Protein 3ASA (pdb70)

Structure (mmCIF, N/CA/C/O backbone):
data_3ASA
#
_entry.id   3ASA
#
_cell.length_a   110.246
_cell.length_b   110.246
_cell.length_c   205.626
_cell.angle_alpha   90.00
_cell.angle_beta   90.00
_cell.angle_gamma   90.00
#
_symmetry.space_group_name_H-M   'I 41 2 2'
#
loop_
_entity.id
_entity.type
_entity.pdbx_description
1 polymer 'LL-diaminopimelate aminotransferase'
2 water water
#
loop_
_atom_site.group_PDB
_atom_site.id
_atom_site.type_symbol
_atom_site.label_atom_id
_atom_site.label_alt_id
_atom_site.label_comp_id
_atom_site.label_asym_id
_atom_site.label_entity_id
_atom_site.label_seq_id
_atom_site.pdbx_PDB_ins_code
_atom_site.Cartn_x
_atom_site.Cartn_y
_atom_site.Cartn_z
_atom_site.occupancy
_atom_site.B_iso_or_equiv
_atom_site.auth_seq_id
_atom_site.auth_comp_id
_atom_site.auth_asym_id
_atom_site.auth_atom_id
_atom_site.pdbx_PDB_model_num
ATOM 1 N N . MET A 1 1 ? 11.514 -18.376 -31.608 1.00 50.07 1 MET A N 1
ATOM 2 C CA . MET A 1 1 ? 12.679 -18.185 -30.701 1.00 50.13 1 MET A CA 1
ATOM 3 C C . MET A 1 1 ? 12.439 -18.817 -29.324 1.00 50.73 1 MET A C 1
ATOM 4 O O . MET A 1 1 ? 11.406 -18.594 -28.695 1.00 50.66 1 MET A O 1
ATOM 9 N N . LYS A 1 2 ? 13.392 -19.625 -28.875 1.00 51.92 2 LYS A N 1
ATOM 10 C CA . LYS A 1 2 ? 13.377 -20.145 -27.518 1.00 52.83 2 LYS A CA 1
ATOM 11 C C . LYS A 1 2 ? 13.974 -19.094 -26.600 1.00 53.01 2 LYS A C 1
ATOM 12 O O . LYS A 1 2 ? 14.797 -18.292 -27.023 1.00 52.98 2 LYS A O 1
ATOM 18 N N . ARG A 1 3 ? 13.573 -19.123 -25.337 1.00 53.43 3 ARG A N 1
ATOM 19 C CA . ARG A 1 3 ? 14.108 -18.224 -24.330 1.00 54.62 3 ARG A CA 1
ATOM 20 C C . ARG A 1 3 ? 15.604 -18.491 -24.115 1.00 55.18 3 ARG A C 1
ATOM 21 O O . ARG A 1 3 ? 16.058 -19.611 -24.271 1.00 55.02 3 ARG A O 1
ATOM 29 N N . ASN A 1 4 ? 16.370 -17.451 -23.795 1.00 56.72 4 ASN A N 1
ATOM 30 C CA . ASN A 1 4 ? 17.804 -17.617 -23.499 1.00 57.99 4 ASN A CA 1
ATOM 31 C C . ASN A 1 4 ? 17.960 -18.279 -22.129 1.00 59.27 4 ASN A C 1
ATOM 32 O O . ASN A 1 4 ? 17.382 -17.806 -21.153 1.00 59.12 4 ASN A O 1
ATOM 37 N N . PRO A 1 5 ? 18.702 -19.400 -22.060 1.00 61.10 5 PRO A N 1
ATOM 38 C CA . PRO A 1 5 ? 18.889 -20.076 -20.774 1.00 62.95 5 PRO A CA 1
ATOM 39 C C . PRO A 1 5 ? 19.861 -19.332 -19.853 1.00 65.10 5 PRO A C 1
ATOM 40 O O . PRO A 1 5 ? 19.583 -19.220 -18.655 1.00 65.16 5 PRO A O 1
ATOM 44 N N . HIS A 1 6 ? 20.973 -18.820 -20.405 1.00 67.59 6 HIS A N 1
ATOM 45 C CA . HIS A 1 6 ? 21.883 -17.920 -19.665 1.00 70.01 6 HIS A CA 1
ATOM 46 C C . HIS A 1 6 ? 21.050 -16.903 -18.917 1.00 71.45 6 HIS A C 1
ATOM 47 O O . HIS A 1 6 ? 21.450 -16.378 -17.885 1.00 71.50 6 HIS A O 1
ATOM 54 N N . PHE A 1 7 ? 19.871 -16.644 -19.468 1.00 73.82 7 PHE A N 1
ATOM 55 C CA . PHE A 1 7 ? 18.954 -15.679 -18.914 1.00 75.98 7 PHE A CA 1
ATOM 56 C C . PHE A 1 7 ? 18.164 -16.204 -17.721 1.00 77.35 7 PHE A C 1
ATOM 57 O O . PHE A 1 7 ? 18.090 -15.539 -16.696 1.00 77.74 7 PHE A O 1
ATOM 65 N N . VAL A 1 8 ? 17.583 -17.392 -17.852 1.00 79.45 8 VAL A N 1
ATOM 66 C CA . VAL A 1 8 ? 16.713 -17.955 -16.800 1.00 81.37 8 VAL A CA 1
ATOM 67 C C . VAL A 1 8 ? 17.388 -18.131 -15.420 1.00 82.57 8 VAL A C 1
ATOM 68 O O . VAL A 1 8 ? 16.699 -18.276 -14.401 1.00 83.06 8 VAL A O 1
ATOM 72 N N . SER A 1 9 ? 18.722 -18.105 -15.393 1.00 83.96 9 SER A N 1
ATOM 73 C CA . SER A 1 9 ? 19.483 -18.209 -14.139 1.00 85.26 9 SER A CA 1
ATOM 74 C C . SER A 1 9 ? 19.352 -16.951 -13.278 1.00 86.21 9 SER A C 1
ATOM 75 O O . SER A 1 9 ? 19.504 -17.008 -12.052 1.00 86.58 9 SER A O 1
ATOM 78 N N . LEU A 1 10 ? 19.076 -15.823 -13.933 1.00 87.14 10 LEU A N 1
ATOM 79 C CA . LEU A 1 10 ? 18.964 -14.529 -13.267 1.00 87.90 10 LEU A CA 1
ATOM 80 C C . LEU A 1 10 ? 17.775 -14.458 -12.320 1.00 88.60 10 LEU A C 1
ATOM 81 O O . LEU A 1 10 ? 16.721 -15.058 -12.571 1.00 88.69 10 LEU A O 1
ATOM 86 N N . THR A 1 11 ? 17.985 -13.743 -11.216 1.00 89.31 11 THR A N 1
ATOM 87 C CA . THR A 1 11 ? 16.916 -13.213 -10.370 1.00 89.84 11 THR A CA 1
ATOM 88 C C . THR A 1 11 ? 17.381 -11.889 -9.774 1.00 90.08 11 THR A C 1
ATOM 89 O O . THR A 1 11 ? 16.555 -11.057 -9.385 1.00 90.27 11 THR A O 1
ATOM 93 N N . LYS A 1 12 ? 18.705 -11.694 -9.747 1.00 90.21 12 LYS A N 1
ATOM 94 C CA . LYS A 1 12 ? 19.357 -10.567 -9.051 1.00 90.39 12 LYS A CA 1
ATOM 95 C C . LYS A 1 12 ? 18.594 -10.152 -7.782 1.00 90.42 12 LYS A C 1
ATOM 96 O O . LYS A 1 12 ? 18.597 -10.899 -6.797 1.00 90.47 12 LYS A O 1
ATOM 102 N N . ASN A 1 13 ? 17.949 -8.982 -7.799 1.00 90.41 13 ASN A N 1
ATOM 103 C CA . ASN A 1 13 ? 16.973 -8.643 -6.752 1.00 90.29 13 ASN A CA 1
ATOM 104 C C . ASN A 1 13 ? 15.855 -7.643 -7.139 1.00 89.99 13 ASN A C 1
ATOM 105 O O . ASN A 1 13 ? 14.727 -8.088 -7.352 1.00 90.17 13 ASN A O 1
ATOM 110 N N . TYR A 1 14 ? 16.108 -6.334 -7.269 1.00 89.45 14 TYR A N 1
ATOM 111 C CA . TYR A 1 14 ? 17.411 -5.661 -7.208 1.00 88.88 14 TYR A CA 1
ATOM 112 C C . TYR A 1 14 ? 17.640 -5.167 -5.784 1.00 87.95 14 TYR A C 1
ATOM 113 O O . TYR A 1 14 ? 16.729 -4.610 -5.166 1.00 87.78 14 TYR A O 1
ATOM 122 N N . LEU A 1 15 ? 18.850 -5.383 -5.267 1.00 86.81 15 LEU A N 1
ATOM 123 C CA . LEU A 1 15 ? 19.183 -5.058 -3.875 1.00 85.77 15 LEU A CA 1
ATOM 124 C C . LEU A 1 15 ? 18.816 -3.621 -3.501 1.00 85.16 15 LEU A C 1
ATOM 125 O O . LEU A 1 15 ? 18.175 -3.385 -2.476 1.00 85.09 15 LEU A O 1
ATOM 130 N N . PHE A 1 16 ? 19.212 -2.676 -4.348 1.00 84.27 16 PHE A N 1
ATOM 131 C CA . PHE A 1 16 ? 19.047 -1.252 -4.060 1.00 83.46 16 PHE A CA 1
ATOM 132 C C . PHE A 1 16 ? 17.652 -0.727 -4.390 1.00 82.63 16 PHE A C 1
ATOM 133 O O . PHE A 1 16 ? 17.156 0.172 -3.712 1.00 82.56 16 PHE A O 1
ATOM 141 N N . ALA A 1 17 ? 17.025 -1.304 -5.415 1.00 81.48 17 ALA A N 1
ATOM 142 C CA . ALA A 1 17 ? 15.648 -0.971 -5.776 1.00 80.36 17 ALA A CA 1
ATOM 143 C C . ALA A 1 17 ? 14.698 -1.343 -4.645 1.00 79.49 17 ALA A C 1
ATOM 144 O O . ALA A 1 17 ? 13.875 -0.529 -4.227 1.00 79.30 17 ALA A O 1
ATOM 146 N N . ASP A 1 18 ? 14.835 -2.571 -4.151 1.00 78.47 18 ASP A N 1
ATOM 147 C CA . ASP A 1 18 ? 14.023 -3.067 -3.047 1.00 77.51 18 ASP A CA 1
ATOM 148 C C . ASP A 1 18 ? 14.252 -2.269 -1.773 1.00 76.55 18 ASP A C 1
ATOM 149 O O . ASP A 1 18 ? 13.294 -1.908 -1.088 1.00 76.58 18 ASP A O 1
ATOM 154 N N . LEU A 1 19 ? 15.514 -1.988 -1.461 1.00 75.18 19 LEU A N 1
ATOM 155 C CA . LEU A 1 19 ? 15.832 -1.142 -0.317 1.00 74.03 19 LEU A CA 1
ATOM 156 C C . LEU A 1 19 ? 15.215 0.254 -0.441 1.00 73.27 19 LEU A C 1
ATOM 157 O O . LEU A 1 19 ? 14.741 0.814 0.545 1.00 72.95 19 LEU A O 1
ATOM 162 N N . GLN A 1 20 ? 15.206 0.794 -1.658 1.00 72.36 20 GLN A N 1
ATOM 163 C CA . GLN A 1 20 ? 14.630 2.105 -1.928 1.00 71.57 20 GLN A CA 1
ATOM 164 C C . GLN A 1 20 ? 13.122 2.147 -1.706 1.00 71.13 20 GLN A C 1
ATOM 165 O O . GLN A 1 20 ? 12.622 3.041 -1.023 1.00 70.75 20 GLN A O 1
ATOM 171 N N . LYS A 1 21 ? 12.401 1.181 -2.271 1.00 70.84 21 LYS A N 1
ATOM 172 C CA . LYS A 1 21 ? 10.956 1.134 -2.091 1.00 70.74 21 LYS A CA 1
ATOM 173 C C . LYS A 1 21 ? 10.615 0.970 -0.607 1.00 70.32 21 LYS A C 1
ATOM 174 O O . LYS A 1 21 ? 9.629 1.534 -0.133 1.00 70.29 21 LYS A O 1
ATOM 180 N N . ARG A 1 22 ? 11.454 0.233 0.122 1.00 69.69 22 ARG A N 1
ATOM 181 C CA . ARG A 1 22 ? 11.280 0.059 1.564 1.00 69.23 22 ARG A CA 1
ATOM 182 C C . ARG A 1 22 ? 11.516 1.352 2.347 1.00 68.77 22 ARG A C 1
ATOM 183 O O . ARG A 1 22 ? 10.843 1.602 3.345 1.00 68.74 22 ARG A O 1
ATOM 191 N N . VAL A 1 23 ? 12.479 2.159 1.905 1.00 68.34 23 VAL A N 1
ATOM 192 C CA . VAL A 1 23 ? 12.721 3.477 2.500 1.00 68.00 23 VAL A CA 1
ATOM 193 C C . VAL A 1 23 ? 11.526 4.391 2.235 1.00 68.12 23 VAL A C 1
ATOM 194 O O . VAL A 1 23 ? 11.104 5.141 3.115 1.00 67.72 23 VAL A O 1
ATOM 198 N N . ALA A 1 24 ? 10.984 4.314 1.022 1.00 68.55 24 ALA A N 1
ATOM 199 C CA . ALA A 1 24 ? 9.780 5.060 0.668 1.00 69.32 24 ALA A CA 1
ATOM 200 C C . ALA A 1 24 ? 8.597 4.607 1.537 1.00 69.84 24 ALA A C 1
ATOM 201 O O . ALA A 1 24 ? 7.890 5.437 2.118 1.00 69.86 24 ALA A O 1
ATOM 203 N N . GLN A 1 25 ? 8.420 3.289 1.642 1.00 70.41 25 GLN A N 1
ATOM 204 C CA . GLN A 1 25 ? 7.424 2.685 2.521 1.00 70.98 25 GLN A CA 1
ATOM 205 C C . GLN A 1 25 ? 7.516 3.221 3.954 1.00 70.85 25 GLN A C 1
ATOM 206 O O . GLN A 1 25 ? 6.518 3.673 4.514 1.00 70.93 25 GLN A O 1
ATOM 212 N N . PHE A 1 26 ? 8.715 3.171 4.530 1.00 70.47 26 PHE A N 1
ATOM 213 C CA . PHE A 1 26 ? 8.946 3.686 5.869 1.00 70.44 26 PHE A CA 1
ATOM 214 C C . PHE A 1 26 ? 8.593 5.169 5.956 1.00 70.80 26 PHE A C 1
ATOM 215 O O . PHE A 1 26 ? 8.046 5.617 6.960 1.00 70.76 26 PHE A O 1
ATOM 223 N N . ARG A 1 27 ? 8.904 5.922 4.904 1.00 71.39 27 ARG A N 1
ATOM 224 C CA . ARG A 1 27 ? 8.559 7.344 4.857 1.00 72.07 27 ARG A CA 1
ATOM 225 C C . ARG A 1 27 ? 7.047 7.567 4.845 1.00 72.58 27 ARG A C 1
ATOM 226 O O . ARG A 1 27 ? 6.562 8.486 5.501 1.00 72.91 27 ARG A O 1
ATOM 234 N N . LEU A 1 28 ? 6.310 6.723 4.121 1.00 73.09 28 LEU A N 1
ATOM 235 C CA . LEU A 1 28 ? 4.846 6.757 4.176 1.00 73.61 28 LEU A CA 1
ATOM 236 C C . LEU A 1 28 ? 4.335 6.628 5.615 1.00 73.99 28 LEU A C 1
ATOM 237 O O . LEU A 1 28 ? 3.690 7.540 6.137 1.00 74.04 28 LEU A O 1
ATOM 242 N N . GLU A 1 29 ? 4.674 5.513 6.256 1.00 74.41 29 GLU A N 1
ATOM 243 C CA . GLU A 1 29 ? 4.151 5.161 7.575 1.00 74.79 29 GLU A CA 1
ATOM 244 C C . GLU A 1 29 ? 4.824 5.876 8.748 1.00 74.94 29 GLU A C 1
ATOM 245 O O . GLU A 1 29 ? 4.452 5.655 9.902 1.00 75.16 29 GLU A O 1
ATOM 251 N N . ASN A 1 30 ? 5.823 6.710 8.472 1.00 75.03 30 ASN A N 1
ATOM 252 C CA . ASN A 1 30 ? 6.475 7.487 9.531 1.00 74.98 30 ASN A CA 1
ATOM 253 C C . ASN A 1 30 ? 6.750 8.926 9.108 1.00 74.89 30 ASN A C 1
ATOM 254 O O . ASN A 1 30 ? 7.905 9.341 9.049 1.00 74.92 30 ASN A O 1
ATOM 259 N N . PRO A 1 31 ? 5.683 9.703 8.834 1.00 74.97 31 PRO A N 1
ATOM 260 C CA . PRO A 1 31 ? 5.814 11.056 8.273 1.00 74.86 31 PRO A CA 1
ATOM 261 C C . PRO A 1 31 ? 6.659 12.024 9.110 1.00 74.90 31 PRO A C 1
ATOM 262 O O . PRO A 1 31 ? 7.277 12.934 8.557 1.00 74.84 31 PRO A O 1
ATOM 266 N N . GLN A 1 32 ? 6.696 11.840 10.424 1.00 75.00 32 GLN A N 1
ATOM 267 C CA . GLN A 1 32 ? 7.461 12.764 11.252 1.00 75.32 32 GLN A CA 1
ATOM 268 C C . GLN A 1 32 ? 8.857 12.257 11.598 1.00 74.86 32 GLN A C 1
ATOM 269 O O . GLN A 1 32 ? 9.678 12.996 12.147 1.00 75.04 32 GLN A O 1
ATOM 275 N N . HIS A 1 33 ? 9.112 10.997 11.261 1.00 74.27 33 HIS A N 1
ATOM 276 C CA . HIS A 1 33 ? 10.426 10.386 11.407 1.00 73.61 33 HIS A CA 1
ATOM 277 C C . HIS A 1 33 ? 11.238 10.698 10.148 1.00 72.43 33 HIS A C 1
ATOM 278 O O . HIS A 1 33 ? 11.135 9.976 9.152 1.00 72.55 33 HIS A O 1
ATOM 285 N N . THR A 1 34 ? 12.024 11.774 10.180 1.00 70.87 34 THR A N 1
ATOM 286 C CA . THR A 1 34 ? 12.810 12.180 9.007 1.00 69.24 34 THR A CA 1
ATOM 287 C C . THR A 1 34 ? 14.015 11.234 8.746 1.00 67.91 34 THR A C 1
ATOM 288 O O . THR A 1 34 ? 14.832 10.996 9.638 1.00 67.68 34 THR A O 1
ATOM 292 N N . VAL A 1 35 ? 14.097 10.684 7.533 1.00 66.00 35 VAL A N 1
ATOM 293 C CA . VAL A 1 35 ? 15.118 9.672 7.206 1.00 64.50 35 VAL A CA 1
ATOM 294 C C . VAL A 1 35 ? 16.291 10.220 6.392 1.00 63.30 35 VAL A C 1
ATOM 295 O O . VAL A 1 35 ? 16.104 10.800 5.322 1.00 63.34 35 VAL A O 1
ATOM 299 N N . ILE A 1 36 ? 17.497 10.030 6.915 1.00 61.98 36 ILE A N 1
ATOM 300 C CA . ILE A 1 36 ? 18.730 10.381 6.211 1.00 60.71 36 ILE A CA 1
ATOM 301 C C . ILE A 1 36 ? 19.186 9.173 5.400 1.00 59.50 36 ILE A C 1
ATOM 302 O O . ILE A 1 36 ? 19.654 8.187 5.961 1.00 59.05 36 ILE A O 1
ATOM 307 N N . ASN A 1 37 ? 19.036 9.240 4.085 1.00 58.31 37 ASN A N 1
ATOM 308 C CA . ASN A 1 37 ? 19.373 8.093 3.242 1.00 57.82 37 ASN A CA 1
ATOM 309 C C . ASN A 1 37 ? 20.871 8.018 2.914 1.00 57.55 37 ASN A C 1
ATOM 310 O O . ASN A 1 37 ? 21.377 8.808 2.115 1.00 57.68 37 ASN A O 1
ATOM 315 N N . LEU A 1 38 ? 21.572 7.073 3.536 1.00 57.23 38 LEU A N 1
ATOM 316 C CA . LEU A 1 38 ? 23.001 6.858 3.256 1.00 56.93 38 LEU A CA 1
ATOM 317 C C . LEU A 1 38 ? 23.222 5.468 2.673 1.00 57.45 38 LEU A C 1
ATOM 318 O O . LEU A 1 38 ? 24.295 4.864 2.835 1.00 57.00 38 LEU A O 1
ATOM 323 N N . SER A 1 39 ? 22.191 4.966 1.999 1.00 58.01 39 SER A N 1
ATOM 324 C CA . SER A 1 39 ? 22.206 3.622 1.447 1.00 59.15 39 SER A CA 1
ATOM 325 C C . SER A 1 39 ? 22.676 3.686 0.007 1.00 60.21 39 SER A C 1
ATOM 326 O O . SER A 1 39 ? 22.839 2.659 -0.667 1.00 59.82 39 SER A O 1
ATOM 329 N N . ILE A 1 40 ? 22.889 4.907 -0.459 1.00 61.85 40 ILE A N 1
ATOM 330 C CA . ILE A 1 40 ? 23.121 5.132 -1.864 1.00 63.95 40 ILE A CA 1
ATOM 331 C C . ILE A 1 40 ? 23.497 6.580 -2.118 1.00 65.16 40 ILE A C 1
ATOM 332 O O . ILE A 1 40 ? 23.303 7.446 -1.258 1.00 65.66 40 ILE A O 1
ATOM 337 N N . GLY A 1 41 ? 24.119 6.804 -3.270 1.00 66.54 41 GLY A N 1
ATOM 338 C CA . GLY A 1 41 ? 23.797 7.960 -4.090 1.00 67.82 41 GLY A CA 1
ATOM 339 C C . GLY A 1 41 ? 24.484 9.303 -4.037 1.00 68.84 41 GLY A C 1
ATOM 340 O O . GLY A 1 41 ? 25.635 9.447 -4.472 1.00 69.21 41 GLY A O 1
ATOM 341 N N . ASP A 1 42 ? 23.759 10.274 -3.476 1.00 69.27 42 ASP A N 1
ATOM 342 C CA . ASP A 1 42 ? 23.687 11.635 -4.022 1.00 69.49 42 ASP A CA 1
ATOM 343 C C . ASP A 1 42 ? 24.123 11.782 -5.476 1.00 69.31 42 ASP A C 1
ATOM 344 O O . ASP A 1 42 ? 25.313 11.750 -5.791 1.00 69.50 42 ASP A O 1
ATOM 349 N N . THR A 1 43 ? 23.135 11.955 -6.347 1.00 68.89 43 THR A N 1
ATOM 350 C CA . THR A 1 43 ? 23.370 12.542 -7.658 1.00 68.38 43 THR A CA 1
ATOM 351 C C . THR A 1 43 ? 23.321 14.077 -7.505 1.00 67.60 43 THR A C 1
ATOM 352 O O . THR A 1 43 ? 24.092 14.638 -6.718 1.00 68.18 43 THR A O 1
ATOM 356 N N . THR A 1 44 ? 22.422 14.750 -8.221 1.00 66.27 44 THR A N 1
ATOM 357 C CA . THR A 1 44 ? 22.299 16.220 -8.193 1.00 64.75 44 THR A CA 1
ATOM 358 C C . THR A 1 44 ? 23.615 17.014 -8.403 1.00 63.15 44 THR A C 1
ATOM 359 O O . THR A 1 44 ? 23.576 18.124 -8.932 1.00 63.53 44 THR A O 1
ATOM 363 N N . GLN A 1 45 ? 24.757 16.449 -7.993 1.00 60.86 45 GLN A N 1
ATOM 364 C CA . GLN A 1 45 ? 26.078 17.067 -8.195 1.00 58.46 45 GLN A CA 1
ATOM 365 C C . GLN A 1 45 ? 26.323 17.378 -9.678 1.00 55.84 45 GLN A C 1
ATOM 366 O O . GLN A 1 45 ? 26.238 16.489 -10.526 1.00 55.63 45 GLN A O 1
ATOM 372 N N . PRO A 1 46 ? 26.592 18.655 -9.991 1.00 53.40 46 PRO A N 1
ATOM 373 C CA . PRO A 1 46 ? 26.581 19.073 -11.384 1.00 51.66 46 PRO A CA 1
ATOM 374 C C . PRO A 1 46 ? 27.868 18.747 -12.135 1.00 50.04 46 PRO A C 1
ATOM 375 O O . PRO A 1 46 ? 28.939 18.579 -11.530 1.00 48.69 46 PRO A O 1
ATOM 379 N N . LEU A 1 47 ? 27.723 18.655 -13.453 1.00 48.46 47 LEU A N 1
ATOM 380 C CA . LEU A 1 47 ? 28.835 18.563 -14.387 1.00 46.97 47 LEU A CA 1
ATOM 381 C C . LEU A 1 47 ? 29.838 19.681 -14.132 1.00 46.54 47 LEU A C 1
ATOM 382 O O . LEU A 1 47 ? 29.482 20.858 -14.101 1.00 46.52 47 LEU A O 1
ATOM 387 N N . ASN A 1 48 ? 31.093 19.301 -13.945 1.00 46.41 48 ASN A N 1
ATOM 388 C CA . ASN A 1 48 ? 32.167 20.257 -13.720 1.00 46.32 48 ASN A CA 1
ATOM 389 C C . ASN A 1 48 ? 32.188 21.326 -14.814 1.00 46.40 48 ASN A C 1
ATOM 390 O O . ASN A 1 48 ? 31.995 21.019 -16.004 1.00 45.81 48 ASN A O 1
ATOM 395 N N . ALA A 1 49 ? 32.419 22.573 -14.407 1.00 46.00 49 ALA A N 1
ATOM 396 C CA . ALA A 1 49 ? 32.340 23.719 -15.309 1.00 46.15 49 ALA A CA 1
ATOM 397 C C . ALA A 1 49 ? 33.335 23.694 -16.477 1.00 46.21 49 ALA A C 1
ATOM 398 O O . ALA A 1 49 ? 32.959 23.994 -17.623 1.00 45.76 49 ALA A O 1
ATOM 400 N N . SER A 1 50 ? 34.592 23.324 -16.212 1.00 45.91 50 SER A N 1
ATOM 401 C CA . SER A 1 50 ? 35.570 23.293 -17.298 1.00 45.36 50 SER A CA 1
ATOM 402 C C . SER A 1 50 ? 35.340 22.086 -18.207 1.00 44.56 50 SER A C 1
ATOM 403 O O . SER A 1 50 ? 35.577 22.152 -19.413 1.00 44.36 50 SER A O 1
ATOM 406 N N . VAL A 1 51 ? 34.848 20.992 -17.634 1.00 43.76 51 VAL A N 1
ATOM 407 C CA . VAL A 1 51 ? 34.485 19.819 -18.433 1.00 43.34 51 VAL A CA 1
ATOM 408 C C . VAL A 1 51 ? 33.338 20.187 -19.396 1.00 42.74 51 VAL A C 1
ATOM 409 O O . VAL A 1 51 ? 33.391 19.866 -20.592 1.00 41.83 51 VAL A O 1
ATOM 413 N N . ALA A 1 52 ? 32.339 20.899 -18.869 1.00 41.79 52 ALA A N 1
ATOM 414 C CA . ALA A 1 52 ? 31.184 21.340 -19.668 1.00 41.85 52 ALA A CA 1
ATOM 415 C C . ALA A 1 52 ? 31.619 22.274 -20.799 1.00 41.55 52 ALA A C 1
ATOM 416 O O . ALA A 1 52 ? 31.173 22.133 -21.934 1.00 41.11 52 ALA A O 1
ATOM 418 N N . GLU A 1 53 ? 32.500 23.219 -20.473 1.00 41.86 53 GLU A N 1
ATOM 419 C CA . GLU A 1 53 ? 33.050 24.139 -21.471 1.00 42.67 53 GLU A CA 1
ATOM 420 C C . GLU A 1 53 ? 33.697 23.385 -22.639 1.00 41.23 53 GLU A C 1
ATOM 421 O O . GLU A 1 53 ? 33.442 23.692 -23.804 1.00 40.59 53 GLU A O 1
ATOM 427 N N . ALA A 1 54 ? 34.533 22.404 -22.311 1.00 40.42 54 ALA A N 1
ATOM 428 C CA . ALA A 1 54 ? 35.198 21.577 -23.317 1.00 40.04 54 ALA A CA 1
ATOM 429 C C . ALA A 1 54 ? 34.172 20.803 -24.152 1.00 39.67 54 ALA A C 1
ATOM 430 O O . ALA A 1 54 ? 34.302 20.690 -25.369 1.00 38.97 54 ALA A O 1
ATOM 432 N N . PHE A 1 55 ? 33.147 20.277 -23.483 1.00 39.73 55 PHE A N 1
ATOM 433 C CA . PHE A 1 55 ? 32.096 19.537 -24.167 1.00 39.87 55 PHE A CA 1
ATOM 434 C C . PHE A 1 55 ? 31.400 20.414 -25.226 1.00 39.79 55 PHE A C 1
ATOM 435 O O . PHE A 1 55 ? 31.263 20.005 -26.382 1.00 38.23 55 PHE A O 1
ATOM 443 N N . ALA A 1 56 ? 30.987 21.617 -24.814 1.00 39.47 56 ALA A N 1
ATOM 444 C CA . ALA A 1 56 ? 30.318 22.584 -25.686 1.00 40.17 56 ALA A CA 1
ATOM 445 C C . ALA A 1 56 ? 31.219 23.057 -26.817 1.00 40.58 56 ALA A C 1
ATOM 446 O O . ALA A 1 56 ? 30.781 23.197 -27.971 1.00 40.75 56 ALA A O 1
ATOM 448 N N . SER A 1 57 ? 32.486 23.295 -26.496 1.00 40.45 57 SER A N 1
ATOM 449 C CA . SER A 1 57 ? 33.453 23.673 -27.524 1.00 41.20 57 SER A CA 1
ATOM 450 C C . SER A 1 57 ? 33.619 22.583 -28.585 1.00 40.19 57 SER A C 1
ATOM 451 O O . SER A 1 57 ? 33.799 22.878 -29.760 1.00 40.32 57 SER A O 1
ATOM 454 N N . SER A 1 58 ? 33.546 21.319 -28.171 1.00 39.14 58 SER A N 1
ATOM 455 C CA . SER A 1 58 ? 33.561 20.210 -29.110 1.00 39.04 58 SER A CA 1
ATOM 456 C C . SER A 1 58 ? 32.296 20.235 -29.989 1.00 39.07 58 SER A C 1
ATOM 457 O O . SER A 1 58 ? 32.355 20.056 -31.205 1.00 38.48 58 SER A O 1
ATOM 460 N N . ILE A 1 59 ? 31.149 20.486 -29.371 1.00 40.13 59 ILE A N 1
ATOM 461 C CA . ILE A 1 59 ? 29.896 20.600 -30.124 1.00 41.30 59 ILE A CA 1
ATOM 462 C C . ILE A 1 59 ? 29.965 21.725 -31.171 1.00 41.76 59 ILE A C 1
ATOM 463 O O . ILE A 1 59 ? 29.605 21.520 -32.332 1.00 40.95 59 ILE A O 1
ATOM 468 N N . ALA A 1 60 ? 30.464 22.889 -30.761 1.00 42.70 60 ALA A N 1
ATOM 469 C CA . ALA A 1 60 ? 30.621 24.026 -31.671 1.00 44.56 60 ALA A CA 1
ATOM 470 C C . ALA A 1 60 ? 31.490 23.642 -32.875 1.00 45.55 60 ALA A C 1
ATOM 471 O O . ALA A 1 60 ? 31.162 23.968 -34.019 1.00 45.57 60 ALA A O 1
ATOM 473 N N . ARG A 1 61 ? 32.560 22.898 -32.603 1.00 46.45 61 ARG A N 1
ATOM 474 C CA . ARG A 1 61 ? 33.448 22.366 -33.629 1.00 48.13 61 ARG A CA 1
ATOM 475 C C . ARG A 1 61 ? 32.726 21.413 -34.604 1.00 48.27 61 ARG A C 1
ATOM 476 O O . ARG A 1 61 ? 32.909 21.508 -35.821 1.00 48.30 61 ARG A O 1
ATOM 484 N N . LEU A 1 62 ? 31.908 20.505 -34.065 1.00 48.20 62 LEU A N 1
ATOM 485 C CA . LEU A 1 62 ? 31.166 19.529 -34.876 1.00 48.40 62 LEU A CA 1
ATOM 486 C C . LEU A 1 62 ? 30.161 20.181 -35.819 1.00 48.74 62 LEU A C 1
ATOM 487 O O . LEU A 1 62 ? 29.923 19.686 -36.916 1.00 47.66 62 LEU A O 1
ATOM 492 N N . SER A 1 63 ? 29.589 21.298 -35.392 1.00 49.79 63 SER A N 1
ATOM 493 C CA . SER A 1 63 ? 28.591 21.992 -36.190 1.00 51.97 63 SER A CA 1
ATOM 494 C C . SER A 1 63 ? 29.168 22.957 -37.244 1.00 53.83 63 SER A C 1
ATOM 495 O O . SER A 1 63 ? 28.420 23.558 -37.997 1.00 53.69 63 SER A O 1
ATOM 498 N N . SER A 1 64 ? 30.486 23.115 -37.296 1.00 56.26 64 SER A N 1
ATOM 499 C CA . SER A 1 64 ? 31.080 23.989 -38.308 1.00 58.97 64 SER A CA 1
ATOM 500 C C . SER A 1 64 ? 31.593 23.151 -39.480 1.00 61.26 64 SER A C 1
ATOM 501 O O . SER A 1 64 ? 32.146 22.073 -39.272 1.00 61.23 64 SER A O 1
ATOM 504 N N . PRO A 1 65 ? 31.410 23.640 -40.721 1.00 63.97 65 PRO A N 1
ATOM 505 C CA . PRO A 1 65 ? 31.726 22.772 -41.861 1.00 65.89 65 PRO A CA 1
ATOM 506 C C . PRO A 1 65 ? 33.234 22.626 -42.108 1.00 68.01 65 PRO A C 1
ATOM 507 O O . PRO A 1 65 ? 33.854 23.491 -42.734 1.00 68.30 65 PRO A O 1
ATOM 511 N N . THR A 1 66 ? 33.810 21.541 -41.595 1.00 70.43 66 THR A N 1
ATOM 512 C CA . THR A 1 66 ? 35.203 21.178 -41.879 1.00 72.96 66 THR A CA 1
ATOM 513 C C . THR A 1 66 ? 35.388 19.717 -42.369 1.00 74.80 66 THR A C 1
ATOM 514 O O . THR A 1 66 ? 36.078 19.545 -43.375 1.00 75.01 66 THR A O 1
ATOM 518 N N . THR A 1 67 ? 34.864 18.650 -41.729 1.00 77.21 67 THR A N 1
ATOM 519 C CA . THR A 1 67 ? 34.401 18.439 -40.316 1.00 79.33 67 THR A CA 1
ATOM 520 C C . THR A 1 67 ? 33.800 17.021 -40.198 1.00 80.59 67 THR A C 1
ATOM 521 O O . THR A 1 67 ? 32.574 16.878 -40.183 1.00 81.11 67 THR A O 1
ATOM 525 N N . CYS A 1 68 ? 34.606 15.959 -40.115 1.00 82.03 68 CYS A N 1
ATOM 526 C CA . CYS A 1 68 ? 36.068 15.932 -40.043 1.00 83.22 68 CYS A CA 1
ATOM 527 C C . CYS A 1 68 ? 36.401 14.468 -39.729 1.00 83.70 68 CYS A C 1
ATOM 528 O O . CYS A 1 68 ? 37.568 14.062 -39.722 1.00 83.99 68 CYS A O 1
ATOM 531 N N . ARG A 1 69 ? 35.338 13.689 -39.503 1.00 84.32 69 ARG A N 1
ATOM 532 C CA . ARG A 1 69 ? 35.387 12.352 -38.884 1.00 84.79 69 ARG A CA 1
ATOM 533 C C . ARG A 1 69 ? 36.635 11.502 -39.146 1.00 84.59 69 ARG A C 1
ATOM 534 O O . ARG A 1 69 ? 37.038 11.289 -40.294 1.00 84.81 69 ARG A O 1
ATOM 542 N N . GLY A 1 70 ? 37.230 11.012 -38.059 1.00 84.22 70 GLY A N 1
ATOM 543 C CA . GLY A 1 70 ? 36.684 11.226 -36.717 1.00 83.40 70 GLY A CA 1
ATOM 544 C C . GLY A 1 70 ? 35.805 10.091 -36.224 1.00 82.86 70 GLY A C 1
ATOM 545 O O . GLY A 1 70 ? 35.303 10.134 -35.096 1.00 83.07 70 GLY A O 1
ATOM 546 N N . TYR A 1 71 ? 35.606 9.082 -37.075 1.00 82.12 71 TYR A N 1
ATOM 547 C CA . TYR A 1 71 ? 35.029 7.798 -36.653 1.00 81.38 71 TYR A CA 1
ATOM 548 C C . TYR A 1 71 ? 35.875 7.197 -35.524 1.00 80.17 71 TYR A C 1
ATOM 549 O O . TYR A 1 71 ? 35.593 6.097 -35.025 1.00 79.98 71 TYR A O 1
ATOM 558 N N . GLY A 1 72 ? 36.912 7.952 -35.144 1.00 78.52 72 GLY A N 1
ATOM 559 C CA . GLY A 1 72 ? 37.801 7.620 -34.048 1.00 76.57 72 GLY A CA 1
ATOM 560 C C . GLY A 1 72 ? 39.259 7.413 -34.438 1.00 74.81 72 GLY A C 1
ATOM 561 O O . GLY A 1 72 ? 39.975 8.392 -34.647 1.00 75.22 72 GLY A O 1
ATOM 562 N N . PRO A 1 73 ? 39.729 6.143 -34.475 1.00 73.10 73 PRO A N 1
ATOM 563 C CA . PRO A 1 73 ? 39.083 4.891 -34.071 1.00 71.25 73 PRO A CA 1
ATOM 564 C C . PRO A 1 73 ? 37.974 5.161 -33.034 1.00 69.29 73 PRO A C 1
ATOM 565 O O . PRO A 1 73 ? 38.089 6.148 -32.299 1.00 69.46 73 PRO A O 1
ATOM 569 N N . ASP A 1 74 ? 36.972 4.292 -32.853 1.00 66.40 74 ASP A N 1
ATOM 570 C CA . ASP A 1 74 ? 37.058 2.829 -32.885 1.00 63.38 74 ASP A CA 1
ATOM 571 C C . ASP A 1 74 ? 37.709 2.433 -31.558 1.00 60.33 74 ASP A C 1
ATOM 572 O O . ASP A 1 74 ? 37.071 1.757 -30.729 1.00 59.99 74 ASP A O 1
ATOM 577 N N . PHE A 1 75 ? 38.957 2.888 -31.353 1.00 55.72 75 PHE A N 1
ATOM 578 C CA . PHE A 1 75 ? 39.680 2.695 -30.088 1.00 51.03 75 PHE A CA 1
ATOM 579 C C . PHE A 1 75 ? 39.774 3.974 -29.268 1.00 48.08 75 PHE A C 1
ATOM 580 O O . PHE A 1 75 ? 40.117 3.919 -28.100 1.00 47.19 75 PHE A O 1
ATOM 588 N N . GLY A 1 76 ? 39.471 5.121 -29.877 1.00 45.62 76 GLY A N 1
ATOM 589 C CA . GLY A 1 76 ? 39.423 6.391 -29.150 1.00 43.39 76 GLY A CA 1
ATOM 590 C C . GLY A 1 76 ? 40.247 7.532 -29.728 1.00 42.70 76 GLY A C 1
ATOM 591 O O . GLY A 1 76 ? 41.167 7.318 -30.522 1.00 42.34 76 GLY A O 1
ATOM 592 N N . LEU A 1 77 ? 39.911 8.746 -29.312 1.00 41.04 77 LEU A N 1
ATOM 593 C CA . LEU A 1 77 ? 40.625 9.950 -29.704 1.00 40.60 77 LEU A CA 1
ATOM 594 C C . LEU A 1 77 ? 42.107 9.844 -29.263 1.00 39.55 77 LEU A C 1
ATOM 595 O O . LEU A 1 77 ? 42.369 9.642 -28.076 1.00 37.80 77 LEU A O 1
ATOM 600 N N . PRO A 1 78 ? 43.075 9.979 -30.219 1.00 39.12 78 PRO A N 1
ATOM 601 C CA . PRO A 1 78 ? 44.498 9.899 -29.824 1.00 38.40 78 PRO A CA 1
ATOM 602 C C . PRO A 1 78 ? 44.814 10.794 -28.633 1.00 37.48 78 PRO A C 1
ATOM 603 O O . PRO A 1 78 ? 45.454 10.339 -27.688 1.00 37.40 78 PRO A O 1
ATOM 607 N N . ALA A 1 79 ? 44.311 12.028 -28.626 1.00 36.80 79 ALA A N 1
ATOM 608 C CA . ALA A 1 79 ? 44.540 12.927 -27.490 1.00 35.92 79 ALA A CA 1
ATOM 609 C C . ALA A 1 79 ? 44.076 12.367 -26.144 1.00 35.38 79 ALA A C 1
ATOM 610 O O . ALA A 1 79 ? 44.698 12.624 -25.096 1.00 34.93 79 ALA A O 1
ATOM 612 N N . LEU A 1 80 ? 42.978 11.609 -26.143 1.00 34.34 80 LEU A N 1
ATOM 613 C CA . LEU A 1 80 ? 42.518 11.054 -24.876 1.00 33.00 80 LEU A CA 1
ATOM 614 C C . LEU A 1 80 ? 43.338 9.835 -24.490 1.00 31.89 80 LEU A C 1
ATOM 615 O O . LEU A 1 80 ? 43.699 9.696 -23.336 1.00 31.95 80 LEU A O 1
ATOM 620 N N . ARG A 1 81 ? 43.588 8.941 -25.443 1.00 31.97 81 ARG A N 1
ATOM 621 C CA . ARG A 1 81 ? 44.411 7.756 -25.182 1.00 32.94 81 ARG A CA 1
ATOM 622 C C . ARG A 1 81 ? 45.793 8.200 -24.633 1.00 33.33 81 ARG A C 1
ATOM 623 O O . ARG A 1 81 ? 46.329 7.609 -23.708 1.00 32.67 81 ARG A O 1
ATOM 631 N N . GLN A 1 82 ? 46.315 9.297 -25.170 1.00 34.38 82 GLN A N 1
ATOM 632 C CA . GLN A 1 82 ? 47.645 9.787 -24.804 1.00 35.59 82 GLN A CA 1
ATOM 633 C C . GLN A 1 82 ? 47.600 10.458 -23.437 1.00 34.73 82 GLN A C 1
ATOM 634 O O . GLN A 1 82 ? 48.449 10.241 -22.580 1.00 33.95 82 GLN A O 1
ATOM 640 N N . LYS A 1 83 ? 46.587 11.273 -23.218 1.00 34.41 83 LYS A N 1
ATOM 641 C CA . LYS A 1 83 ? 46.439 11.890 -21.907 1.00 34.36 83 LYS A CA 1
ATOM 642 C C . LYS A 1 83 ? 46.143 10.890 -20.780 1.00 32.77 83 LYS A C 1
ATOM 643 O O . LYS A 1 83 ? 46.635 11.054 -19.671 1.00 32.51 83 LYS A O 1
ATOM 649 N N . LEU A 1 84 ? 45.373 9.849 -21.061 1.00 32.27 84 LEU A N 1
ATOM 650 C CA . LEU A 1 84 ? 45.199 8.773 -20.072 1.00 32.34 84 LEU A CA 1
ATOM 651 C C . LEU A 1 84 ? 46.575 8.109 -19.742 1.00 32.45 84 LEU A C 1
ATOM 652 O O . LEU A 1 84 ? 46.939 7.929 -18.579 1.00 31.85 84 LEU A O 1
ATOM 657 N N . SER A 1 85 ? 47.314 7.767 -20.792 1.00 32.44 85 SER A N 1
ATOM 658 C CA . SER A 1 85 ? 48.637 7.132 -20.669 1.00 33.97 85 SER A CA 1
ATOM 659 C C . SER A 1 85 ? 49.544 7.922 -19.726 1.00 33.62 85 SER A C 1
ATOM 660 O O . SER A 1 85 ? 50.098 7.398 -18.756 1.00 33.21 85 SER A O 1
ATOM 663 N N . GLU A 1 86 ? 49.635 9.211 -19.999 1.00 34.20 86 GLU A N 1
ATOM 664 C CA . GLU A 1 86 ? 50.587 10.084 -19.349 1.00 36.20 86 GLU A CA 1
ATOM 665 C C . GLU A 1 86 ? 50.126 10.604 -17.980 1.00 36.65 86 GLU A C 1
ATOM 666 O O . GLU A 1 86 ? 50.851 10.477 -16.979 1.00 37.12 86 GLU A O 1
ATOM 672 N N . ASP A 1 87 ? 48.928 11.173 -17.913 1.00 36.81 87 ASP A N 1
ATOM 673 C CA . ASP A 1 87 ? 48.494 11.804 -16.669 1.00 37.38 87 ASP A CA 1
ATOM 674 C C . ASP A 1 87 ? 47.769 10.835 -15.766 1.00 36.67 87 ASP A C 1
ATOM 675 O O . ASP A 1 87 ? 48.069 10.766 -14.577 1.00 37.92 87 ASP A O 1
ATOM 680 N N . PHE A 1 88 ? 46.824 10.082 -16.318 1.00 34.91 88 PHE A N 1
ATOM 681 C CA . PHE A 1 88 ? 46.040 9.177 -15.478 1.00 33.74 88 PHE A CA 1
ATOM 682 C C . PHE A 1 88 ? 46.879 7.985 -14.999 1.00 31.94 88 PHE A C 1
ATOM 683 O O . PHE A 1 88 ? 46.855 7.638 -13.823 1.00 30.69 88 PHE A O 1
ATOM 691 N N . TYR A 1 89 ? 47.614 7.361 -15.923 1.00 31.43 89 TYR A N 1
ATOM 692 C CA . TYR A 1 89 ? 48.381 6.152 -15.609 1.00 30.64 89 TYR A CA 1
ATOM 693 C C . TYR A 1 89 ? 49.845 6.438 -15.247 1.00 31.70 89 TYR A C 1
ATOM 694 O O . TYR A 1 89 ? 50.624 5.506 -15.009 1.00 31.15 89 TYR A O 1
ATOM 703 N N . ARG A 1 90 ? 50.216 7.715 -15.224 1.00 31.77 90 ARG A N 1
ATOM 704 C CA . ARG A 1 90 ? 51.560 8.128 -14.826 1.00 32.29 90 ARG A CA 1
ATOM 705 C C . ARG A 1 90 ? 52.693 7.393 -15.634 1.00 31.73 90 ARG A C 1
ATOM 706 O O . ARG A 1 90 ? 53.779 7.099 -15.104 1.00 30.49 90 ARG A O 1
ATOM 714 N N . GLY A 1 91 ? 52.392 7.082 -16.897 1.00 31.22 91 GLY A N 1
ATOM 715 C CA . GLY A 1 91 ? 53.323 6.406 -17.807 1.00 30.65 91 GLY A CA 1
ATOM 716 C C . GLY A 1 91 ? 53.299 4.897 -17.725 1.00 30.60 91 GLY A C 1
ATOM 717 O O . GLY A 1 91 ? 53.966 4.242 -18.514 1.00 31.27 91 GLY A O 1
ATOM 718 N N . PHE A 1 92 ? 52.520 4.329 -16.803 1.00 29.56 92 PHE A N 1
ATOM 719 C CA . PHE A 1 92 ? 52.517 2.864 -16.594 1.00 29.79 92 PHE A CA 1
ATOM 720 C C . PHE A 1 92 ? 51.883 2.103 -17.737 1.00 30.05 92 PHE A C 1
ATOM 721 O O . PHE A 1 92 ? 52.019 0.894 -17.850 1.00 30.57 92 PHE A O 1
ATOM 729 N N . VAL A 1 93 ? 51.163 2.825 -18.585 1.00 30.13 93 VAL A N 1
ATOM 730 C CA . VAL A 1 93 ? 50.373 2.211 -19.619 1.00 29.43 93 VAL A CA 1
ATOM 731 C C . VAL A 1 93 ? 50.616 3.039 -20.866 1.00 29.49 93 VAL A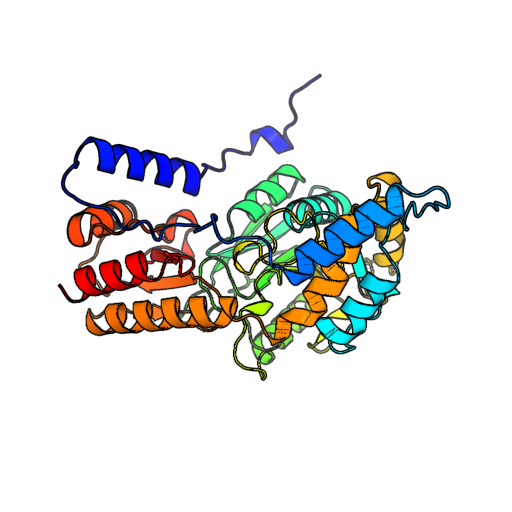 C 1
ATOM 732 O O . VAL A 1 93 ? 50.634 4.282 -20.810 1.00 29.13 93 VAL A O 1
ATOM 736 N N . ASP A 1 94 ? 50.789 2.346 -21.980 1.00 30.40 94 ASP A N 1
ATOM 737 C CA . ASP A 1 94 ? 50.962 3.000 -23.265 1.00 31.54 94 ASP A CA 1
ATOM 738 C C . ASP A 1 94 ? 49.605 3.366 -23.878 1.00 31.54 94 ASP A C 1
ATOM 739 O O . ASP A 1 94 ? 48.624 2.677 -23.663 1.00 32.74 94 ASP A O 1
ATOM 744 N N . ALA A 1 95 ? 49.568 4.447 -24.646 1.00 32.00 95 ALA A N 1
ATOM 745 C CA . ALA A 1 95 ? 48.352 4.876 -25.333 1.00 32.38 95 ALA A CA 1
ATOM 746 C C . ALA A 1 95 ? 47.686 3.781 -26.191 1.00 32.80 95 ALA A C 1
ATOM 747 O O . ALA A 1 95 ? 46.457 3.674 -26.227 1.00 33.22 95 ALA A O 1
ATOM 749 N N . LYS A 1 96 ? 48.483 2.953 -26.855 1.00 32.78 96 LYS A N 1
ATOM 750 C CA . LYS A 1 96 ? 47.964 1.905 -27.716 1.00 33.30 96 LYS A CA 1
ATOM 751 C C . LYS A 1 96 ? 47.313 0.751 -26.944 1.00 32.66 96 LYS A C 1
ATOM 752 O O . LYS A 1 96 ? 46.646 -0.103 -27.523 1.00 32.56 96 LYS A O 1
ATOM 758 N N . GLU A 1 97 ? 47.501 0.726 -25.637 1.00 31.60 97 GLU A N 1
ATOM 759 C CA . GLU A 1 97 ? 46.913 -0.316 -24.815 1.00 31.13 97 GLU A CA 1
ATOM 760 C C . GLU A 1 97 ? 45.557 0.142 -24.229 1.00 31.05 97 GLU A C 1
ATOM 761 O O . GLU A 1 97 ? 44.912 -0.602 -23.518 1.00 30.56 97 GLU A O 1
ATOM 767 N N . ILE A 1 98 ? 45.166 1.380 -24.515 1.00 31.37 98 ILE A N 1
ATOM 768 C CA . ILE A 1 98 ? 43.968 1.989 -23.916 1.00 31.89 98 ILE A CA 1
ATOM 769 C C . ILE A 1 98 ? 42.867 2.071 -25.000 1.00 32.94 98 ILE A C 1
ATOM 770 O O . ILE A 1 98 ? 43.112 2.573 -26.116 1.00 32.19 98 ILE A O 1
ATOM 775 N N . PHE A 1 99 ? 41.685 1.557 -24.660 1.00 32.82 99 PHE A N 1
ATOM 776 C CA . PHE A 1 99 ? 40.542 1.474 -25.571 1.00 32.64 99 PHE A CA 1
ATOM 777 C C . PHE A 1 99 ? 39.359 2.246 -24.959 1.00 33.38 99 PHE A C 1
ATOM 778 O O . PHE A 1 99 ? 38.883 1.928 -23.858 1.00 33.29 99 PHE A O 1
ATOM 786 N N . ILE A 1 100 ? 38.960 3.323 -25.620 1.00 33.96 100 ILE A N 1
ATOM 787 C CA . ILE A 1 100 ? 37.967 4.213 -25.042 1.00 35.13 100 ILE A CA 1
ATOM 788 C C . ILE A 1 100 ? 36.589 3.586 -25.268 1.00 36.38 100 ILE A C 1
ATOM 789 O O . ILE A 1 100 ? 36.312 3.069 -26.335 1.00 35.41 100 ILE A O 1
ATOM 794 N N . SER A 1 101 ? 35.759 3.572 -24.241 1.00 38.74 101 SER A N 1
ATOM 795 C CA . SER A 1 101 ? 34.382 3.067 -24.405 1.00 41.72 101 SER A CA 1
ATOM 796 C C . SER A 1 101 ? 33.389 4.066 -23.836 1.00 43.21 101 SER A C 1
ATOM 797 O O . SER A 1 101 ? 33.760 5.135 -23.404 1.00 42.95 101 SER A O 1
ATOM 800 N N . ASP A 1 102 ? 32.111 3.699 -23.800 1.00 47.19 102 ASP A N 1
ATOM 801 C CA . ASP A 1 102 ? 31.114 4.581 -23.169 1.00 49.70 102 ASP A CA 1
ATOM 802 C C . ASP A 1 102 ? 30.796 4.260 -21.706 1.00 50.83 102 ASP A C 1
ATOM 803 O O . ASP A 1 102 ? 29.832 4.788 -21.150 1.00 51.56 102 ASP A O 1
ATOM 808 N N . GLY A 1 103 ? 31.595 3.415 -21.066 1.00 51.91 103 GLY A N 1
ATOM 809 C CA . GLY A 1 103 ? 31.436 3.245 -19.633 1.00 53.37 103 GLY A CA 1
ATOM 810 C C . GLY A 1 103 ? 31.741 1.861 -19.143 1.00 54.96 103 GLY A C 1
ATOM 811 O O . GLY A 1 103 ? 31.796 0.914 -19.924 1.00 55.60 103 GLY A O 1
ATOM 812 N N . ALA A 1 104 ? 31.922 1.755 -17.832 1.00 56.18 104 ALA A N 1
ATOM 813 C CA . ALA A 1 104 ? 32.523 0.576 -17.212 1.00 57.21 104 ALA A CA 1
ATOM 814 C C . ALA A 1 104 ? 31.574 -0.609 -17.015 1.00 57.22 104 ALA A C 1
ATOM 815 O O . ALA A 1 104 ? 32.017 -1.697 -16.641 1.00 57.97 104 ALA A O 1
ATOM 817 N N . LYS A 1 105 ? 30.283 -0.405 -17.275 1.00 57.09 105 LYS A N 1
ATOM 818 C CA . LYS A 1 105 ? 29.287 -1.463 -17.117 1.00 56.25 105 LYS A CA 1
ATOM 819 C C . LYS A 1 105 ? 29.178 -2.213 -18.425 1.00 55.06 105 LYS A C 1
ATOM 820 O O . LYS A 1 105 ? 29.131 -3.448 -18.471 1.00 55.24 105 LYS A O 1
ATOM 826 N N . VAL A 1 106 ? 29.122 -1.431 -19.490 1.00 52.86 106 VAL A N 1
ATOM 827 C CA . VAL A 1 106 ? 29.212 -1.927 -20.833 1.00 50.38 106 VAL A CA 1
ATOM 828 C C . VAL A 1 106 ? 30.549 -2.674 -21.040 1.00 48.44 106 VAL A C 1
ATOM 829 O O . VAL A 1 106 ? 30.565 -3.753 -21.639 1.00 47.64 106 VAL A O 1
ATOM 833 N N . ASP A 1 107 ? 31.652 -2.112 -20.534 1.00 46.16 107 ASP A N 1
ATOM 834 C CA . ASP A 1 107 ? 32.991 -2.705 -20.750 1.00 44.46 107 ASP A CA 1
ATOM 835 C C . ASP A 1 107 ? 33.110 -4.053 -20.089 1.00 42.61 107 ASP A C 1
ATOM 836 O O . ASP A 1 107 ? 33.601 -4.993 -20.704 1.00 41.80 107 ASP A O 1
ATOM 841 N N . LEU A 1 108 ? 32.651 -4.151 -18.840 1.00 40.89 108 LEU A N 1
ATOM 842 C CA . LEU A 1 108 ? 32.642 -5.440 -18.161 1.00 40.73 108 LEU A CA 1
ATOM 843 C C . LEU A 1 108 ? 31.847 -6.450 -18.964 1.00 39.88 108 LEU A C 1
ATOM 844 O O . LEU A 1 108 ? 32.293 -7.576 -19.195 1.00 39.94 108 LEU A O 1
ATOM 849 N N . PHE A 1 109 ? 30.675 -6.030 -19.434 1.00 39.38 109 PHE A N 1
ATOM 850 C CA . PHE A 1 109 ? 29.862 -6.903 -20.263 1.00 38.53 109 PHE A CA 1
ATOM 851 C C . PHE A 1 109 ? 30.552 -7.288 -21.589 1.00 37.37 109 PHE A C 1
ATOM 852 O O . PHE A 1 109 ? 30.574 -8.454 -21.947 1.00 36.77 109 PHE A O 1
ATOM 860 N N . ARG A 1 110 ? 31.099 -6.310 -22.308 1.00 36.67 110 ARG A N 1
ATOM 861 C CA . ARG A 1 110 ? 31.953 -6.590 -23.475 1.00 36.97 110 ARG A CA 1
ATOM 862 C C . ARG A 1 110 ? 33.091 -7.577 -23.158 1.00 35.40 110 ARG A C 1
ATOM 863 O O . ARG A 1 110 ? 33.263 -8.557 -23.872 1.00 34.73 110 ARG A O 1
ATOM 871 N N . LEU A 1 111 ? 33.829 -7.340 -22.079 1.00 35.08 111 LEU A N 1
ATOM 872 C CA . LEU A 1 111 ? 34.947 -8.229 -21.722 1.00 35.55 111 LEU A CA 1
ATOM 873 C C . LEU A 1 111 ? 34.490 -9.657 -21.431 1.00 35.49 111 LEU A C 1
ATOM 874 O O . LEU A 1 111 ? 35.066 -10.616 -21.940 1.00 35.42 111 LEU A O 1
ATOM 879 N N . LEU A 1 112 ? 33.446 -9.805 -20.615 1.00 36.05 112 LEU A N 1
ATOM 880 C CA . LEU A 1 112 ? 32.996 -11.147 -20.262 1.00 35.70 112 LEU A CA 1
ATOM 881 C C . LEU A 1 112 ? 32.385 -11.849 -21.468 1.00 36.05 112 LEU A C 1
ATOM 882 O O . LEU A 1 112 ? 32.534 -13.064 -21.631 1.00 35.60 112 LEU A O 1
ATOM 887 N N . SER A 1 113 ? 31.751 -11.086 -22.350 1.00 36.29 113 SER A N 1
ATOM 888 C CA . SER A 1 113 ? 31.206 -11.688 -23.547 1.00 37.65 113 SER A CA 1
ATOM 889 C C . SER A 1 113 ? 32.352 -12.066 -24.522 1.00 37.27 113 SER A C 1
ATOM 890 O O . SER A 1 113 ? 32.380 -13.171 -25.083 1.00 37.01 113 SER A O 1
ATOM 893 N N . PHE A 1 114 ? 33.327 -11.168 -24.668 1.00 37.95 114 PHE A N 1
ATOM 894 C CA . PHE A 1 114 ? 34.603 -11.455 -25.397 1.00 37.34 114 PHE A CA 1
ATOM 895 C C . PHE A 1 114 ? 35.286 -12.761 -24.924 1.00 37.59 114 PHE A C 1
ATOM 896 O O . PHE A 1 114 ? 35.723 -13.583 -25.746 1.00 37.51 114 PHE A O 1
ATOM 904 N N . PHE A 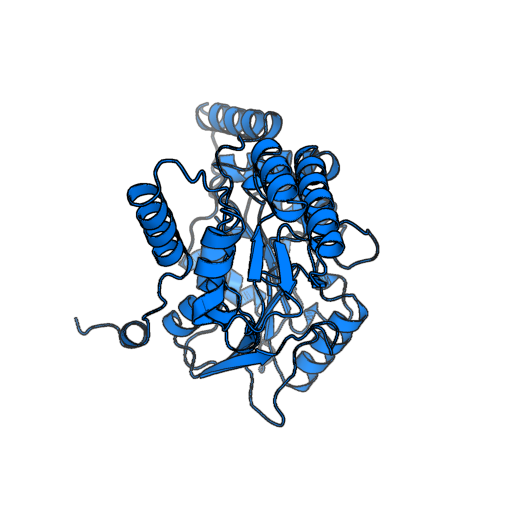1 115 ? 35.356 -13.006 -23.618 1.00 37.76 115 PHE A N 1
ATOM 905 C CA . PHE A 1 115 ? 36.014 -14.260 -23.190 1.00 38.66 115 PHE A CA 1
ATOM 906 C C . PHE A 1 115 ? 35.182 -15.522 -23.367 1.00 40.18 115 PHE A C 1
ATOM 907 O O . PHE A 1 115 ? 35.732 -16.624 -23.389 1.00 39.53 115 PHE A O 1
ATOM 915 N N . GLY A 1 116 ? 33.860 -15.346 -23.501 1.00 41.26 116 GLY A N 1
ATOM 916 C CA . GLY A 1 116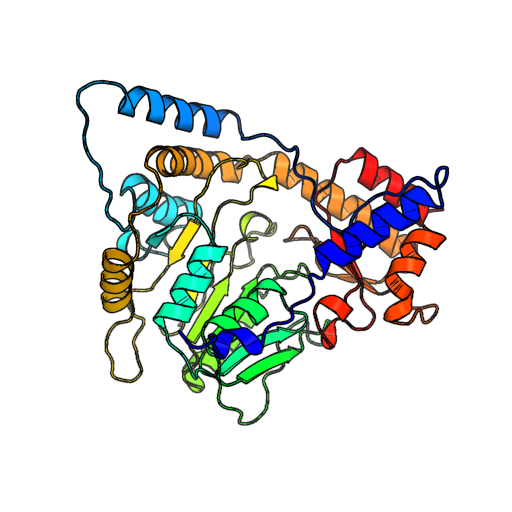 ? 32.952 -16.442 -23.867 1.00 42.10 116 GLY A CA 1
ATOM 917 C C . GLY A 1 116 ? 32.285 -17.160 -22.704 1.00 42.64 116 GLY A C 1
ATOM 918 O O . GLY A 1 116 ? 32.595 -16.883 -21.540 1.00 42.81 116 GLY A O 1
ATOM 919 N N . PRO A 1 117 ? 31.361 -18.095 -23.013 1.00 43.44 117 PRO A N 1
ATOM 920 C CA . PRO A 1 117 ? 30.624 -18.853 -21.998 1.00 44.21 117 PRO A CA 1
ATOM 921 C C . PRO A 1 117 ? 31.452 -19.968 -21.382 1.00 44.80 117 PRO A C 1
ATOM 922 O O . PRO A 1 117 ? 32.526 -20.291 -21.893 1.00 44.91 117 PRO A O 1
ATOM 926 N N . ASN A 1 118 ? 30.951 -20.531 -20.283 1.00 45.63 118 ASN A N 1
ATOM 927 C CA . ASN A 1 118 ? 31.498 -21.744 -19.659 1.00 46.11 118 ASN A CA 1
ATOM 928 C C . ASN A 1 118 ? 32.773 -21.513 -18.862 1.00 46.21 118 ASN A C 1
ATOM 929 O O . ASN A 1 118 ? 33.441 -22.456 -18.451 1.00 46.60 118 ASN A O 1
ATOM 934 N N . GLN A 1 119 ? 33.092 -20.247 -18.613 1.00 45.52 119 GLN A N 1
ATOM 935 C CA . GLN A 1 119 ? 34.243 -19.916 -17.802 1.00 44.65 119 GLN A CA 1
ATOM 936 C C . GLN A 1 119 ? 33.843 -20.023 -16.339 1.00 44.06 119 GLN A C 1
ATOM 937 O O . GLN A 1 119 ? 32.674 -19.841 -15.996 1.00 44.06 119 GLN A O 1
ATOM 943 N N . THR A 1 120 ? 34.793 -20.321 -15.461 1.00 42.63 120 THR A N 1
ATOM 944 C CA . THR A 1 120 ? 34.470 -20.205 -14.062 1.00 42.31 120 THR A CA 1
ATOM 945 C C . THR A 1 120 ? 35.054 -18.915 -13.523 1.00 41.57 120 THR A C 1
ATOM 946 O O . THR A 1 120 ? 36.253 -18.621 -13.695 1.00 41.21 120 THR A O 1
ATOM 950 N N . VAL A 1 121 ? 34.187 -18.109 -12.919 1.00 40.15 121 VAL A N 1
ATOM 951 C CA . VAL A 1 121 ? 34.586 -16.796 -12.486 1.00 38.89 121 VAL A CA 1
ATOM 952 C C . VAL A 1 121 ? 34.494 -16.568 -10.991 1.00 39.18 121 VAL A C 1
ATOM 953 O O . VAL A 1 121 ? 33.470 -16.862 -10.343 1.00 38.96 121 VAL A O 1
ATOM 957 N N . ALA A 1 122 ? 35.616 -16.111 -10.445 1.00 38.23 122 ALA A N 1
ATOM 958 C CA . ALA A 1 122 ? 35.718 -15.764 -9.045 1.00 38.71 122 ALA A CA 1
ATOM 959 C C . ALA A 1 122 ? 35.538 -14.262 -8.837 1.00 39.06 122 ALA A C 1
ATOM 960 O O . ALA A 1 122 ? 36.020 -13.441 -9.627 1.00 38.72 122 ALA A O 1
ATOM 962 N N . ILE A 1 123 ? 34.845 -13.909 -7.757 1.00 39.45 123 ILE A N 1
ATOM 963 C CA . ILE A 1 123 ? 34.480 -12.527 -7.448 1.00 39.86 123 ILE A CA 1
ATOM 964 C C . ILE A 1 123 ? 34.710 -12.385 -5.949 1.00 39.89 123 ILE A C 1
ATOM 965 O O . ILE A 1 123 ? 34.599 -13.375 -5.213 1.00 40.18 123 ILE A O 1
ATOM 970 N N . GLN A 1 124 ? 35.047 -11.182 -5.489 1.00 39.81 124 GLN A N 1
ATOM 971 C CA . GLN A 1 124 ? 35.181 -10.931 -4.058 1.00 39.67 124 GLN A CA 1
ATOM 972 C C . GLN A 1 124 ? 33.824 -11.117 -3.376 1.00 40.38 124 GLN A C 1
ATOM 973 O O . GLN A 1 124 ? 32.785 -10.886 -3.987 1.00 39.29 124 GLN A O 1
ATOM 979 N N . ASP A 1 125 ? 33.862 -11.567 -2.123 1.00 41.31 125 ASP A N 1
ATOM 980 C CA . ASP A 1 125 ? 32.672 -11.706 -1.278 1.00 42.71 125 ASP A CA 1
ATOM 981 C C . ASP A 1 125 ? 32.993 -10.973 0.013 1.00 42.56 125 ASP A C 1
ATOM 982 O O . ASP A 1 125 ? 33.865 -11.407 0.766 1.00 43.05 125 ASP A O 1
ATOM 987 N N . PRO A 1 126 ? 32.305 -9.847 0.285 1.00 42.73 126 PRO A N 1
ATOM 988 C CA . PRO A 1 126 ? 31.100 -9.304 -0.354 1.00 42.94 126 PRO A CA 1
ATOM 989 C C . PRO A 1 126 ? 31.352 -8.783 -1.764 1.00 44.19 126 PRO A C 1
ATOM 990 O O . PRO A 1 126 ? 32.442 -8.259 -2.059 1.00 43.88 126 PRO A O 1
ATOM 994 N N . SER A 1 127 ? 30.333 -8.939 -2.607 1.00 45.16 127 SER A N 1
ATOM 995 C CA . SER A 1 127 ? 30.429 -8.713 -4.036 1.00 46.47 127 SER A CA 1
ATOM 996 C C . SER A 1 127 ? 29.654 -7.487 -4.504 1.00 47.07 127 SER A C 1
ATOM 997 O O . SER A 1 127 ? 28.560 -7.199 -4.015 1.00 46.65 127 SER A O 1
ATOM 1000 N N . TYR A 1 128 ? 30.231 -6.797 -5.480 1.00 48.66 128 TYR A N 1
ATOM 1001 C CA . TYR A 1 128 ? 29.546 -5.794 -6.289 1.00 50.23 128 TYR A CA 1
ATOM 1002 C C . TYR A 1 128 ? 28.453 -6.538 -7.058 1.00 50.67 128 TYR A C 1
ATOM 1003 O O . TYR A 1 128 ? 28.762 -7.311 -7.965 1.00 50.43 128 TYR A O 1
ATOM 1012 N N . PRO A 1 129 ? 27.166 -6.309 -6.704 1.00 51.57 129 PRO A N 1
ATOM 1013 C CA . PRO A 1 129 ? 26.079 -7.149 -7.239 1.00 51.83 129 PRO A CA 1
ATOM 1014 C C . PRO A 1 129 ? 26.007 -7.184 -8.769 1.00 52.02 129 PRO A C 1
ATOM 1015 O O . PRO A 1 129 ? 25.674 -8.220 -9.359 1.00 51.98 129 PRO A O 1
ATOM 1019 N N . ALA A 1 130 ? 26.344 -6.070 -9.408 1.00 52.20 130 ALA A N 1
ATOM 1020 C CA . ALA A 1 130 ? 26.380 -6.019 -10.866 1.00 52.23 130 ALA A CA 1
ATOM 1021 C C . ALA A 1 130 ? 27.249 -7.127 -11.488 1.00 52.01 130 ALA A C 1
ATOM 1022 O O . ALA A 1 130 ? 26.922 -7.643 -12.551 1.00 51.69 130 ALA A O 1
ATOM 1024 N N . TYR A 1 131 ? 28.344 -7.500 -10.822 1.00 51.59 131 TYR A N 1
ATOM 1025 C CA . TYR A 1 131 ? 29.278 -8.470 -11.396 1.00 51.24 131 TYR A CA 1
ATOM 1026 C C . TYR A 1 131 ? 28.659 -9.856 -11.555 1.00 50.63 131 TYR A C 1
ATOM 1027 O O . TYR A 1 131 ? 28.851 -10.516 -12.583 1.00 50.32 131 TYR A O 1
ATOM 1036 N N . LEU A 1 132 ? 27.956 -10.317 -10.521 1.00 49.91 132 LEU A N 1
ATOM 1037 C CA . LEU A 1 132 ? 27.394 -11.675 -10.539 1.00 49.53 132 LEU A CA 1
ATOM 1038 C C . LEU A 1 132 ? 26.439 -11.794 -11.713 1.00 48.35 132 LEU A C 1
ATOM 1039 O O . LEU A 1 132 ? 26.458 -12.782 -12.436 1.00 47.95 132 LEU A O 1
ATOM 1044 N N . ASP A 1 133 ? 25.628 -10.763 -11.904 1.00 47.18 133 ASP A N 1
ATOM 1045 C CA . ASP A 1 133 ? 24.630 -10.769 -12.969 1.00 47.10 133 ASP A CA 1
ATOM 1046 C C . ASP A 1 133 ? 25.256 -10.803 -14.350 1.00 45.95 133 ASP A C 1
ATOM 1047 O O . ASP A 1 133 ? 24.839 -11.578 -15.204 1.00 45.45 133 ASP A O 1
ATOM 1052 N N . ILE A 1 134 ? 26.276 -9.982 -14.575 1.00 45.60 134 ILE A N 1
ATOM 1053 C CA . ILE A 1 134 ? 26.926 -10.004 -15.886 1.00 45.06 134 ILE A CA 1
ATOM 1054 C C . ILE A 1 134 ? 27.603 -11.357 -16.102 1.00 44.30 134 ILE A C 1
ATOM 1055 O O . ILE A 1 134 ? 27.499 -11.935 -17.193 1.00 44.43 134 ILE A O 1
ATOM 1060 N N . ALA A 1 135 ? 28.239 -11.882 -15.051 1.00 43.53 135 ALA A N 1
ATOM 1061 C CA . ALA A 1 135 ? 28.861 -13.206 -15.112 1.00 43.79 135 ALA A CA 1
ATOM 1062 C C . ALA A 1 135 ? 27.869 -14.284 -15.539 1.00 43.76 135 ALA A C 1
ATOM 1063 O O . ALA A 1 135 ? 28.141 -15.034 -16.472 1.00 43.56 135 ALA A O 1
ATOM 1065 N N . ARG A 1 136 ? 26.723 -14.354 -14.857 1.00 44.28 136 ARG A N 1
ATOM 1066 C CA . ARG A 1 136 ? 25.672 -15.298 -15.251 1.00 44.87 136 ARG A CA 1
ATOM 1067 C C . ARG A 1 136 ? 25.182 -15.063 -16.668 1.00 44.24 136 ARG A C 1
ATOM 1068 O O . ARG A 1 136 ? 25.075 -16.012 -17.461 1.00 44.34 136 ARG A O 1
ATOM 1076 N N . LEU A 1 137 ? 24.895 -13.806 -17.009 1.00 43.61 137 LEU A N 1
ATOM 1077 C CA . LEU A 1 137 ? 24.375 -13.500 -18.349 1.00 43.52 137 LEU A CA 1
ATOM 1078 C C . LEU A 1 137 ? 25.311 -13.851 -19.499 1.00 43.82 137 LEU A C 1
ATOM 1079 O O . LEU A 1 137 ? 24.846 -14.080 -20.627 1.00 43.54 137 LEU A O 1
ATOM 1084 N N . THR A 1 138 ? 26.619 -13.865 -19.227 1.00 42.51 138 THR A N 1
ATOM 1085 C CA . THR A 1 138 ? 27.602 -14.151 -20.269 1.00 42.58 138 THR A CA 1
ATOM 1086 C C . THR A 1 138 ? 27.971 -15.632 -20.266 1.00 43.07 138 THR A C 1
ATOM 1087 O O . THR A 1 138 ? 28.822 -16.077 -21.025 1.00 43.43 138 THR A O 1
ATOM 1091 N N . GLY A 1 139 ? 27.320 -16.390 -19.392 1.00 43.72 139 GLY A N 1
ATOM 1092 C CA . GLY A 1 139 ? 27.357 -17.840 -19.462 1.00 44.76 139 GLY A CA 1
ATOM 1093 C C . GLY A 1 139 ? 28.375 -18.555 -18.613 1.00 45.36 139 GLY A C 1
ATOM 1094 O O . GLY A 1 139 ? 28.777 -19.660 -18.956 1.00 45.73 139 GLY A O 1
ATOM 1095 N N . ALA A 1 140 ? 28.782 -17.944 -17.508 1.00 46.47 140 ALA A N 1
ATOM 1096 C CA . ALA A 1 140 ? 29.733 -18.562 -16.589 1.00 48.04 140 ALA A CA 1
ATOM 1097 C C . ALA A 1 140 ? 29.266 -19.960 -16.180 1.00 49.60 140 ALA A C 1
ATOM 1098 O O . ALA A 1 140 ? 28.073 -20.167 -15.920 1.00 49.38 140 ALA A O 1
ATOM 1100 N N . LYS A 1 141 ? 30.200 -20.914 -16.139 1.00 50.71 141 LYS A N 1
ATOM 1101 C CA . LYS A 1 141 ? 29.910 -22.257 -15.618 1.00 51.56 141 LYS A CA 1
ATOM 1102 C C . LYS A 1 141 ? 29.609 -22.208 -14.139 1.00 51.61 141 LYS A C 1
ATOM 1103 O O . LYS A 1 141 ? 28.668 -22.843 -13.654 1.00 52.00 141 LYS A O 1
ATOM 1109 N N . GLU A 1 142 ? 30.421 -21.451 -13.416 1.00 51.32 142 GLU A N 1
ATOM 1110 C CA . GLU A 1 142 ? 30.261 -21.332 -11.991 1.00 51.31 142 GLU A CA 1
ATOM 1111 C C . GLU A 1 142 ? 30.737 -19.964 -11.566 1.00 50.81 142 GLU A C 1
ATOM 1112 O O . GLU A 1 142 ? 31.598 -19.369 -12.226 1.00 50.99 142 GLU A O 1
ATOM 1118 N N . ILE A 1 143 ? 30.168 -19.460 -10.477 1.00 50.14 143 ILE A N 1
ATOM 1119 C CA . ILE A 1 143 ? 30.702 -18.278 -9.826 1.00 49.85 143 ILE A CA 1
ATOM 1120 C C . ILE A 1 143 ? 31.221 -18.709 -8.484 1.00 49.85 143 ILE A C 1
ATOM 1121 O O . ILE A 1 143 ? 30.526 -19.385 -7.738 1.00 50.73 143 ILE A O 1
ATOM 1126 N N . ILE A 1 144 ? 32.458 -18.335 -8.203 1.00 49.42 144 ILE A N 1
ATOM 1127 C CA . ILE A 1 144 ? 33.129 -18.685 -6.972 1.00 49.13 144 ILE A CA 1
ATOM 1128 C C . ILE A 1 144 ? 33.305 -17.422 -6.138 1.00 49.09 144 ILE A C 1
ATOM 1129 O O . ILE A 1 144 ? 33.921 -16.453 -6.588 1.00 49.17 144 ILE A O 1
ATOM 1134 N N . ALA A 1 145 ? 32.742 -17.428 -4.934 1.00 48.36 145 ALA A N 1
ATOM 1135 C CA . ALA A 1 145 ? 32.781 -16.277 -4.051 1.00 48.13 145 ALA A CA 1
ATOM 1136 C C . ALA A 1 145 ? 34.031 -16.357 -3.208 1.00 48.29 145 ALA A C 1
ATOM 1137 O O . ALA A 1 145 ? 34.341 -17.407 -2.651 1.00 49.10 145 ALA A O 1
ATOM 1139 N N . LEU A 1 146 ? 34.761 -15.252 -3.127 1.00 47.21 146 LEU A N 1
ATOM 1140 C CA . LEU A 1 146 ? 36.020 -15.220 -2.408 1.00 46.66 146 LEU A CA 1
ATOM 1141 C C . LEU A 1 146 ? 35.868 -14.366 -1.158 1.00 46.38 146 LEU A C 1
ATOM 1142 O O . LEU A 1 146 ? 35.827 -13.144 -1.245 1.00 46.13 146 LEU A O 1
ATOM 1147 N N . PRO A 1 147 ? 35.783 -15.008 0.020 1.00 46.10 147 PRO A N 1
ATOM 1148 C CA . PRO A 1 147 ? 35.628 -14.240 1.245 1.00 45.83 147 PRO A CA 1
ATOM 1149 C C . PRO A 1 147 ? 36.746 -13.212 1.456 1.00 45.81 147 PRO A C 1
ATOM 1150 O O . PRO A 1 147 ? 37.931 -13.564 1.491 1.00 45.41 147 PRO A O 1
ATOM 1154 N N . CYS A 1 148 ? 36.351 -11.949 1.586 1.00 45.42 148 CYS A N 1
ATOM 1155 C CA . CYS A 1 148 ? 37.254 -10.883 1.985 1.00 45.72 148 CYS A CA 1
ATOM 1156 C C . CYS A 1 148 ? 36.788 -10.390 3.337 1.00 47.07 148 CYS A C 1
ATOM 1157 O O . CYS A 1 148 ? 35.705 -9.809 3.460 1.00 46.77 148 CYS A O 1
ATOM 1160 N N . LEU A 1 149 ? 37.615 -10.642 4.343 1.00 48.19 149 LEU A N 1
ATOM 1161 C CA . LEU A 1 149 ? 37.254 -10.421 5.730 1.00 49.54 149 LEU A CA 1
ATOM 1162 C C . LEU A 1 149 ? 38.298 -9.567 6.372 1.00 50.13 149 LEU A C 1
ATOM 1163 O O . LEU A 1 149 ? 39.479 -9.672 6.031 1.00 50.18 149 LEU A O 1
ATOM 1168 N N . GLN A 1 150 ? 37.872 -8.729 7.313 1.00 51.38 150 GLN A N 1
ATOM 1169 C CA . GLN A 1 150 ? 38.781 -7.807 7.983 1.00 52.93 150 GLN A CA 1
ATOM 1170 C C . GLN A 1 150 ? 39.924 -8.506 8.733 1.00 53.28 150 GLN A C 1
ATOM 1171 O O . GLN A 1 150 ? 41.013 -7.943 8.872 1.00 53.19 150 GLN A O 1
ATOM 1177 N N . GLU A 1 151 ? 39.658 -9.724 9.204 1.00 53.96 151 GLU A N 1
ATOM 1178 C CA . GLU A 1 151 ? 40.636 -10.555 9.930 1.00 55.05 151 GLU A CA 1
ATOM 1179 C C . GLU A 1 151 ? 41.820 -10.880 9.040 1.00 54.59 151 GLU A C 1
ATOM 1180 O O . GLU A 1 151 ? 42.907 -11.185 9.531 1.00 55.07 151 GLU A O 1
ATOM 1186 N N . ASN A 1 152 ? 41.589 -10.844 7.729 1.00 53.53 152 ASN A N 1
ATOM 1187 C CA . ASN A 1 152 ? 42.621 -11.145 6.753 1.00 52.46 152 ASN A CA 1
ATOM 1188 C C . ASN A 1 152 ? 43.060 -9.897 5.997 1.00 51.87 152 ASN A C 1
ATOM 1189 O O . ASN A 1 152 ? 43.646 -9.991 4.917 1.00 51.71 152 ASN A O 1
ATOM 1194 N N . ALA A 1 153 ? 42.777 -8.732 6.580 1.00 50.43 153 ALA A N 1
ATOM 1195 C CA . ALA A 1 153 ? 43.000 -7.448 5.930 1.00 49.63 153 ALA A CA 1
ATOM 1196 C C . ALA A 1 153 ? 42.312 -7.406 4.551 1.00 48.79 153 ALA A C 1
ATOM 1197 O O . ALA A 1 153 ? 42.783 -6.731 3.628 1.00 48.53 153 ALA A O 1
ATOM 1199 N N . PHE A 1 154 ? 41.210 -8.157 4.439 1.00 47.66 154 PHE A N 1
ATOM 1200 C CA . PHE A 1 154 ? 40.3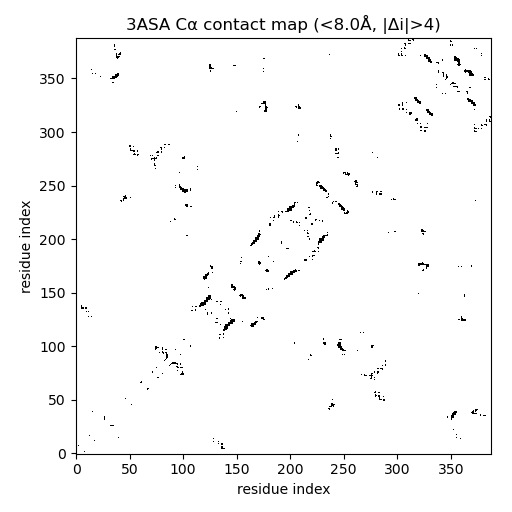68 -8.237 3.240 1.00 46.54 154 PHE A CA 1
ATOM 1201 C C . PHE A 1 154 ? 41.042 -8.922 2.045 1.00 46.06 154 PHE A C 1
ATOM 1202 O O . PHE A 1 154 ? 40.571 -8.801 0.904 1.00 44.36 154 PHE A O 1
ATOM 1210 N N . PHE A 1 155 ? 42.136 -9.641 2.309 1.00 45.45 155 PHE A N 1
ATOM 1211 C CA . PHE A 1 155 ? 42.764 -10.455 1.267 1.00 45.11 155 PHE A CA 1
ATOM 1212 C C . PHE A 1 155 ? 41.846 -11.604 0.901 1.00 45.32 155 PHE A C 1
ATOM 1213 O O . PHE A 1 155 ? 41.381 -12.323 1.783 1.00 45.79 155 PHE A O 1
ATOM 1221 N N . PRO A 1 156 ? 41.557 -11.775 -0.396 1.00 45.66 156 PRO A N 1
ATOM 1222 C CA . PRO A 1 156 ? 40.584 -12.802 -0.758 1.00 46.23 156 PRO A CA 1
ATOM 1223 C C . PRO A 1 156 ? 41.079 -14.202 -0.391 1.00 47.16 156 PRO A C 1
ATOM 1224 O O . PRO A 1 156 ? 42.255 -14.528 -0.620 1.00 47.23 156 PRO A O 1
ATOM 1228 N N . GLU A 1 157 ? 40.194 -14.998 0.202 1.00 48.15 157 GLU A N 1
ATOM 1229 C CA . GLU A 1 157 ? 40.487 -16.390 0.541 1.00 49.21 157 GLU A CA 1
ATOM 1230 C C . GLU A 1 157 ? 40.254 -17.252 -0.688 1.00 49.48 157 GLU A C 1
ATOM 1231 O O . GLU A 1 157 ? 39.110 -17.494 -1.077 1.00 49.12 157 GLU A O 1
ATOM 1237 N N . PHE A 1 158 ? 41.340 -17.701 -1.302 1.00 50.38 158 PHE A N 1
ATOM 1238 C CA . PHE A 1 158 ? 41.256 -18.582 -2.464 1.00 51.95 158 PHE A CA 1
ATOM 1239 C C . PHE A 1 158 ? 40.971 -20.020 -2.048 1.00 53.56 158 PHE A C 1
ATOM 1240 O O . PHE A 1 158 ? 41.536 -20.497 -1.074 1.00 53.51 158 PHE A O 1
ATOM 1248 N N . PRO A 1 159 ? 40.079 -20.708 -2.782 1.00 55.47 159 PRO A N 1
ATOM 1249 C CA . PRO A 1 159 ? 39.733 -22.099 -2.478 1.00 56.82 159 PRO A CA 1
ATOM 1250 C C . PRO A 1 159 ? 40.844 -23.063 -2.898 1.00 58.34 159 PRO A C 1
ATOM 1251 O O . PRO A 1 159 ? 41.460 -22.887 -3.957 1.00 58.43 159 PRO A O 1
ATOM 1255 N N . GLU A 1 160 ? 41.098 -24.073 -2.067 1.00 59.81 160 GLU A N 1
ATOM 1256 C CA . GLU A 1 160 ? 42.099 -25.083 -2.371 1.00 61.09 160 GLU A CA 1
ATOM 1257 C C . GLU A 1 160 ? 41.724 -25.878 -3.629 1.00 61.33 160 GLU A C 1
ATOM 1258 O O . GLU A 1 160 ? 40.551 -26.172 -3.861 1.00 61.55 160 GLU A O 1
ATOM 1264 N N . ASP A 1 161 ? 42.743 -26.211 -4.423 1.00 61.93 161 ASP A N 1
ATOM 1265 C CA . ASP A 1 161 ? 42.603 -26.778 -5.773 1.00 62.36 161 ASP A CA 1
ATOM 1266 C C . ASP A 1 161 ? 41.203 -26.670 -6.391 1.00 61.81 161 ASP A C 1
ATOM 1267 O O . ASP A 1 161 ? 40.459 -27.652 -6.487 1.00 62.04 161 ASP A O 1
ATOM 1272 N N . THR A 1 162 ? 40.858 -25.457 -6.808 1.00 60.73 162 THR A N 1
ATOM 1273 C CA . THR A 1 162 ? 39.616 -25.206 -7.540 1.00 59.39 162 THR A CA 1
ATOM 1274 C C . THR A 1 162 ? 40.003 -24.425 -8.789 1.00 57.67 162 THR A C 1
ATOM 1275 O O . THR A 1 162 ? 40.745 -23.451 -8.710 1.00 57.95 162 THR A O 1
ATOM 1279 N N . HIS A 1 163 ? 39.517 -24.868 -9.937 1.00 55.60 163 HIS A N 1
ATOM 1280 C CA . HIS A 1 163 ? 39.828 -24.221 -11.197 1.00 53.71 163 HIS A CA 1
ATOM 1281 C C . HIS A 1 163 ? 39.107 -22.862 -11.348 1.00 51.67 163 HIS A C 1
ATOM 1282 O O . HIS A 1 163 ? 37.869 -22.787 -11.294 1.00 51.76 163 HIS A O 1
ATOM 1289 N N . ILE A 1 164 ? 39.888 -21.801 -11.526 1.00 48.47 164 ILE A N 1
ATOM 1290 C CA . ILE A 1 164 ? 39.368 -20.451 -11.823 1.00 45.65 164 ILE A CA 1
ATOM 1291 C C . ILE A 1 164 ? 39.896 -19.995 -13.182 1.00 44.04 164 ILE A C 1
ATOM 1292 O O . ILE A 1 164 ? 41.088 -20.126 -13.454 1.00 43.56 164 ILE A O 1
ATOM 1297 N N . ASP A 1 165 ? 39.013 -19.475 -14.039 1.00 41.81 165 ASP A N 1
ATOM 1298 C CA . ASP A 1 165 ? 39.437 -18.906 -15.321 1.00 40.38 165 ASP A CA 1
ATOM 1299 C C . ASP A 1 165 ? 39.611 -17.383 -15.264 1.00 39.36 165 ASP A C 1
ATOM 1300 O O . ASP A 1 165 ? 40.585 -16.847 -15.811 1.00 38.54 165 ASP A O 1
ATOM 1305 N N . ILE A 1 166 ? 38.653 -16.700 -14.624 1.00 37.15 166 ILE A N 1
ATOM 1306 C CA . ILE A 1 166 ? 38.655 -15.236 -14.496 1.00 35.90 166 ILE A CA 1
ATOM 1307 C C . ILE A 1 166 ? 38.537 -14.860 -13.041 1.00 35.99 166 ILE A C 1
ATOM 1308 O O . ILE A 1 166 ? 37.729 -15.458 -12.297 1.00 37.30 166 ILE A O 1
ATOM 1313 N N . LEU A 1 167 ? 39.363 -13.915 -12.611 1.00 34.88 167 LEU A N 1
ATOM 1314 C CA . LEU A 1 167 ? 39.212 -13.310 -11.304 1.00 35.23 167 LEU A CA 1
ATOM 1315 C C . LEU A 1 167 ? 38.795 -11.835 -11.474 1.00 35.51 167 LEU A C 1
ATOM 1316 O O . LEU A 1 167 ? 39.568 -11.037 -12.015 1.00 34.49 167 LEU A O 1
ATOM 1321 N N . CYS A 1 168 ? 37.576 -11.497 -11.024 1.00 35.11 168 CYS A N 1
ATOM 1322 C CA . CYS A 1 168 ? 37.116 -10.094 -10.996 1.00 35.80 168 CYS A CA 1
ATOM 1323 C C . CYS A 1 168 ? 37.517 -9.469 -9.690 1.00 35.99 168 CYS A C 1
ATOM 1324 O O . CYS A 1 168 ? 37.218 -10.013 -8.622 1.00 36.87 168 CYS A O 1
ATOM 1327 N N . LEU A 1 169 ? 38.183 -8.320 -9.763 1.00 36.09 169 LEU A N 1
ATOM 1328 C CA . LEU A 1 169 ? 38.623 -7.589 -8.575 1.00 36.38 169 LEU A CA 1
ATOM 1329 C C . LEU A 1 169 ? 38.110 -6.174 -8.690 1.00 36.35 169 LEU A C 1
ATOM 1330 O O . LEU A 1 169 ? 38.182 -5.586 -9.770 1.00 36.26 169 LEU A O 1
ATOM 1335 N N . CYS A 1 170 ? 37.588 -5.638 -7.586 1.00 35.64 170 CYS A N 1
ATOM 1336 C CA . CYS A 1 170 ? 37.139 -4.257 -7.528 1.00 36.08 170 CYS A CA 1
ATOM 1337 C C . CYS A 1 170 ? 37.939 -3.553 -6.424 1.00 35.44 170 CYS A C 1
ATOM 1338 O O . CYS A 1 170 ? 37.784 -3.854 -5.235 1.00 35.92 170 CYS A O 1
ATOM 1341 N N . SER A 1 171 ? 38.830 -2.640 -6.807 1.00 34.92 171 SER A N 1
ATOM 1342 C CA . SER A 1 171 ? 39.690 -1.994 -5.821 1.00 33.90 171 SER A CA 1
ATOM 1343 C C . SER A 1 171 ? 40.010 -0.584 -6.256 1.00 33.79 171 SER A C 1
ATOM 1344 O O . SER A 1 171 ? 40.532 -0.403 -7.364 1.00 35.36 171 SER A O 1
ATOM 1347 N N . PRO A 1 172 ? 39.684 0.431 -5.417 1.00 33.65 172 PRO A N 1
ATOM 1348 C CA . PRO A 1 172 ? 38.946 0.364 -4.130 1.00 33.86 172 PRO A CA 1
ATOM 1349 C C . PRO A 1 172 ? 37.624 -0.399 -4.256 1.00 34.51 172 PRO A C 1
ATOM 1350 O O . PRO A 1 172 ? 36.975 -0.342 -5.301 1.00 34.51 172 PRO A O 1
ATOM 1354 N N . ASN A 1 173 ? 37.255 -1.113 -3.195 1.00 34.70 173 ASN A N 1
ATOM 1355 C CA . ASN A 1 173 ? 36.167 -2.080 -3.245 1.00 35.58 173 ASN A CA 1
ATOM 1356 C C . ASN A 1 173 ? 34.799 -1.477 -2.906 1.00 35.25 173 ASN A C 1
ATOM 1357 O O . ASN A 1 173 ? 34.676 -0.602 -2.041 1.00 35.13 173 ASN A O 1
ATOM 1362 N N . ASN A 1 174 ? 33.796 -1.954 -3.619 1.00 36.21 174 ASN A N 1
ATOM 1363 C CA . ASN A 1 174 ? 32.378 -1.810 -3.238 1.00 37.15 174 ASN A CA 1
ATOM 1364 C C . ASN A 1 174 ? 31.919 -3.219 -2.870 1.00 37.52 174 ASN A C 1
ATOM 1365 O O . ASN A 1 174 ? 31.905 -4.100 -3.743 1.00 36.86 174 ASN A O 1
ATOM 1370 N N . PRO A 1 175 ? 31.484 -3.442 -1.600 1.00 38.46 175 PRO A N 1
ATOM 1371 C CA . PRO A 1 175 ? 31.117 -2.505 -0.516 1.00 38.79 175 PRO A CA 1
ATOM 1372 C C . PRO A 1 175 ? 32.105 -2.166 0.614 1.00 39.61 175 PRO A C 1
ATOM 1373 O O . PRO A 1 175 ? 31.789 -1.274 1.439 1.00 39.74 175 PRO A O 1
ATOM 1377 N N . THR A 1 176 ? 33.265 -2.831 0.697 1.00 39.14 176 THR A N 1
ATOM 1378 C CA . THR A 1 176 ? 34.120 -2.637 1.888 1.00 38.53 176 THR A CA 1
ATOM 1379 C C . THR A 1 176 ? 34.837 -1.286 1.968 1.00 39.18 176 THR A C 1
ATOM 1380 O O . THR A 1 176 ? 35.266 -0.862 3.058 1.00 39.27 176 THR A O 1
ATOM 1384 N N . GLY A 1 177 ? 34.963 -0.605 0.826 1.00 38.63 177 GLY A N 1
ATOM 1385 C CA . GLY A 1 177 ? 35.665 0.671 0.761 1.00 38.03 177 GLY A CA 1
ATOM 1386 C C . GLY A 1 177 ? 37.159 0.535 0.984 1.00 38.27 177 GLY A C 1
ATOM 1387 O O . GLY A 1 177 ? 37.842 1.525 1.283 1.00 39.04 177 GLY A O 1
ATOM 1388 N N . THR A 1 178 ? 37.663 -0.690 0.875 1.00 37.63 178 THR A N 1
ATOM 1389 C CA . THR A 1 178 ? 39.071 -0.950 1.138 1.00 37.63 178 THR A CA 1
ATOM 1390 C C . THR A 1 178 ? 39.855 -1.078 -0.168 1.00 37.61 178 THR A C 1
ATOM 1391 O O . THR A 1 178 ? 39.264 -1.231 -1.226 1.00 37.76 178 THR A O 1
ATOM 1395 N N . VAL A 1 179 ? 41.183 -0.991 -0.070 1.00 37.77 179 VAL A N 1
ATOM 1396 C CA . VAL A 1 179 ? 42.076 -1.074 -1.227 1.00 37.79 179 VAL A CA 1
ATOM 1397 C C . VAL A 1 179 ? 43.110 -2.174 -1.011 1.00 37.94 179 VAL A C 1
ATOM 1398 O O . VAL A 1 179 ? 43.734 -2.246 0.049 1.00 38.74 179 VAL A O 1
ATOM 1402 N N . LEU A 1 180 ? 43.292 -3.015 -2.014 1.00 37.31 180 LEU A N 1
ATOM 1403 C CA . LEU A 1 180 ? 44.364 -3.991 -2.016 1.00 37.16 180 LEU A CA 1
ATOM 1404 C C . LEU A 1 180 ? 45.693 -3.242 -2.249 1.00 37.26 180 LEU A C 1
ATOM 1405 O O . LEU A 1 180 ? 45.849 -2.540 -3.248 1.00 35.02 180 LEU A O 1
ATOM 1410 N N . ASN A 1 181 ? 46.631 -3.365 -1.305 1.00 37.55 181 ASN A N 1
ATOM 1411 C CA . ASN A 1 181 ? 47.890 -2.638 -1.398 1.00 37.88 181 ASN A CA 1
ATOM 1412 C C . ASN A 1 181 ? 48.890 -3.328 -2.345 1.00 37.90 181 ASN A C 1
ATOM 1413 O O . ASN A 1 181 ? 48.588 -4.371 -2.946 1.00 38.32 181 ASN A O 1
ATOM 1418 N N . LYS A 1 182 ? 50.064 -2.732 -2.514 1.00 38.78 182 LYS A N 1
ATOM 1419 C CA . LYS A 1 182 ? 51.029 -3.249 -3.509 1.00 39.55 182 LYS A CA 1
ATOM 1420 C C . LYS A 1 182 ? 51.399 -4.698 -3.201 1.00 39.02 182 LYS A C 1
ATOM 1421 O O . LYS A 1 182 ? 51.389 -5.547 -4.084 1.00 38.15 182 LYS A O 1
ATOM 1427 N N . ASP A 1 183 ? 51.691 -4.982 -1.931 1.00 39.03 183 ASP A N 1
ATOM 1428 C CA . ASP A 1 183 ? 52.036 -6.335 -1.529 1.00 39.65 183 ASP A CA 1
ATOM 1429 C C . ASP A 1 183 ? 50.899 -7.317 -1.756 1.00 39.39 183 ASP A C 1
ATOM 1430 O O . ASP A 1 183 ? 51.124 -8.440 -2.220 1.00 38.90 183 ASP A O 1
ATOM 1435 N N . GLN A 1 184 ? 49.673 -6.899 -1.442 1.00 39.09 184 GLN A N 1
ATOM 1436 C CA . GLN A 1 184 ? 48.526 -7.769 -1.649 1.00 38.46 184 GLN A CA 1
ATOM 1437 C C . GLN A 1 184 ? 48.317 -8.052 -3.141 1.00 37.89 184 GLN A C 1
ATOM 1438 O O . GLN A 1 184 ? 48.131 -9.200 -3.542 1.00 37.61 184 GLN A O 1
ATOM 1444 N N . LEU A 1 185 ? 48.368 -7.006 -3.964 1.00 37.39 185 LEU A N 1
ATOM 1445 C CA . LEU A 1 185 ? 48.253 -7.197 -5.420 1.00 36.50 185 LEU A CA 1
ATOM 1446 C C . LEU A 1 185 ? 49.380 -8.053 -6.015 1.00 36.59 185 LEU A C 1
ATOM 1447 O O . LEU A 1 185 ? 49.136 -8.897 -6.879 1.00 35.94 185 LEU A O 1
ATOM 1452 N N . ARG A 1 186 ? 50.611 -7.814 -5.568 1.00 36.23 186 ARG A N 1
ATOM 1453 C CA . ARG A 1 186 ? 51.736 -8.646 -6.007 1.00 37.03 186 ARG A CA 1
ATOM 1454 C C . ARG A 1 186 ? 51.466 -10.130 -5.743 1.00 36.40 186 ARG A C 1
ATOM 1455 O O . ARG A 1 186 ? 51.641 -10.950 -6.642 1.00 37.00 186 ARG A O 1
ATOM 1463 N N . ALA A 1 187 ? 51.005 -10.477 -4.538 1.00 36.46 187 ALA A N 1
ATOM 1464 C CA . ALA A 1 187 ? 50.665 -11.888 -4.239 1.00 36.47 187 ALA A CA 1
ATOM 1465 C C . ALA A 1 187 ? 49.507 -12.432 -5.081 1.00 36.01 187 ALA A C 1
ATOM 1466 O O . ALA A 1 187 ? 49.525 -13.586 -5.523 1.00 36.17 187 ALA A O 1
ATOM 1468 N N . ILE A 1 188 ? 48.499 -11.599 -5.319 1.00 36.02 188 ILE A N 1
ATOM 1469 C CA . ILE A 1 188 ? 47.356 -12.020 -6.150 1.00 35.37 188 ILE A CA 1
ATOM 1470 C C . ILE A 1 188 ? 47.794 -12.259 -7.595 1.00 34.77 188 ILE A C 1
ATOM 1471 O O . ILE A 1 188 ? 47.424 -13.267 -8.217 1.00 34.18 188 ILE A O 1
ATOM 1476 N N . VAL A 1 189 ? 48.618 -11.356 -8.117 1.00 34.85 189 VAL A N 1
ATOM 1477 C CA . VAL A 1 189 ? 49.162 -11.543 -9.468 1.00 35.47 189 VAL A CA 1
ATOM 1478 C C . VAL A 1 189 ? 50.004 -12.823 -9.557 1.00 35.96 189 VAL A C 1
ATOM 1479 O O . VAL A 1 189 ? 49.891 -13.595 -10.507 1.00 36.65 189 VAL A O 1
ATOM 1483 N N . HIS A 1 190 ? 50.843 -13.053 -8.559 1.00 37.73 190 HIS A N 1
ATOM 1484 C CA . HIS A 1 190 ? 51.665 -14.264 -8.545 1.00 39.29 190 HIS A CA 1
ATOM 1485 C C . HIS A 1 190 ? 50.766 -15.499 -8.512 1.00 38.95 190 HIS A C 1
ATOM 1486 O O . HIS A 1 190 ? 50.974 -16.471 -9.267 1.00 39.25 190 HIS A O 1
ATOM 1493 N N . TYR A 1 191 ? 49.730 -15.444 -7.669 1.00 38.63 191 TYR A N 1
ATOM 1494 C CA . TYR A 1 191 ? 48.743 -16.526 -7.601 1.00 38.59 191 TYR A CA 1
ATOM 1495 C C . TYR A 1 191 ? 48.056 -16.787 -8.949 1.00 37.64 191 TYR A C 1
ATOM 1496 O O . TYR A 1 191 ? 47.942 -17.944 -9.397 1.00 37.93 191 TYR A O 1
ATOM 1505 N N . ALA A 1 192 ? 47.623 -15.707 -9.596 1.00 37.01 192 ALA A N 1
ATOM 1506 C CA . ALA A 1 192 ? 46.969 -15.770 -10.909 1.00 36.45 192 ALA A CA 1
ATOM 1507 C C . ALA A 1 192 ? 47.843 -16.374 -12.019 1.00 36.31 192 ALA A C 1
ATOM 1508 O O . ALA A 1 192 ? 47.378 -17.204 -12.815 1.00 36.31 192 ALA A O 1
ATOM 1510 N N . ILE A 1 193 ? 49.104 -15.952 -12.084 1.00 37.03 193 ILE A N 1
ATOM 1511 C CA . ILE A 1 193 ? 50.028 -16.519 -13.082 1.00 37.28 193 ILE A CA 1
ATOM 1512 C C . ILE A 1 193 ? 50.225 -18.027 -12.852 1.00 38.19 193 ILE A C 1
ATOM 1513 O O . ILE A 1 193 ? 50.081 -18.820 -13.780 1.00 37.96 193 ILE A O 1
ATOM 1518 N N . GLU A 1 194 ? 50.509 -18.405 -11.610 1.00 39.69 194 GLU A N 1
ATOM 1519 C CA . GLU A 1 194 ? 50.628 -19.818 -11.220 1.00 41.96 194 GLU A CA 1
ATOM 1520 C C . GLU A 1 194 ? 49.391 -20.661 -11.551 1.00 42.27 194 GLU A C 1
ATOM 1521 O O . GLU A 1 194 ? 49.520 -21.827 -11.902 1.00 42.64 194 GLU A O 1
ATOM 1527 N N . HIS A 1 195 ? 48.196 -20.083 -11.457 1.00 42.28 195 HIS A N 1
ATOM 1528 C CA . HIS A 1 195 ? 46.991 -20.867 -11.738 1.00 42.29 195 HIS A CA 1
ATOM 1529 C C . HIS A 1 195 ? 46.336 -20.569 -13.074 1.00 42.46 195 HIS A C 1
ATOM 1530 O O . HIS A 1 195 ? 45.217 -21.014 -13.321 1.00 42.86 195 HIS A O 1
ATOM 1537 N N . GLU A 1 196 ? 47.042 -19.857 -13.951 1.00 42.36 196 GLU A N 1
ATOM 1538 C CA . GLU A 1 196 ? 46.511 -19.519 -15.273 1.00 42.67 196 GLU A CA 1
ATOM 1539 C C . GLU A 1 196 ? 45.187 -18.743 -15.178 1.00 41.00 196 GLU A C 1
ATOM 1540 O O . GLU A 1 196 ? 44.261 -18.995 -15.961 1.00 41.25 196 GLU A O 1
ATOM 1546 N N . ILE A 1 197 ? 45.107 -17.812 -14.229 1.00 39.08 197 ILE A N 1
ATOM 1547 C CA . ILE A 1 197 ? 43.905 -16.995 -14.036 1.00 37.16 197 ILE A CA 1
ATOM 1548 C C . ILE A 1 197 ? 44.098 -15.641 -14.717 1.00 36.61 197 ILE A C 1
ATOM 1549 O O . ILE A 1 197 ? 45.166 -15.041 -14.620 1.00 35.24 197 ILE A O 1
ATOM 1554 N N . LEU A 1 198 ? 43.051 -15.163 -15.380 1.00 36.07 198 LEU A N 1
ATOM 1555 C CA . LEU A 1 198 ? 43.014 -13.801 -15.916 1.00 35.17 198 LEU A CA 1
ATOM 1556 C C . LEU A 1 198 ? 42.318 -12.882 -14.921 1.00 35.05 198 LEU A C 1
ATOM 1557 O O . LEU A 1 198 ? 41.207 -13.199 -14.435 1.00 34.65 198 LEU A O 1
ATOM 1562 N N . ILE A 1 199 ? 42.953 -11.758 -14.598 1.00 33.60 199 ILE A N 1
ATOM 1563 C CA . ILE A 1 199 ? 42.365 -10.810 -13.657 1.00 33.57 199 ILE A CA 1
ATOM 1564 C C . ILE A 1 199 ? 41.636 -9.711 -14.406 1.00 33.31 199 ILE A C 1
ATOM 1565 O O . ILE A 1 199 ? 42.190 -9.130 -15.322 1.00 33.10 199 ILE A O 1
ATOM 1570 N N . LEU A 1 200 ? 40.384 -9.437 -14.026 1.00 33.18 200 LEU A N 1
ATOM 1571 C CA . LEU A 1 200 ? 39.715 -8.206 -14.482 1.00 32.39 200 LEU A CA 1
ATOM 1572 C C . LEU A 1 200 ? 39.714 -7.244 -13.313 1.00 32.21 200 LEU A C 1
ATOM 1573 O O . LEU A 1 200 ? 39.043 -7.478 -12.293 1.00 32.65 200 LEU A O 1
ATOM 1578 N N . PHE A 1 201 ? 40.486 -6.172 -13.448 1.00 30.84 201 PHE A N 1
ATOM 1579 C CA . PHE A 1 201 ? 40.752 -5.267 -12.339 1.00 31.19 201 PHE A CA 1
ATOM 1580 C C . PHE A 1 201 ? 39.912 -4.015 -12.520 1.00 31.75 201 PHE A C 1
ATOM 1581 O O . PHE A 1 201 ? 40.152 -3.214 -13.434 1.00 30.16 201 PHE A O 1
ATOM 1589 N N . ASP A 1 202 ? 38.876 -3.878 -11.686 1.00 32.17 202 ASP A N 1
ATOM 1590 C CA . ASP A 1 202 ? 37.970 -2.724 -11.818 1.00 32.33 202 ASP A CA 1
ATOM 1591 C C . ASP A 1 202 ? 38.431 -1.624 -10.893 1.00 32.04 202 ASP A C 1
ATOM 1592 O O . ASP A 1 202 ? 38.311 -1.741 -9.674 1.00 31.85 202 ASP A O 1
ATOM 1597 N N . ALA A 1 203 ? 38.928 -0.539 -11.477 1.00 31.47 203 ALA A N 1
ATOM 1598 C CA . ALA A 1 203 ? 39.578 0.510 -10.713 1.00 31.73 203 ALA A CA 1
ATOM 1599 C C . ALA A 1 203 ? 38.771 1.800 -10.771 1.00 32.08 203 ALA A C 1
ATOM 1600 O O . ALA A 1 203 ? 39.292 2.885 -10.526 1.00 31.88 203 ALA A O 1
ATOM 1602 N N . ALA A 1 204 ? 37.459 1.661 -11.023 1.00 32.97 204 ALA A N 1
ATOM 1603 C CA . ALA A 1 204 ? 36.589 2.818 -11.147 1.00 33.67 204 ALA A CA 1
ATOM 1604 C C . ALA A 1 204 ? 36.592 3.744 -9.926 1.00 34.01 204 ALA A C 1
ATOM 1605 O O . ALA A 1 204 ? 36.350 4.937 -10.093 1.00 34.68 204 ALA A O 1
ATOM 1607 N N . TYR A 1 205 ? 36.916 3.252 -8.722 1.00 34.08 205 TYR A N 1
ATOM 1608 C CA . TYR A 1 205 ? 37.018 4.173 -7.564 1.00 35.26 205 TYR A CA 1
ATOM 1609 C C . TYR A 1 205 ? 38.412 4.751 -7.279 1.00 35.38 205 TYR A C 1
ATOM 1610 O O . TYR A 1 205 ? 38.628 5.383 -6.236 1.00 35.32 205 TYR A O 1
ATOM 1619 N N . SER A 1 206 ? 39.353 4.566 -8.205 1.00 35.62 206 SER A N 1
ATOM 1620 C CA . SER A 1 206 ? 40.769 4.901 -7.924 1.00 35.55 206 SER A CA 1
ATOM 1621 C C . SER A 1 206 ? 41.067 6.370 -7.622 1.00 35.99 206 SER A C 1
ATOM 1622 O O . SER A 1 206 ? 41.952 6.661 -6.834 1.00 35.84 206 SER A O 1
ATOM 1625 N N . THR A 1 207 ? 40.318 7.292 -8.221 1.00 37.41 207 THR A N 1
ATOM 1626 C CA . THR A 1 207 ? 40.401 8.720 -7.874 1.00 39.07 207 THR A CA 1
ATOM 1627 C C . THR A 1 207 ? 40.199 8.995 -6.371 1.00 39.08 207 THR A C 1
ATOM 1628 O O . THR A 1 207 ? 40.692 10.006 -5.858 1.00 39.35 207 THR A O 1
ATOM 1632 N N . PHE A 1 208 ? 39.493 8.103 -5.666 1.00 39.17 208 PHE A N 1
ATOM 1633 C CA . PHE A 1 208 ? 39.245 8.288 -4.223 1.00 38.80 208 PHE A CA 1
ATOM 1634 C C . PHE A 1 208 ? 40.437 7.970 -3.330 1.00 39.55 208 PHE A C 1
ATOM 1635 O O . PHE A 1 208 ? 40.459 8.363 -2.146 1.00 39.16 208 PHE A O 1
ATOM 1643 N N . ILE A 1 209 ? 41.424 7.258 -3.878 1.00 39.15 209 ILE A N 1
ATOM 1644 C CA . ILE A 1 209 ? 42.617 6.903 -3.109 1.00 39.41 209 ILE A CA 1
ATOM 1645 C C . ILE A 1 209 ? 43.296 8.178 -2.611 1.00 40.20 209 ILE A C 1
ATOM 1646 O O . ILE A 1 209 ? 43.489 9.130 -3.361 1.00 40.12 209 ILE A O 1
ATOM 1651 N N . SER A 1 210 ? 43.640 8.197 -1.335 1.00 41.79 210 SER A N 1
ATOM 1652 C CA . SER A 1 210 ? 44.182 9.413 -0.732 1.00 43.91 210 SER A CA 1
ATOM 1653 C C . SER A 1 210 ? 45.593 9.284 -0.132 1.00 44.41 210 SER A C 1
ATOM 1654 O O . SER A 1 210 ? 46.137 10.265 0.372 1.00 45.39 210 SER A O 1
ATOM 1657 N N . ASP A 1 211 ? 46.198 8.105 -0.140 1.00 45.30 211 ASP A N 1
ATOM 1658 C CA . ASP A 1 211 ? 47.653 8.137 0.033 1.00 45.82 211 ASP A CA 1
ATOM 1659 C C . ASP A 1 211 ? 48.405 7.700 -1.208 1.00 44.91 211 ASP A C 1
ATOM 1660 O O . ASP A 1 211 ? 48.110 6.649 -1.798 1.00 43.28 211 ASP A O 1
ATOM 1665 N N . PRO A 1 212 ? 49.379 8.528 -1.607 1.00 44.71 212 PRO A N 1
ATOM 1666 C CA . PRO A 1 212 ? 50.073 8.334 -2.872 1.00 44.48 212 PRO A CA 1
ATOM 1667 C C . PRO A 1 212 ? 50.972 7.098 -2.886 1.00 43.91 212 PRO A C 1
ATOM 1668 O O . PRO A 1 212 ? 51.485 6.764 -3.937 1.00 45.04 212 PRO A O 1
ATOM 1672 N N . SER A 1 213 ? 51.123 6.407 -1.753 1.00 43.02 213 SER A N 1
ATOM 1673 C CA . SER A 1 213 ? 51.857 5.137 -1.675 1.00 42.01 213 SER A CA 1
ATOM 1674 C C . SER A 1 213 ? 51.122 3.968 -2.277 1.00 41.12 213 SER A C 1
ATOM 1675 O O . SER A 1 213 ? 51.741 3.055 -2.834 1.00 40.60 213 SER A O 1
ATOM 1678 N N . LEU A 1 214 ? 49.801 3.963 -2.111 1.00 39.36 214 LEU A N 1
ATOM 1679 C CA . LEU A 1 214 ? 48.984 2.864 -2.595 1.00 38.10 214 LEU A CA 1
ATOM 1680 C C . LEU A 1 214 ? 49.028 2.801 -4.117 1.00 36.76 214 LEU A C 1
ATOM 1681 O O . LEU A 1 214 ? 49.147 3.836 -4.759 1.00 36.38 214 LEU A O 1
ATOM 1686 N N . PRO A 1 215 ? 48.910 1.591 -4.700 1.00 36.05 215 PRO A N 1
ATOM 1687 C CA . PRO A 1 215 ? 48.798 1.571 -6.173 1.00 35.41 215 PRO A CA 1
ATOM 1688 C C . PRO A 1 215 ? 47.434 2.094 -6.625 1.00 35.42 215 PRO A C 1
ATOM 1689 O O . PRO A 1 215 ? 46.427 1.884 -5.931 1.00 35.08 215 PRO A O 1
ATOM 1693 N N . LYS A 1 216 ? 47.404 2.755 -7.778 1.00 34.15 216 LYS A N 1
ATOM 1694 C CA . LYS A 1 216 ? 46.142 3.211 -8.368 1.00 33.54 216 LYS A CA 1
ATOM 1695 C C . LYS A 1 216 ? 45.712 2.283 -9.516 1.00 33.25 216 LYS A C 1
ATOM 1696 O O . LYS A 1 216 ? 44.513 2.098 -9.781 1.00 32.94 216 LYS A O 1
ATOM 1702 N N . SER A 1 217 ? 46.698 1.685 -10.186 1.00 32.09 217 SER A N 1
ATOM 1703 C CA . SER A 1 217 ? 46.441 0.752 -11.287 1.00 30.94 217 SER A CA 1
ATOM 1704 C C . SER A 1 217 ? 47.108 -0.583 -10.984 1.00 31.36 217 SER A C 1
ATOM 1705 O O . SER A 1 217 ? 48.186 -0.620 -10.376 1.00 31.27 217 SER A O 1
ATOM 1708 N N . ILE A 1 218 ? 46.508 -1.680 -11.434 1.00 31.12 218 ILE A N 1
ATOM 1709 C CA . ILE A 1 218 ? 47.201 -2.959 -11.294 1.00 31.12 218 ILE A CA 1
ATOM 1710 C C . ILE A 1 218 ? 48.517 -3.035 -12.120 1.00 31.10 218 ILE A C 1
ATOM 1711 O O . ILE A 1 218 ? 49.374 -3.876 -11.852 1.00 30.28 218 ILE A O 1
ATOM 1716 N N . PHE A 1 219 ? 48.680 -2.123 -13.074 1.00 30.04 219 PHE A N 1
ATOM 1717 C CA . PHE A 1 219 ? 49.891 -2.095 -13.903 1.00 30.77 219 PHE A CA 1
ATOM 1718 C C . PHE A 1 219 ? 51.089 -1.426 -13.240 1.00 30.26 219 PHE A C 1
ATOM 1719 O O . PHE A 1 219 ? 52.125 -1.218 -13.857 1.00 30.67 219 PHE A O 1
ATOM 1727 N N . GLU A 1 220 ? 50.915 -1.092 -11.966 1.00 30.65 220 GLU A N 1
ATOM 1728 C CA . GLU A 1 220 ? 52.014 -0.751 -11.066 1.00 30.46 220 GLU A CA 1
ATOM 1729 C C . GLU A 1 220 ? 52.638 -1.990 -10.399 1.00 30.31 220 GLU A C 1
ATOM 1730 O O . GLU A 1 220 ? 53.633 -1.881 -9.664 1.00 30.59 220 GLU A O 1
ATOM 1736 N N . ILE A 1 221 ? 52.083 -3.160 -10.676 1.00 30.62 221 ILE A N 1
ATOM 1737 C CA . ILE A 1 221 ? 52.430 -4.369 -9.949 1.00 31.07 221 ILE A CA 1
ATOM 1738 C C . ILE A 1 221 ? 53.254 -5.301 -10.842 1.00 31.85 221 ILE A C 1
ATOM 1739 O O . ILE A 1 221 ? 52.877 -5.521 -11.983 1.00 31.83 221 ILE A O 1
ATOM 1744 N N . PRO A 1 222 ? 54.395 -5.831 -10.321 1.00 32.34 222 PRO A N 1
ATOM 1745 C CA . PRO A 1 222 ? 55.275 -6.726 -11.099 1.00 32.22 222 PRO A CA 1
ATOM 1746 C C . PRO A 1 222 ? 54.470 -7.864 -11.644 1.00 31.58 222 PRO A C 1
ATOM 1747 O O . PRO A 1 222 ? 53.631 -8.429 -10.907 1.00 31.92 222 PRO A O 1
ATOM 1751 N N . ASP A 1 223 ? 54.673 -8.150 -12.930 1.00 30.43 223 ASP A N 1
ATOM 1752 C CA . ASP A 1 223 ? 54.063 -9.286 -13.606 1.00 30.55 223 ASP A CA 1
ATOM 1753 C C . ASP A 1 223 ? 52.550 -9.140 -13.959 1.00 30.23 223 ASP A C 1
ATOM 1754 O O . ASP A 1 223 ? 51.976 -10.051 -14.546 1.00 29.36 223 ASP A O 1
ATOM 1759 N N . ALA A 1 224 ? 51.930 -8.010 -13.626 1.00 30.04 224 ALA A N 1
ATOM 1760 C CA . ALA A 1 224 ? 50.488 -7.816 -13.934 1.00 29.67 224 ALA A CA 1
ATOM 1761 C C . ALA A 1 224 ? 50.156 -7.873 -15.433 1.00 29.37 224 ALA A C 1
ATOM 1762 O O . ALA A 1 224 ? 49.067 -8.317 -15.815 1.00 28.07 224 ALA A O 1
ATOM 1764 N N . ARG A 1 225 ? 51.100 -7.456 -16.283 1.00 28.82 225 ARG A N 1
ATOM 1765 C CA . ARG A 1 225 ? 50.873 -7.435 -17.724 1.00 28.92 225 ARG A CA 1
ATOM 1766 C C . ARG A 1 225 ? 50.771 -8.823 -18.343 1.00 29.42 225 ARG A C 1
ATOM 1767 O O . ARG A 1 225 ? 50.331 -8.964 -19.492 1.00 29.11 225 ARG A O 1
ATOM 1775 N N . PHE A 1 226 ? 51.134 -9.855 -17.580 1.00 29.23 226 PHE A N 1
ATOM 1776 C CA . PHE A 1 226 ? 50.993 -11.218 -18.066 1.00 30.17 226 PHE A CA 1
ATOM 1777 C C . PHE A 1 226 ? 49.690 -11.881 -17.621 1.00 31.41 226 PHE A C 1
ATOM 1778 O O . PHE A 1 226 ? 49.422 -13.048 -17.964 1.00 31.55 226 PHE A O 1
ATOM 1786 N N . CYS A 1 227 ? 48.877 -11.161 -16.856 1.00 31.23 227 CYS A N 1
ATOM 1787 C CA . CYS A 1 227 ? 47.626 -11.775 -16.394 1.00 31.78 227 CYS A CA 1
ATOM 1788 C C . CYS A 1 227 ? 46.454 -10.840 -16.126 1.00 31.53 227 CYS A C 1
ATOM 1789 O O . CYS A 1 227 ? 45.436 -11.307 -15.635 1.00 33.72 227 CYS A O 1
ATOM 1792 N N . ALA A 1 228 ? 46.574 -9.547 -16.407 1.00 31.17 228 ALA A N 1
ATOM 1793 C CA . ALA A 1 228 ? 45.515 -8.601 -15.988 1.00 30.45 228 ALA A CA 1
ATOM 1794 C C . ALA A 1 228 ? 45.027 -7.645 -17.084 1.00 30.20 228 ALA A C 1
ATOM 1795 O O . ALA A 1 228 ? 45.756 -7.304 -18.023 1.00 29.45 228 ALA A O 1
ATOM 1797 N N . ILE A 1 229 ? 43.772 -7.241 -16.937 1.00 29.77 229 ILE A N 1
ATOM 1798 C CA . ILE A 1 229 ? 43.140 -6.187 -17.723 1.00 29.54 229 ILE A CA 1
ATOM 1799 C C . ILE A 1 229 ? 42.556 -5.213 -16.708 1.00 29.46 229 ILE A C 1
ATOM 1800 O O . ILE A 1 229 ? 42.077 -5.632 -15.662 1.00 29.86 229 ILE A O 1
ATOM 1805 N N . GLU A 1 230 ? 42.612 -3.920 -16.984 1.00 30.03 230 GLU A N 1
ATOM 1806 C CA . GLU A 1 230 ? 41.965 -2.956 -16.109 1.00 31.03 230 GLU A CA 1
ATOM 1807 C C . GLU A 1 230 ? 40.758 -2.305 -16.800 1.00 32.32 230 GLU A C 1
ATOM 1808 O O . GLU A 1 230 ? 40.784 -2.035 -18.012 1.00 32.02 230 GLU A O 1
ATOM 1814 N N . ILE A 1 231 ? 39.714 -2.032 -16.016 1.00 32.67 231 ILE A N 1
ATOM 1815 C CA . ILE A 1 231 ? 38.629 -1.179 -16.490 1.00 33.55 231 ILE A CA 1
ATOM 1816 C C . ILE A 1 231 ? 38.496 -0.007 -15.565 1.00 33.23 231 ILE A C 1
ATOM 1817 O O . ILE A 1 231 ? 38.758 -0.115 -14.365 1.00 33.23 231 ILE A O 1
ATOM 1822 N N . ASN A 1 232 ? 38.139 1.135 -16.130 1.00 33.17 232 ASN A N 1
ATOM 1823 C CA . ASN A 1 232 ? 38.084 2.372 -15.347 1.00 34.17 232 ASN A CA 1
ATOM 1824 C C . ASN A 1 232 ? 37.147 3.348 -16.054 1.00 34.66 232 ASN A C 1
ATOM 1825 O O . ASN A 1 232 ? 36.660 3.058 -17.145 1.00 34.27 232 ASN A O 1
ATOM 1830 N N . SER A 1 233 ? 36.887 4.493 -15.430 1.00 36.50 233 SER A N 1
ATOM 1831 C CA . SER A 1 233 ? 36.051 5.552 -16.028 1.00 38.73 233 SER A CA 1
ATOM 1832 C C . SER A 1 233 ? 36.034 6.708 -15.056 1.00 40.51 233 SER A C 1
ATOM 1833 O O . SER A 1 233 ? 36.550 6.585 -13.947 1.00 40.14 233 SER A O 1
ATOM 1836 N N . PHE A 1 234 ? 35.430 7.823 -15.455 1.00 4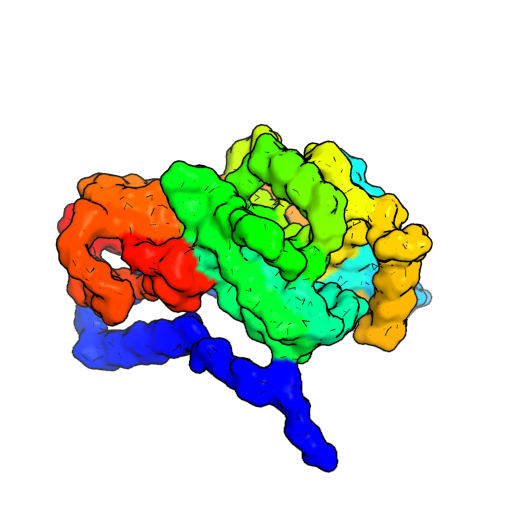3.00 234 PHE A N 1
ATOM 1837 C CA . PHE A 1 234 ? 35.243 8.943 -14.527 1.00 45.57 234 PHE A CA 1
ATOM 1838 C C . PHE A 1 234 ? 34.118 8.694 -13.531 1.00 46.64 234 PHE A C 1
ATOM 1839 O O . PHE A 1 234 ? 33.111 8.068 -13.855 1.00 47.21 234 PHE A O 1
ATOM 1847 N N . SER A 1 235 ? 34.299 9.192 -12.313 1.00 48.06 235 SER A N 1
ATOM 1848 C CA . SER A 1 235 ? 33.277 9.064 -11.280 1.00 49.10 235 SER A CA 1
ATOM 1849 C C . SER A 1 235 ? 32.236 10.197 -11.391 1.00 49.28 235 SER A C 1
ATOM 1850 O O . SER A 1 235 ? 32.568 11.365 -11.160 1.00 49.34 235 SER A O 1
ATOM 1853 N N . LYS A 1 236 ? 30.991 9.844 -11.724 1.00 49.91 236 LYS A N 1
ATOM 1854 C CA . LYS A 1 236 ? 29.897 10.832 -11.875 1.00 50.50 236 LYS A CA 1
ATOM 1855 C C . LYS A 1 236 ? 29.773 11.805 -10.693 1.00 50.64 236 LYS A C 1
ATOM 1856 O O . LYS A 1 236 ? 29.696 13.020 -10.905 1.00 50.22 236 LYS A O 1
ATOM 1862 N N . PRO A 1 237 ? 29.739 11.276 -9.446 1.00 50.90 237 PRO A N 1
ATOM 1863 C CA . PRO A 1 237 ? 29.572 12.145 -8.275 1.00 51.07 237 PRO A CA 1
ATOM 1864 C C . PRO A 1 237 ? 30.671 13.193 -8.150 1.00 51.07 237 PRO A C 1
ATOM 1865 O O . PRO A 1 237 ? 30.465 14.231 -7.526 1.00 51.35 237 PRO A O 1
ATOM 1869 N N . LEU A 1 238 ? 31.827 12.917 -8.747 1.00 50.82 238 LEU A N 1
ATOM 1870 C CA . LEU A 1 238 ? 32.944 13.844 -8.722 1.00 50.73 238 LEU A CA 1
ATOM 1871 C C . LEU A 1 238 ? 32.787 14.963 -9.746 1.00 50.63 238 LEU A C 1
ATOM 1872 O O . LEU A 1 238 ? 33.581 15.895 -9.756 1.00 51.33 238 LEU A O 1
ATOM 1877 N N . GLY A 1 239 ? 31.774 14.871 -10.606 1.00 50.02 239 GLY A N 1
ATOM 1878 C CA . GLY A 1 239 ? 31.442 15.973 -11.509 1.00 49.38 239 GLY A CA 1
ATOM 1879 C C . GLY A 1 239 ? 31.429 15.611 -12.979 1.00 49.08 239 GLY A C 1
ATOM 1880 O O . GLY A 1 239 ? 31.827 16.419 -13.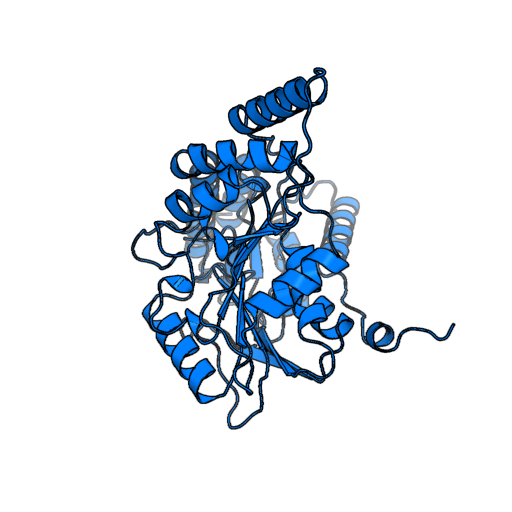821 1.00 49.07 239 GLY A O 1
ATOM 1881 N N . PHE A 1 240 ? 30.964 14.405 -13.294 1.00 48.39 240 PHE A N 1
ATOM 1882 C CA . PHE A 1 240 ? 30.961 13.945 -14.675 1.00 48.56 240 PHE A CA 1
ATOM 1883 C C . PHE A 1 240 ? 29.576 13.548 -15.146 1.00 48.69 240 PHE A C 1
ATOM 1884 O O . PHE A 1 240 ? 29.428 12.779 -16.104 1.00 48.67 240 PHE A O 1
ATOM 1892 N N . ALA A 1 241 ? 28.570 14.100 -14.467 1.00 48.48 241 ALA A N 1
ATOM 1893 C CA . ALA A 1 241 ? 27.180 13.933 -14.855 1.00 48.30 241 ALA A CA 1
ATOM 1894 C C . ALA A 1 241 ? 27.060 14.237 -16.325 1.00 47.75 241 ALA A C 1
ATOM 1895 O O . ALA A 1 241 ? 27.441 15.330 -16.759 1.00 48.02 241 ALA A O 1
ATOM 1897 N N . GLY A 1 242 ? 26.556 13.267 -17.089 1.00 46.83 242 GLY A N 1
ATOM 1898 C CA . GLY A 1 242 ? 26.285 13.459 -18.518 1.00 45.80 242 GLY A CA 1
ATOM 1899 C C . GLY A 1 242 ? 27.402 12.994 -19.443 1.00 45.42 242 GLY A C 1
ATOM 1900 O O . GLY A 1 242 ? 27.265 13.046 -20.668 1.00 45.35 242 GLY A O 1
ATOM 1901 N N . ILE A 1 243 ? 28.513 12.560 -18.857 1.00 44.81 243 ILE A N 1
ATOM 1902 C CA . ILE A 1 243 ? 29.654 12.063 -19.627 1.00 44.90 243 ILE A CA 1
ATOM 1903 C C . ILE A 1 243 ? 29.649 10.512 -19.708 1.00 44.63 243 ILE A C 1
ATOM 1904 O O . ILE A 1 243 ? 29.939 9.830 -18.730 1.00 45.15 243 ILE A O 1
ATOM 1909 N N . ARG A 1 244 ? 29.295 9.984 -20.876 1.00 43.96 244 ARG A N 1
ATOM 1910 C CA . ARG A 1 244 ? 29.261 8.547 -21.133 1.00 43.75 244 ARG A CA 1
ATOM 1911 C C . ARG A 1 244 ? 30.629 8.135 -21.661 1.00 42.26 244 ARG A C 1
ATOM 1912 O O . ARG A 1 244 ? 30.875 8.194 -22.864 1.00 40.87 244 ARG A O 1
ATOM 1920 N N . LEU A 1 245 ? 31.511 7.743 -20.745 1.00 40.58 245 LEU A N 1
ATOM 1921 C CA . LEU A 1 245 ? 32.915 7.510 -21.079 1.00 40.43 245 LEU A CA 1
ATOM 1922 C C . LEU A 1 245 ? 33.534 6.501 -20.122 1.00 39.16 245 LEU A C 1
ATOM 1923 O O . LEU A 1 245 ? 33.334 6.584 -18.911 1.00 39.36 245 LEU A O 1
ATOM 1928 N N . GLY A 1 246 ? 34.250 5.529 -20.674 1.00 37.60 246 GLY A N 1
ATOM 1929 C CA . GLY A 1 246 ? 35.116 4.651 -19.866 1.00 35.76 246 GLY A CA 1
ATOM 1930 C C . GLY A 1 246 ? 36.313 4.218 -20.708 1.00 34.44 246 GLY A C 1
ATOM 1931 O O . GLY A 1 246 ? 36.474 4.684 -21.842 1.00 34.20 246 GLY A O 1
ATOM 1932 N N . TRP A 1 247 ? 37.125 3.314 -20.165 1.00 32.81 247 TRP A N 1
ATOM 1933 C CA . TRP A 1 247 ? 38.254 2.740 -20.904 1.00 32.60 247 TRP A CA 1
ATOM 1934 C C . TRP A 1 247 ? 38.670 1.420 -20.306 1.00 32.34 247 TRP A C 1
ATOM 1935 O O . TRP A 1 247 ? 38.462 1.154 -19.096 1.00 31.92 247 TRP A O 1
ATOM 1946 N N . THR A 1 248 ? 39.198 0.585 -21.193 1.00 31.38 248 THR A N 1
ATOM 1947 C CA . THR A 1 248 ? 39.717 -0.722 -20.878 1.00 31.90 248 THR A CA 1
ATOM 1948 C C . THR A 1 248 ? 41.219 -0.703 -21.240 1.00 31.28 248 THR A C 1
ATOM 1949 O O . THR A 1 248 ? 41.601 -0.092 -22.243 1.00 30.53 248 THR A O 1
ATOM 1953 N N . VAL A 1 249 ? 42.052 -1.334 -20.410 1.00 30.19 249 VAL A N 1
ATOM 1954 C CA . VAL A 1 249 ? 43.490 -1.440 -20.697 1.00 29.25 249 VAL A CA 1
ATOM 1955 C C . VAL A 1 249 ? 43.863 -2.895 -20.930 1.00 29.00 249 VAL A C 1
ATOM 1956 O O . VAL A 1 249 ? 43.678 -3.742 -20.049 1.00 28.14 249 VAL A O 1
ATOM 1960 N N . ILE A 1 250 ? 44.337 -3.191 -22.136 1.00 28.53 250 ILE A N 1
ATOM 1961 C CA . ILE A 1 250 ? 44.867 -4.494 -22.437 1.00 28.93 250 ILE A CA 1
ATOM 1962 C C . ILE A 1 250 ? 46.397 -4.375 -22.657 1.00 29.53 250 ILE A C 1
ATOM 1963 O O . ILE A 1 250 ? 46.856 -3.688 -23.579 1.00 29.57 250 ILE A O 1
ATOM 1968 N N . PRO A 1 251 ? 47.194 -5.025 -21.804 1.00 30.77 251 PRO A N 1
ATOM 1969 C CA . PRO A 1 251 ? 48.666 -4.958 -22.016 1.00 30.43 251 PRO A CA 1
ATOM 1970 C C . PRO A 1 251 ? 49.065 -5.670 -23.286 1.00 30.96 251 PRO A C 1
ATOM 1971 O O . PRO A 1 251 ? 48.525 -6.745 -23.584 1.00 29.98 251 PRO A O 1
ATOM 1975 N N . GLN A 1 252 ? 50.039 -5.106 -24.003 1.00 31.81 252 GLN A N 1
ATOM 1976 C CA . GLN A 1 252 ? 50.616 -5.775 -25.177 1.00 32.96 252 GLN A CA 1
ATOM 1977 C C . GLN A 1 252 ? 51.081 -7.200 -24.874 1.00 33.08 252 GLN A C 1
ATOM 1978 O O . GLN A 1 252 ? 51.067 -8.046 -25.753 1.00 33.36 252 GLN A O 1
ATOM 1984 N N . GLU A 1 253 ? 51.443 -7.475 -23.621 1.00 33.88 253 GLU A N 1
ATOM 1985 C CA . GLU A 1 253 ? 52.070 -8.751 -23.284 1.00 34.08 253 GLU A CA 1
ATOM 1986 C C . GLU A 1 253 ? 51.088 -9.878 -23.029 1.00 34.03 253 GLU A C 1
ATOM 1987 O O . GLU A 1 253 ? 51.483 -11.049 -22.997 1.00 33.30 253 GLU A O 1
ATOM 1993 N N . LEU A 1 254 ? 49.813 -9.542 -22.821 1.00 33.14 254 LEU A N 1
ATOM 1994 C CA . LEU A 1 254 ? 48.864 -10.535 -22.348 1.00 32.31 254 LEU A CA 1
ATOM 1995 C C . LEU A 1 254 ? 48.537 -11.565 -23.429 1.00 31.87 254 LEU A C 1
ATOM 1996 O O . LEU A 1 254 ? 48.170 -11.209 -24.548 1.00 31.76 254 LEU A O 1
ATOM 2001 N N . THR A 1 255 ? 48.639 -12.846 -23.088 1.00 31.78 255 THR A N 1
ATOM 2002 C CA . THR A 1 255 ? 48.365 -13.885 -24.060 1.00 33.54 255 THR A CA 1
ATOM 2003 C C . THR A 1 255 ? 47.357 -14.913 -23.574 1.00 34.65 255 THR A C 1
ATOM 2004 O O . THR A 1 255 ? 47.234 -15.171 -22.370 1.00 34.33 255 THR A O 1
ATOM 2008 N N . TYR A 1 256 ? 46.670 -15.521 -24.533 1.00 36.37 256 TYR A N 1
ATOM 2009 C CA . TYR A 1 256 ? 45.904 -16.751 -24.307 1.00 38.27 256 TYR A CA 1
ATOM 2010 C C . TYR A 1 256 ? 46.833 -17.939 -24.035 1.00 40.06 256 TYR A C 1
ATOM 2011 O O . TYR A 1 256 ? 48.056 -17.845 -24.221 1.00 40.80 256 TYR A O 1
ATOM 2020 N N . ALA A 1 257 ? 46.261 -19.069 -23.619 1.00 42.05 257 ALA A N 1
ATOM 2021 C CA . ALA A 1 257 ? 47.066 -20.240 -23.257 1.00 43.74 257 ALA A CA 1
ATOM 2022 C C . ALA A 1 257 ? 47.998 -20.674 -24.408 1.00 45.07 257 ALA A C 1
ATOM 2023 O O . ALA A 1 257 ? 49.125 -21.141 -24.170 1.00 46.41 257 ALA A O 1
ATOM 2025 N N . ASP A 1 258 ? 47.546 -20.464 -25.640 1.00 45.68 258 ASP A N 1
ATOM 2026 C CA . ASP A 1 258 ? 48.289 -20.895 -26.816 1.00 46.38 258 ASP A CA 1
ATOM 2027 C C . ASP A 1 258 ? 49.299 -19.870 -27.315 1.00 45.84 258 ASP A C 1
ATOM 2028 O O . ASP A 1 258 ? 49.954 -20.090 -28.331 1.00 46.80 258 ASP A O 1
ATOM 2033 N N . GLY A 1 259 ? 49.418 -18.751 -26.608 1.00 44.82 259 GLY A N 1
ATOM 2034 C CA . GLY A 1 259 ? 50.376 -17.711 -26.974 1.00 43.08 259 GLY A CA 1
ATOM 2035 C C . GLY A 1 259 ? 49.860 -16.603 -27.870 1.00 41.67 259 GLY A C 1
ATOM 2036 O O . GLY A 1 259 ? 50.589 -15.654 -28.124 1.00 41.19 259 GLY A O 1
ATOM 2037 N N . HIS A 1 260 ? 48.618 -16.705 -28.358 1.00 40.56 260 HIS A N 1
ATOM 2038 C CA . HIS A 1 260 ? 48.003 -15.581 -29.092 1.00 39.85 260 HIS A CA 1
ATOM 2039 C C . HIS A 1 260 ? 47.821 -14.390 -28.166 1.00 38.08 260 HIS A C 1
ATOM 2040 O O . HIS A 1 260 ? 47.512 -14.566 -27.002 1.00 37.26 260 HIS A O 1
ATOM 2047 N N . PHE A 1 261 ? 48.018 -13.188 -28.695 1.00 36.66 261 PHE A N 1
ATOM 2048 C CA . PHE A 1 261 ? 47.853 -11.983 -27.916 1.00 36.97 261 PHE A CA 1
ATOM 2049 C C . PHE A 1 261 ? 46.392 -11.583 -27.789 1.00 35.81 261 PHE A C 1
ATOM 2050 O O . PHE A 1 261 ? 45.660 -11.532 -28.777 1.00 34.82 261 PHE A O 1
ATOM 2058 N N . VAL A 1 262 ? 45.990 -11.303 -26.558 1.00 35.27 262 VAL A N 1
ATOM 2059 C CA . VAL A 1 262 ? 44.615 -10.883 -26.265 1.00 33.89 262 VAL A CA 1
ATOM 2060 C C . VAL A 1 262 ? 44.301 -9.583 -26.972 1.00 34.24 262 VAL A C 1
ATOM 2061 O O . VAL A 1 262 ? 43.219 -9.459 -27.563 1.00 34.39 262 VAL A O 1
ATOM 2065 N N . ILE A 1 263 ? 45.251 -8.639 -26.962 1.00 33.09 263 ILE A N 1
ATOM 2066 C CA . ILE A 1 263 ? 45.014 -7.335 -27.535 1.00 33.91 263 ILE A CA 1
ATOM 2067 C C . ILE A 1 263 ? 44.569 -7.348 -29.013 1.00 34.80 263 ILE A C 1
ATOM 2068 O O . ILE A 1 263 ? 43.734 -6.519 -29.402 1.00 34.71 263 ILE A O 1
ATOM 2073 N N . GLN A 1 264 ? 45.126 -8.262 -29.821 1.00 34.58 264 GLN A N 1
ATOM 2074 C CA . GLN A 1 264 ? 44.733 -8.358 -31.232 1.00 35.71 264 GLN A CA 1
ATOM 2075 C C . GLN A 1 264 ? 43.277 -8.812 -31.388 1.00 34.93 264 GLN A C 1
ATOM 2076 O O . GLN A 1 264 ? 42.566 -8.298 -32.240 1.00 34.63 264 GLN A O 1
ATOM 2082 N N . ASP A 1 265 ? 42.853 -9.800 -30.608 1.00 34.98 265 ASP A N 1
ATOM 2083 C CA . ASP A 1 265 ? 41.459 -10.228 -30.670 1.00 35.44 265 ASP A CA 1
ATOM 2084 C C . ASP A 1 265 ? 40.530 -9.133 -30.128 1.00 34.98 265 ASP A C 1
ATOM 2085 O O . ASP A 1 265 ? 39.439 -8.923 -30.658 1.00 35.50 265 ASP A O 1
ATOM 2090 N N . TRP A 1 266 ? 40.954 -8.442 -29.074 1.00 34.57 266 TRP A N 1
ATOM 2091 C CA . TRP A 1 266 ? 40.137 -7.379 -28.488 1.00 34.65 266 TRP A CA 1
ATOM 2092 C C . TRP A 1 266 ? 39.865 -6.267 -29.514 1.00 35.44 266 TRP A C 1
ATOM 2093 O O . TRP A 1 266 ? 38.728 -5.782 -29.659 1.00 34.86 266 TRP A O 1
ATOM 2104 N N . GLU A 1 267 ? 40.905 -5.895 -30.254 1.00 35.62 267 GLU A N 1
ATOM 2105 C CA . GLU A 1 267 ? 40.778 -4.884 -31.293 1.00 36.83 267 GLU A CA 1
ATOM 2106 C C . GLU A 1 267 ? 39.736 -5.255 -32.360 1.00 37.26 267 GLU A C 1
ATOM 2107 O O . GLU A 1 267 ? 38.930 -4.419 -32.748 1.00 36.57 267 GLU A O 1
ATOM 2113 N N . ARG A 1 268 ? 39.781 -6.505 -32.813 1.00 38.12 268 ARG A N 1
ATOM 2114 C CA . ARG A 1 268 ? 38.862 -7.037 -33.823 1.00 39.81 268 ARG A CA 1
ATOM 2115 C C . ARG A 1 268 ? 37.432 -7.081 -33.240 1.00 39.62 268 ARG A C 1
ATOM 2116 O O . ARG A 1 268 ? 36.484 -6.577 -33.843 1.00 38.79 268 ARG A O 1
ATOM 2124 N N . PHE A 1 269 ? 37.301 -7.657 -32.046 1.00 39.31 269 PHE A N 1
ATOM 2125 C CA . PHE A 1 269 ? 36.019 -7.688 -31.326 1.00 39.92 269 PHE A CA 1
ATOM 2126 C C . PHE A 1 269 ? 35.374 -6.302 -31.232 1.00 40.63 269 PHE A C 1
ATOM 2127 O O . PHE A 1 269 ? 34.190 -6.140 -31.570 1.00 40.24 269 PHE A O 1
ATOM 2135 N N . LEU A 1 270 ? 36.149 -5.318 -30.768 1.00 41.11 270 LEU A N 1
ATOM 2136 C CA . LEU A 1 270 ? 35.664 -3.964 -30.593 1.00 42.36 270 LEU A CA 1
ATOM 2137 C C . LEU A 1 270 ? 35.234 -3.347 -31.904 1.00 43.79 270 LEU A C 1
ATOM 2138 O O . LEU A 1 270 ? 34.175 -2.738 -31.957 1.00 43.74 270 LEU A O 1
ATOM 2143 N N . SER A 1 271 ? 36.038 -3.513 -32.955 1.00 45.45 271 SER A N 1
ATOM 2144 C CA . SER A 1 271 ? 35.697 -2.977 -34.280 1.00 47.51 271 SER A CA 1
ATOM 2145 C C . SER A 1 271 ? 34.394 -3.554 -34.829 1.00 47.88 271 SER A C 1
ATOM 2146 O O . SER A 1 271 ? 33.624 -2.854 -35.487 1.00 49.05 271 SER A O 1
ATOM 2149 N N . THR A 1 272 ? 34.168 -4.833 -34.557 1.00 48.01 272 THR A N 1
ATOM 2150 C CA . THR A 1 272 ? 33.003 -5.538 -35.042 1.00 48.12 272 THR A CA 1
ATOM 2151 C C . THR A 1 272 ? 31.740 -5.150 -34.254 1.00 48.12 272 THR A C 1
ATOM 2152 O O . THR A 1 272 ? 30.658 -5.065 -34.826 1.00 48.12 272 THR A O 1
ATOM 2156 N N . THR A 1 273 ? 31.884 -4.887 -32.957 1.00 47.68 273 THR A N 1
ATOM 2157 C CA . THR A 1 273 ? 30.724 -4.740 -32.082 1.00 47.78 273 THR A CA 1
ATOM 2158 C C . THR A 1 273 ? 30.475 -3.333 -31.538 1.00 49.08 273 THR A C 1
ATOM 2159 O O . THR A 1 273 ? 29.529 -3.124 -30.765 1.00 48.92 273 THR A O 1
ATOM 2163 N N . PHE A 1 274 ? 31.304 -2.367 -31.925 1.00 50.05 274 PHE A N 1
ATOM 2164 C CA . PHE A 1 274 ? 31.323 -1.079 -31.216 1.00 51.61 274 PHE A CA 1
ATOM 2165 C C . PHE A 1 274 ? 31.692 0.049 -32.152 1.00 52.42 274 PHE A C 1
ATOM 2166 O O . PHE A 1 274 ? 32.583 -0.093 -33.004 1.00 52.41 274 PHE A O 1
ATOM 2174 N N . ASN A 1 275 ? 31.024 1.183 -31.970 1.00 53.17 275 ASN A N 1
ATOM 2175 C CA . ASN A 1 275 ? 31.272 2.354 -32.808 1.00 53.78 275 ASN A CA 1
ATOM 2176 C C . ASN A 1 275 ? 32.148 3.430 -32.166 1.00 53.01 275 ASN A C 1
ATOM 2177 O O . ASN A 1 275 ? 32.451 4.429 -32.801 1.00 53.81 275 ASN A O 1
ATOM 2182 N N . GLY A 1 276 ? 32.548 3.250 -30.915 1.00 51.66 276 GLY A N 1
ATOM 2183 C CA . GLY A 1 276 ? 33.350 4.274 -30.255 1.00 49.95 276 GLY A CA 1
ATOM 2184 C C . GLY A 1 276 ? 32.539 5.157 -29.327 1.00 48.47 276 GLY A C 1
ATOM 2185 O O . GLY A 1 276 ? 31.298 5.164 -29.369 1.00 48.70 276 GLY A O 1
ATOM 2186 N N . ALA A 1 277 ? 33.240 5.885 -28.466 1.00 46.49 277 ALA A N 1
ATOM 2187 C CA . ALA A 1 277 ? 32.617 6.870 -27.613 1.00 44.53 277 ALA A CA 1
ATOM 2188 C C . ALA A 1 277 ? 32.396 8.121 -28.446 1.00 43.58 277 ALA A C 1
ATOM 2189 O O . ALA A 1 277 ? 33.053 8.308 -29.471 1.00 41.90 277 ALA A O 1
ATOM 2191 N N . SER A 1 278 ? 31.469 8.980 -28.017 1.00 42.52 278 SER A N 1
ATOM 2192 C CA . SER A 1 278 ? 31.222 10.210 -28.772 1.00 41.54 278 SER A CA 1
ATOM 2193 C C . SER A 1 278 ? 32.427 11.131 -28.682 1.00 41.14 278 SER A C 1
ATOM 2194 O O . SER A 1 278 ? 33.140 11.158 -27.667 1.00 41.35 278 SE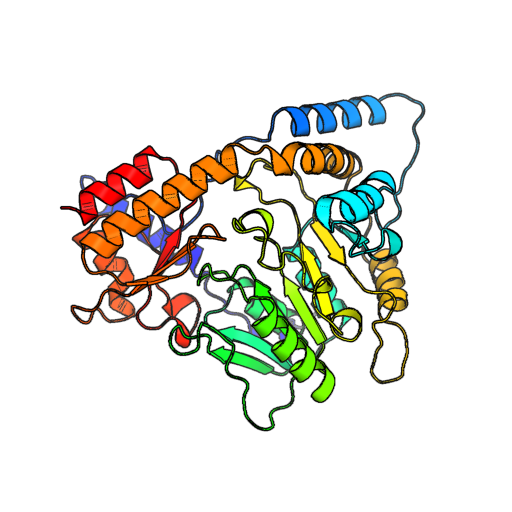R A O 1
ATOM 2197 N N . ILE A 1 279 ? 32.659 11.867 -29.763 1.00 40.47 279 ILE A N 1
ATOM 2198 C CA . ILE A 1 279 ? 33.772 12.798 -29.832 1.00 40.10 279 ILE A CA 1
ATOM 2199 C C . ILE A 1 279 ? 33.672 13.867 -28.737 1.00 39.31 279 ILE A C 1
ATOM 2200 O O . ILE A 1 279 ? 34.672 14.157 -28.061 1.00 38.83 279 ILE A O 1
ATOM 2205 N N . PRO A 1 280 ? 32.467 14.450 -28.544 1.00 38.92 280 PRO A N 1
ATOM 2206 C CA . PRO A 1 280 ? 32.391 15.455 -27.485 1.00 38.53 280 PRO A CA 1
ATOM 2207 C C . PRO A 1 280 ? 32.675 14.908 -26.092 1.00 37.72 280 PRO A C 1
ATOM 2208 O O . PRO A 1 280 ? 33.313 15.594 -25.293 1.00 37.90 280 PRO A O 1
ATOM 2212 N N . ALA A 1 281 ? 32.221 13.693 -25.802 1.00 37.55 281 ALA A N 1
ATOM 2213 C CA . ALA A 1 281 ? 32.463 13.105 -24.492 1.00 37.30 281 ALA A CA 1
ATOM 2214 C C . ALA A 1 281 ? 33.987 12.910 -24.288 1.00 37.03 281 ALA A C 1
ATOM 2215 O O . ALA A 1 281 ? 34.522 13.215 -23.236 1.00 36.28 281 ALA A O 1
ATOM 2217 N N . GLN A 1 282 ? 34.668 12.431 -25.323 1.00 37.39 282 GLN A N 1
ATOM 2218 C CA . GLN A 1 282 ? 36.123 12.230 -25.257 1.00 37.98 282 GLN A CA 1
ATOM 2219 C C . GLN A 1 282 ? 36.899 13.537 -25.052 1.00 38.10 282 GLN A C 1
ATOM 2220 O O . GLN A 1 282 ? 37.766 13.601 -24.182 1.00 38.43 282 GLN A O 1
ATOM 2226 N N . GLU A 1 283 ? 36.565 14.579 -25.818 1.00 38.34 283 GLU A N 1
ATOM 2227 C CA . GLU A 1 283 ? 37.182 15.891 -25.630 1.00 39.17 283 GLU A CA 1
ATOM 2228 C C . GLU A 1 283 ? 36.869 16.457 -24.254 1.00 38.67 283 GLU A C 1
ATOM 2229 O O . GLU A 1 283 ? 37.706 17.111 -23.639 1.00 38.86 283 GLU A O 1
ATOM 2235 N N . ALA A 1 284 ? 35.678 16.166 -23.740 1.00 38.28 284 ALA A N 1
ATOM 2236 C CA . ALA A 1 284 ? 35.340 16.554 -22.371 1.00 38.05 284 ALA A CA 1
ATOM 2237 C C . ALA A 1 284 ? 36.238 15.815 -21.377 1.00 37.63 284 ALA A C 1
ATOM 2238 O O . ALA A 1 284 ? 36.654 16.387 -20.351 1.00 37.35 284 ALA A O 1
ATOM 2240 N N . GLY A 1 285 ? 36.510 14.554 -21.688 1.00 37.22 285 GLY A N 1
ATOM 2241 C CA . GLY A 1 285 ? 37.367 13.693 -20.880 1.00 38.43 285 GLY A CA 1
ATOM 2242 C C . GLY A 1 285 ? 38.793 14.224 -20.753 1.00 38.67 285 GLY A C 1
ATOM 2243 O O . GLY A 1 285 ? 39.363 14.228 -19.661 1.00 38.54 285 GLY A O 1
ATOM 2244 N N . VAL A 1 286 ? 39.353 14.681 -21.875 1.00 39.51 286 VAL A N 1
ATOM 2245 C CA . VAL A 1 286 ? 40.675 15.326 -21.892 1.00 40.21 286 VAL A CA 1
ATOM 2246 C C . VAL A 1 286 ? 40.716 16.464 -20.878 1.00 41.39 286 VAL A C 1
ATOM 2247 O O . VAL A 1 286 ? 41.656 16.572 -20.083 1.00 41.30 286 VAL A O 1
ATOM 2251 N N . ALA A 1 287 ? 39.682 17.300 -20.874 1.00 41.63 287 ALA A N 1
ATOM 2252 C CA . ALA A 1 287 ? 39.608 18.389 -19.901 1.00 42.67 287 ALA A CA 1
ATOM 2253 C C . ALA A 1 287 ? 39.343 17.850 -18.484 1.00 43.36 287 ALA A C 1
ATOM 2254 O O . ALA A 1 287 ? 39.808 18.414 -17.499 1.00 43.54 287 ALA A O 1
ATOM 2256 N N . GLY A 1 288 ? 38.606 16.751 -18.386 1.00 43.88 288 GLY A N 1
ATOM 2257 C CA . GLY A 1 288 ? 38.382 16.127 -17.095 1.00 45.24 288 GLY A CA 1
ATOM 2258 C C . GLY A 1 288 ? 39.689 15.686 -16.446 1.00 46.46 288 GLY A C 1
ATOM 2259 O O . GLY A 1 288 ? 39.882 15.863 -15.244 1.00 45.61 288 GLY A O 1
ATOM 2260 N N . LEU A 1 289 ? 40.595 15.121 -17.249 1.00 47.73 289 LEU A N 1
ATOM 2261 C CA . LEU A 1 289 ? 41.857 14.592 -16.709 1.00 49.28 289 LEU A CA 1
ATOM 2262 C C . LEU A 1 289 ? 42.679 15.719 -16.099 1.00 50.83 289 LEU A C 1
ATOM 2263 O O . LEU A 1 289 ? 43.323 15.535 -15.070 1.00 50.61 289 LEU A O 1
ATOM 2268 N N . SER A 1 290 ? 42.606 16.890 -16.725 1.00 52.74 290 SER A N 1
ATOM 2269 C CA . SER A 1 290 ? 43.298 18.075 -16.254 1.00 55.30 290 SER A CA 1
ATOM 2270 C C . SER A 1 290 ? 42.894 18.563 -14.866 1.00 57.14 290 SER A C 1
ATOM 2271 O O . SER A 1 290 ? 43.736 19.050 -14.120 1.00 57.84 290 SER A O 1
ATOM 2274 N N . ILE A 1 291 ? 41.617 18.453 -14.524 1.00 58.98 291 ILE A N 1
ATOM 2275 C CA . ILE A 1 291 ? 41.146 18.990 -13.256 1.00 60.86 291 ILE A CA 1
ATOM 2276 C C . ILE A 1 291 ? 41.100 17.937 -12.156 1.00 61.90 291 ILE A C 1
ATOM 2277 O O . ILE A 1 291 ? 40.790 18.240 -11.000 1.00 62.23 291 ILE A O 1
ATOM 2282 N N . LEU A 1 292 ? 41.423 16.700 -12.515 1.00 63.14 292 LEU A N 1
ATOM 2283 C CA . LEU A 1 292 ? 41.361 15.588 -11.566 1.00 64.95 292 LEU A CA 1
ATOM 2284 C C . LEU A 1 292 ? 42.231 15.780 -10.298 1.00 66.30 292 LEU A C 1
ATOM 2285 O O . LEU A 1 292 ? 41.797 15.410 -9.208 1.00 66.77 292 LEU A O 1
ATOM 2290 N N . PRO A 1 293 ? 43.449 16.368 -10.429 1.00 67.59 293 PRO A N 1
ATOM 2291 C CA . PRO A 1 293 ? 44.232 16.702 -9.221 1.00 68.38 293 PRO A CA 1
ATOM 2292 C C . PRO A 1 293 ? 43.519 17.705 -8.301 1.00 69.17 293 PRO A C 1
ATOM 2293 O O . PRO A 1 293 ? 43.419 17.468 -7.093 1.00 69.37 293 PRO A O 1
ATOM 2297 N N . GLN A 1 294 ? 43.047 18.808 -8.887 1.00 69.87 294 GLN A N 1
ATOM 2298 C CA . GLN A 1 294 ? 42.227 19.815 -8.209 1.00 70.57 294 GLN A CA 1
ATOM 2299 C C . GLN A 1 294 ? 41.076 19.185 -7.415 1.00 70.40 294 GLN A C 1
ATOM 2300 O O . GLN A 1 294 ? 41.213 18.910 -6.219 1.00 70.59 294 GLN A O 1
ATOM 2306 N N . LEU A 1 295 ? 39.957 18.961 -8.106 1.00 70.06 295 LEU A N 1
ATOM 2307 C CA . LEU A 1 295 ? 38.727 18.420 -7.531 1.00 69.60 295 LEU A CA 1
ATOM 2308 C C . LEU A 1 295 ? 38.504 18.752 -6.063 1.00 68.83 295 LEU A C 1
ATOM 2309 O O . LEU A 1 295 ? 38.990 18.056 -5.174 1.00 68.66 295 LEU A O 1
ATOM 2314 N N . GLU A 1 296 ? 37.762 19.823 -5.819 1.00 67.95 296 GLU A N 1
ATOM 2315 C CA . GLU A 1 296 ? 37.284 20.115 -4.484 1.00 67.11 296 GLU A CA 1
ATOM 2316 C C . GLU A 1 296 ? 36.334 19.009 -4.032 1.00 65.76 296 GLU A C 1
ATOM 2317 O O . GLU A 1 296 ? 36.328 18.644 -2.861 1.00 65.84 296 GLU A O 1
ATOM 2323 N N . ALA A 1 297 ? 35.571 18.455 -4.977 1.00 64.21 297 ALA A N 1
ATOM 2324 C CA . ALA A 1 297 ? 34.571 17.424 -4.685 1.00 62.82 297 ALA A CA 1
ATOM 2325 C C . ALA A 1 297 ? 35.132 16.232 -3.920 1.00 61.99 297 ALA A C 1
ATOM 2326 O O . ALA A 1 297 ? 34.498 15.744 -2.990 1.00 61.92 297 ALA A O 1
ATOM 2328 N N . ILE A 1 298 ? 36.318 15.764 -4.302 1.00 60.99 298 ILE A N 1
ATOM 2329 C CA . ILE A 1 298 ? 36.943 14.646 -3.594 1.00 60.11 298 ILE A CA 1
ATOM 2330 C C . ILE A 1 298 ? 37.166 15.017 -2.122 1.00 59.25 298 ILE A C 1
ATOM 2331 O O . ILE A 1 298 ? 36.919 14.211 -1.221 1.00 58.58 298 ILE A O 1
ATOM 2336 N N . HIS A 1 299 ? 37.608 16.247 -1.890 1.00 58.49 299 HIS A N 1
ATOM 2337 C CA . HIS A 1 299 ? 37.851 16.718 -0.531 1.00 58.55 299 HIS A CA 1
ATOM 2338 C C . HIS A 1 299 ? 36.537 16.771 0.262 1.00 57.12 299 HIS A C 1
ATOM 2339 O O . HIS A 1 299 ? 36.456 16.272 1.388 1.00 56.57 299 HIS A O 1
ATOM 2346 N N . TYR A 1 300 ? 35.510 17.344 -0.361 1.00 56.06 300 TYR A N 1
ATOM 2347 C CA . TYR A 1 300 ? 34.158 17.407 0.204 1.00 55.32 300 TYR A CA 1
ATOM 2348 C C . TYR A 1 300 ? 33.692 16.035 0.706 1.00 54.56 300 TYR A C 1
ATOM 2349 O O . TYR A 1 300 ? 33.215 15.912 1.838 1.00 54.16 300 TYR A O 1
ATOM 2358 N N . TYR A 1 301 ? 33.868 15.008 -0.124 1.00 53.38 301 TYR A N 1
ATOM 2359 C CA . TYR A 1 301 ? 33.435 13.660 0.226 1.00 53.01 301 TYR A CA 1
ATOM 2360 C C . TYR A 1 301 ? 34.314 12.943 1.237 1.00 52.92 301 TYR A C 1
ATOM 2361 O O . TYR A 1 301 ? 33.808 12.163 2.024 1.00 52.40 301 TYR A O 1
ATOM 2370 N N . ARG A 1 302 ? 35.619 13.199 1.212 1.00 53.58 302 ARG A N 1
ATOM 2371 C CA . ARG A 1 302 ? 36.521 12.652 2.228 1.00 54.50 302 ARG A CA 1
ATOM 2372 C C . ARG A 1 302 ? 36.160 13.254 3.584 1.00 54.52 302 ARG A C 1
ATOM 2373 O O . ARG A 1 302 ? 36.231 12.581 4.622 1.00 54.37 302 ARG A O 1
ATOM 2381 N N . GLU A 1 303 ? 35.752 14.519 3.566 1.00 54.56 303 GLU A N 1
ATOM 2382 C CA . GLU A 1 303 ? 35.265 15.164 4.785 1.00 55.17 303 GLU A CA 1
ATOM 2383 C C . GLU A 1 303 ? 34.006 14.463 5.317 1.00 54.57 303 GLU A C 1
ATOM 2384 O O . GLU A 1 303 ? 33.941 14.132 6.506 1.00 54.92 303 GLU A O 1
ATOM 2390 N N . ASN A 1 304 ? 33.040 14.206 4.432 1.00 53.80 304 ASN A N 1
ATOM 2391 C CA . ASN A 1 304 ? 31.851 13.446 4.786 1.00 53.28 304 ASN A CA 1
ATOM 2392 C C . ASN A 1 304 ? 32.232 12.141 5.483 1.00 53.55 304 ASN A C 1
ATOM 2393 O O . ASN A 1 304 ? 31.695 11.802 6.548 1.00 53.16 304 ASN A O 1
ATOM 2398 N N . SER A 1 305 ? 33.183 11.431 4.882 1.00 53.59 305 SER A N 1
ATOM 2399 C CA . SER A 1 305 ? 33.622 10.134 5.373 1.00 53.74 305 SER A CA 1
ATOM 2400 C C . SER A 1 305 ? 34.250 10.229 6.765 1.00 53.96 305 SER A C 1
ATOM 2401 O O . SER A 1 305 ? 33.917 9.447 7.659 1.00 53.84 305 SER A O 1
ATOM 2404 N N . ASP A 1 306 ? 35.149 11.187 6.950 1.00 54.15 306 ASP A N 1
ATOM 2405 C CA . ASP A 1 306 ? 35.788 11.374 8.250 1.00 54.98 306 ASP A CA 1
ATOM 2406 C C . ASP A 1 306 ? 34.749 11.732 9.309 1.00 54.86 306 ASP A C 1
ATOM 2407 O O . ASP A 1 306 ? 34.827 11.253 10.438 1.00 54.90 306 ASP A O 1
ATOM 2412 N N . LEU A 1 307 ? 33.782 12.567 8.925 1.00 55.12 307 LEU A N 1
ATOM 2413 C CA . LEU A 1 307 ? 32.716 12.982 9.828 1.00 55.11 307 LEU A CA 1
ATOM 2414 C C . LEU A 1 307 ? 31.960 11.755 10.294 1.00 55.38 307 LEU A C 1
ATOM 2415 O O . LEU A 1 307 ? 31.868 11.506 11.491 1.00 55.30 307 LEU A O 1
ATOM 2420 N N . LEU A 1 308 ? 31.464 10.969 9.342 1.00 55.45 308 LEU A N 1
ATOM 2421 C CA . LEU A 1 308 ? 30.807 9.710 9.657 1.00 56.09 308 LEU A CA 1
ATOM 2422 C C . LEU A 1 308 ? 31.636 8.778 10.545 1.00 56.87 308 LEU A C 1
ATOM 2423 O O . LEU A 1 308 ? 31.114 8.250 11.533 1.00 56.85 308 LEU A O 1
ATOM 2428 N N . ARG A 1 309 ? 32.913 8.572 10.205 1.00 57.86 309 ARG A N 1
ATOM 2429 C CA . ARG A 1 309 ? 33.729 7.584 10.921 1.00 58.80 309 ARG A CA 1
ATOM 2430 C C . ARG A 1 309 ? 33.780 7.893 12.406 1.00 59.40 309 ARG A C 1
ATOM 2431 O O . ARG A 1 309 ? 33.569 7.009 13.234 1.00 59.45 309 ARG A O 1
ATOM 2439 N N . LYS A 1 310 ? 34.048 9.156 12.726 1.00 60.30 310 LYS A N 1
ATOM 2440 C CA . LYS A 1 310 ? 34.192 9.595 14.113 1.00 61.39 310 LYS A CA 1
ATOM 2441 C C . LYS A 1 310 ? 32.950 9.316 14.945 1.00 61.66 310 LYS A C 1
ATOM 2442 O O . LYS A 1 310 ? 33.041 8.702 16.021 1.00 61.95 310 LYS A O 1
ATOM 2448 N N . ALA A 1 311 ? 31.797 9.741 14.431 1.00 61.57 311 ALA A N 1
ATOM 2449 C CA . ALA A 1 311 ? 30.512 9.490 15.080 1.00 61.96 311 ALA A CA 1
ATOM 2450 C C . ALA A 1 311 ? 30.320 8.003 15.353 1.00 62.22 311 ALA A C 1
ATOM 2451 O O . ALA A 1 311 ? 29.955 7.605 16.464 1.00 61.96 311 ALA A O 1
ATOM 2453 N N . LEU A 1 312 ? 30.582 7.198 14.325 1.00 62.60 312 LEU A N 1
ATOM 2454 C CA . LEU A 1 312 ? 30.405 5.751 14.370 1.00 63.00 312 LEU A CA 1
ATOM 2455 C C . LEU A 1 312 ? 31.268 5.087 15.440 1.00 63.36 312 LEU A C 1
ATOM 2456 O O . LEU A 1 312 ? 30.786 4.251 16.206 1.00 63.63 312 LEU A O 1
ATOM 2461 N N . LEU A 1 313 ? 32.540 5.471 15.482 1.00 63.83 313 LEU A N 1
ATOM 2462 C CA . LEU A 1 313 ? 33.493 4.940 16.446 1.00 64.17 313 LEU A CA 1
ATOM 2463 C C . LEU A 1 313 ? 33.139 5.363 17.863 1.00 64.75 313 LEU A C 1
ATOM 2464 O O . LEU A 1 313 ? 33.201 4.551 18.791 1.00 65.18 313 LEU A O 1
ATOM 2469 N N . ALA A 1 314 ? 32.768 6.633 18.021 1.00 65.02 314 ALA A N 1
ATOM 2470 C CA . ALA A 1 314 ? 32.351 7.179 19.315 1.00 65.09 314 ALA A CA 1
ATOM 2471 C C . ALA A 1 314 ? 31.129 6.461 19.875 1.00 65.00 314 ALA A C 1
ATOM 2472 O O . ALA A 1 314 ? 30.904 6.471 21.081 1.00 65.49 314 ALA A O 1
ATOM 2474 N N . THR A 1 315 ? 30.350 5.841 18.994 1.00 64.65 315 THR A N 1
ATOM 2475 C CA . THR A 1 315 ? 29.176 5.061 19.384 1.00 64.23 315 THR A CA 1
ATOM 2476 C C . THR A 1 315 ? 29.532 3.569 19.505 1.00 63.69 315 THR A C 1
ATOM 2477 O O . THR A 1 315 ? 28.653 2.712 19.595 1.00 63.79 315 THR A O 1
ATOM 2481 N N . GLY A 1 316 ? 30.827 3.264 19.510 1.00 63.11 316 GLY A N 1
ATOM 2482 C CA . GLY A 1 316 ? 31.296 1.884 19.652 1.00 62.49 316 GLY A CA 1
ATOM 2483 C C . GLY A 1 316 ? 31.118 0.993 18.429 1.00 61.86 316 GLY A C 1
ATOM 2484 O O . GLY A 1 316 ? 31.183 -0.235 18.534 1.00 61.88 316 GLY A O 1
ATOM 2485 N N . PHE A 1 317 ? 30.869 1.599 17.270 1.00 61.31 317 PHE A N 1
ATOM 2486 C CA . PHE A 1 317 ? 30.845 0.853 16.014 1.00 60.36 317 PHE A CA 1
ATOM 2487 C C . PHE A 1 317 ? 32.279 0.614 15.562 1.00 59.90 317 PHE A C 1
ATOM 2488 O O . PHE A 1 317 ? 33.160 1.451 15.789 1.00 59.54 317 PHE A O 1
ATOM 2496 N N . GLU A 1 318 ? 32.503 -0.543 14.943 1.00 59.43 318 GLU A N 1
ATOM 2497 C CA . GLU A 1 318 ? 33.741 -0.823 14.218 1.00 58.96 318 GLU A CA 1
ATOM 2498 C C . GLU A 1 318 ? 33.587 -0.338 12.784 1.00 57.92 318 GLU A C 1
ATOM 2499 O O . GLU A 1 318 ? 32.610 -0.681 12.111 1.00 58.36 318 GLU A O 1
ATOM 2505 N N . VAL A 1 319 ? 34.553 0.444 12.314 1.00 56.63 319 VAL A N 1
ATOM 2506 C CA . VAL A 1 319 ? 34.491 1.036 10.983 1.00 55.15 319 VAL A CA 1
ATOM 2507 C C . VAL A 1 319 ? 35.676 0.598 10.122 1.00 54.43 319 VAL A C 1
ATOM 2508 O O . VAL A 1 319 ? 36.824 0.687 10.547 1.00 54.01 319 VAL A O 1
ATOM 2512 N N . PHE A 1 320 ? 35.388 0.138 8.909 1.00 53.06 320 PHE A N 1
ATOM 2513 C CA . PHE A 1 320 ? 36.446 -0.181 7.946 1.00 51.97 320 PHE A CA 1
ATOM 2514 C C . PHE A 1 320 ? 36.228 0.606 6.661 1.00 51.47 320 PHE A C 1
ATOM 2515 O O . PHE A 1 320 ? 35.108 1.074 6.399 1.00 50.93 320 PHE A O 1
ATOM 2523 N N . GLY A 1 321 ? 37.301 0.778 5.884 1.00 50.83 321 GLY A N 1
ATOM 2524 C CA . GLY A 1 321 ? 37.226 1.498 4.613 1.00 49.58 321 GLY A CA 1
ATOM 2525 C C . GLY A 1 321 ? 36.964 2.976 4.798 1.00 49.26 321 GLY A C 1
ATOM 2526 O O . GLY A 1 321 ? 37.247 3.540 5.854 1.00 49.97 321 GLY A O 1
ATOM 2527 N N . GLY A 1 322 ? 36.429 3.620 3.771 1.00 48.58 322 GLY A N 1
ATOM 2528 C CA . GLY A 1 322 ? 36.129 5.047 3.847 1.00 47.58 322 GLY A CA 1
ATOM 2529 C C . GLY A 1 322 ? 37.293 5.996 3.631 1.00 47.04 322 GLY A C 1
ATOM 2530 O O . GLY A 1 322 ? 37.079 7.177 3.376 1.00 47.22 322 GLY A O 1
ATOM 2531 N N . GLU A 1 323 ? 38.531 5.509 3.720 1.00 46.07 323 GLU A N 1
ATOM 2532 C CA . GLU A 1 323 ? 39.683 6.391 3.479 1.00 45.59 323 GLU A CA 1
ATOM 2533 C C . GLU A 1 323 ? 39.911 6.618 1.984 1.00 44.03 323 GLU A C 1
ATOM 2534 O O . GLU A 1 323 ? 40.283 7.717 1.584 1.00 43.96 323 GLU A O 1
ATOM 2540 N N . HIS A 1 324 ? 39.665 5.589 1.171 1.00 42.32 324 HIS A N 1
ATOM 2541 C CA . HIS A 1 324 ? 40.070 5.586 -0.237 1.00 40.78 324 HIS A CA 1
ATOM 2542 C C . HIS A 1 324 ? 38.942 5.225 -1.186 1.00 40.70 324 HIS A C 1
ATOM 2543 O O . HIS A 1 324 ? 39.172 4.824 -2.336 1.00 39.19 324 HIS A O 1
ATOM 2550 N N . ALA A 1 325 ? 37.718 5.385 -0.695 1.00 39.91 325 ALA A N 1
ATOM 2551 C CA . ALA A 1 325 ? 36.513 5.056 -1.438 1.00 40.67 325 ALA A CA 1
ATOM 2552 C C . ALA A 1 325 ? 35.331 5.700 -0.694 1.00 41.24 325 ALA A C 1
ATOM 2553 O O . ALA A 1 325 ? 35.431 5.970 0.500 1.00 40.64 325 ALA A O 1
ATOM 2555 N N . PRO A 1 326 ? 34.201 5.918 -1.390 1.00 41.73 326 PRO A N 1
ATOM 2556 C CA . PRO A 1 326 ? 33.100 6.614 -0.731 1.00 42.06 326 PRO A CA 1
ATOM 2557 C C . PRO A 1 326 ? 32.154 5.658 0.040 1.00 42.54 326 PRO A C 1
ATOM 2558 O O . PRO A 1 326 ? 30.965 5.944 0.161 1.00 42.73 326 PRO A O 1
ATOM 2562 N N . TYR A 1 327 ? 32.674 4.530 0.523 1.00 42.89 327 TYR A N 1
ATOM 2563 C CA . TYR A 1 327 ? 31.899 3.617 1.350 1.00 43.96 327 TYR A CA 1
ATOM 2564 C C . TYR A 1 327 ? 32.586 3.339 2.665 1.00 44.65 327 TYR A C 1
ATOM 2565 O O . TYR A 1 327 ? 33.815 3.178 2.709 1.00 44.49 327 TYR A O 1
ATOM 2574 N N . LEU A 1 328 ? 31.786 3.258 3.728 1.00 45.60 328 LEU A N 1
ATOM 2575 C CA . LEU A 1 328 ? 32.257 2.720 5.014 1.00 46.03 328 LEU A CA 1
ATOM 2576 C C . LEU A 1 328 ? 31.560 1.398 5.303 1.00 46.19 328 LEU A C 1
ATOM 2577 O O . LEU A 1 328 ? 30.353 1.251 5.072 1.00 46.71 328 LEU A O 1
ATOM 2582 N N . TRP A 1 329 ? 32.349 0.433 5.765 1.00 45.92 329 TRP A N 1
ATOM 2583 C CA . TRP A 1 329 ? 31.893 -0.922 6.019 1.00 46.77 329 TRP A CA 1
ATOM 2584 C C . TRP A 1 329 ? 31.903 -1.011 7.527 1.00 48.27 329 TRP A C 1
ATOM 2585 O O . TRP A 1 329 ? 32.954 -0.852 8.175 1.00 47.55 329 TRP A O 1
ATOM 2596 N N . VAL A 1 330 ? 30.710 -1.206 8.081 1.00 50.45 330 VAL A N 1
ATOM 2597 C CA . VAL A 1 330 ? 30.479 -0.923 9.495 1.00 52.44 330 VAL A CA 1
ATOM 2598 C C . VAL A 1 330 ? 29.893 -2.129 10.217 1.00 54.08 330 VAL A C 1
ATOM 2599 O O . VAL A 1 330 ? 28.942 -2.763 9.736 1.00 53.50 330 VAL A O 1
ATOM 2603 N N . LYS A 1 331 ? 30.495 -2.435 11.367 1.00 56.84 331 LYS A N 1
ATOM 2604 C CA . LYS A 1 331 ? 30.071 -3.533 12.239 1.00 59.90 331 LYS A CA 1
ATOM 2605 C C . LYS A 1 331 ? 29.695 -2.980 13.629 1.00 61.72 331 LYS A C 1
ATOM 2606 O O . LYS A 1 331 ? 30.518 -2.304 14.277 1.00 61.47 331 LYS A O 1
ATOM 2612 N N . PRO A 1 332 ? 28.450 -3.249 14.076 1.00 64.01 332 PRO A N 1
ATOM 2613 C CA . PRO A 1 332 ? 27.903 -2.840 15.391 1.00 66.02 332 PRO A CA 1
ATOM 2614 C C . PRO A 1 332 ? 28.785 -3.144 16.617 1.00 67.91 332 PRO A C 1
ATOM 2615 O O . PRO A 1 332 ? 29.368 -2.215 17.187 1.00 68.33 332 PRO A O 1
ATOM 2619 N N . THR A 1 333 ? 28.889 -4.421 16.999 1.00 70.25 333 THR A N 1
ATOM 2620 C CA . THR A 1 333 ? 29.660 -4.886 18.192 1.00 72.53 333 THR A CA 1
ATOM 2621 C C . THR A 1 333 ? 28.983 -4.661 19.569 1.00 73.81 333 THR A C 1
ATOM 2622 O O . THR A 1 333 ? 29.570 -4.015 20.439 1.00 74.55 333 THR A O 1
ATOM 2626 N N . GLN A 1 334 ? 27.770 -5.171 19.790 1.00 75.27 334 GLN A N 1
ATOM 2627 C CA . GLN A 1 334 ? 26.972 -5.842 18.776 1.00 76.60 334 GLN A CA 1
ATOM 2628 C C . GLN A 1 334 ? 25.491 -5.503 18.955 1.00 77.21 334 GLN A C 1
ATOM 2629 O O . GLN A 1 334 ? 24.873 -4.921 18.060 1.00 77.60 334 GLN A O 1
ATOM 2635 N N . ALA A 1 335 ? 24.948 -5.845 20.127 1.00 77.65 335 ALA A N 1
ATOM 2636 C CA . ALA A 1 335 ? 23.497 -5.936 20.360 1.00 77.90 335 ALA A CA 1
ATOM 2637 C C . ALA A 1 335 ? 22.869 -6.973 19.422 1.00 77.94 335 ALA A C 1
ATOM 2638 O O . ALA A 1 335 ? 21.654 -6.960 19.170 1.00 77.92 335 ALA A O 1
ATOM 2640 N N . ASN A 1 336 ? 23.726 -7.871 18.927 1.00 77.76 336 ASN A N 1
ATOM 2641 C CA . ASN A 1 336 ? 23.359 -8.965 18.022 1.00 77.44 336 ASN A CA 1
ATOM 2642 C C . ASN A 1 336 ? 22.117 -8.725 17.164 1.00 76.93 336 ASN A C 1
ATOM 2643 O O . ASN A 1 336 ? 21.124 -9.458 17.253 1.00 76.77 336 ASN A O 1
ATOM 2648 N N . ILE A 1 337 ? 22.188 -7.691 16.330 1.00 76.22 337 ILE A N 1
ATOM 2649 C CA . ILE A 1 337 ? 21.130 -7.421 15.365 1.00 75.43 337 ILE A CA 1
ATOM 2650 C C . ILE A 1 337 ? 21.343 -8.354 14.181 1.00 74.91 337 ILE A C 1
ATOM 2651 O O . ILE A 1 337 ? 22.344 -8.249 13.469 1.00 74.91 337 ILE A O 1
ATOM 2656 N N . SER A 1 338 ? 20.412 -9.282 13.981 1.00 74.10 338 SER A N 1
ATOM 2657 C CA . SER A 1 338 ? 20.539 -10.258 12.903 1.00 73.47 338 SER A CA 1
ATOM 2658 C C . SER A 1 338 ? 20.570 -9.572 11.533 1.00 73.09 338 SER A C 1
ATOM 2659 O O . SER A 1 338 ? 20.290 -8.368 11.417 1.00 72.95 338 SER A O 1
ATOM 2662 N N . ASP A 1 339 ? 20.911 -10.345 10.503 1.00 72.35 339 ASP A N 1
ATOM 2663 C CA . ASP A 1 339 ? 21.055 -9.804 9.154 1.00 71.59 339 ASP A CA 1
ATOM 2664 C C . ASP A 1 339 ? 19.745 -9.228 8.612 1.00 71.39 339 ASP A C 1
ATOM 2665 O O . ASP A 1 339 ? 19.732 -8.129 8.047 1.00 71.26 339 ASP A O 1
ATOM 2670 N N . ARG A 1 340 ? 18.649 -9.958 8.820 1.00 70.89 340 ARG A N 1
ATOM 2671 C CA . ARG A 1 340 ? 17.306 -9.510 8.420 1.00 70.38 340 ARG A CA 1
ATOM 2672 C C . ARG A 1 340 ? 16.810 -8.312 9.247 1.00 69.26 340 ARG A C 1
ATOM 2673 O O . ARG A 1 340 ? 15.860 -7.637 8.859 1.00 69.12 340 ARG A O 1
ATOM 2681 N N . ASP A 1 341 ? 17.476 -8.054 10.371 1.00 68.20 341 ASP A N 1
ATOM 2682 C CA . ASP A 1 341 ? 17.130 -6.970 11.287 1.00 67.25 341 ASP A CA 1
ATOM 2683 C C . ASP A 1 341 ? 17.777 -5.623 10.958 1.00 66.31 341 ASP A C 1
ATOM 2684 O O . ASP A 1 341 ? 17.182 -4.571 11.210 1.00 65.66 341 ASP A O 1
ATOM 2689 N N . LEU A 1 342 ? 18.990 -5.672 10.399 1.00 64.94 342 LEU A N 1
ATOM 2690 C CA . LEU A 1 342 ? 19.889 -4.510 10.314 1.00 63.75 342 LEU A CA 1
ATOM 2691 C C . LEU A 1 342 ? 19.319 -3.230 9.695 1.00 62.74 342 LEU A C 1
ATOM 2692 O O . LEU A 1 342 ? 19.529 -2.137 10.227 1.00 62.02 342 LEU A O 1
ATOM 2697 N N . PHE A 1 343 ? 18.624 -3.373 8.571 1.00 62.22 343 PHE A N 1
ATOM 2698 C CA . PHE A 1 343 ? 18.066 -2.228 7.858 1.00 62.41 343 PHE A CA 1
ATOM 2699 C C . PHE A 1 343 ? 17.005 -1.515 8.696 1.00 62.30 343 PHE A C 1
ATOM 2700 O O . PHE A 1 343 ? 17.053 -0.293 8.858 1.00 62.05 343 PHE A O 1
ATOM 2708 N N . ASP A 1 344 ? 16.065 -2.287 9.244 1.00 62.37 344 ASP A N 1
ATOM 2709 C CA . ASP A 1 344 ? 15.058 -1.741 10.165 1.00 62.38 344 ASP A CA 1
ATOM 2710 C C . ASP A 1 344 ? 15.692 -1.192 11.435 1.00 62.06 344 ASP A C 1
ATOM 2711 O O . ASP A 1 344 ? 15.287 -0.142 11.928 1.00 62.25 344 ASP A O 1
ATOM 2716 N N . PHE A 1 345 ? 16.714 -1.873 11.938 1.00 61.69 345 PHE A N 1
ATOM 2717 C CA . PHE A 1 345 ? 17.416 -1.392 13.110 1.00 61.52 345 PHE A CA 1
ATOM 2718 C C . PHE A 1 345 ? 17.934 0.022 12.917 1.00 61.50 345 PHE A C 1
ATOM 2719 O O . PHE A 1 345 ? 17.761 0.857 13.800 1.00 61.29 345 PHE A O 1
ATOM 2727 N N . PHE A 1 346 ? 18.589 0.289 11.780 1.00 61.34 346 PHE A N 1
ATOM 2728 C CA . PHE A 1 346 ? 19.213 1.603 11.562 1.00 61.20 346 PHE A CA 1
ATOM 2729 C C . PHE A 1 346 ? 18.188 2.693 11.266 1.00 61.50 346 PHE A C 1
ATOM 2730 O O . PHE A 1 346 ? 18.337 3.843 11.682 1.00 60.92 346 PHE A O 1
ATOM 2738 N N . LEU A 1 347 ? 17.151 2.305 10.540 1.00 62.51 347 LEU A N 1
ATOM 2739 C CA . LEU A 1 347 ? 16.018 3.174 10.263 1.00 63.94 347 LEU A CA 1
ATOM 2740 C C . LEU A 1 347 ? 15.304 3.563 11.567 1.00 64.72 347 LEU A C 1
ATOM 2741 O O . LEU A 1 347 ? 15.107 4.747 11.852 1.00 64.76 347 LEU A O 1
ATOM 2746 N N . ARG A 1 348 ? 14.958 2.556 12.369 1.00 65.57 348 ARG A N 1
ATOM 2747 C CA . ARG A 1 348 ? 14.212 2.769 13.617 1.00 66.37 348 ARG A CA 1
ATOM 2748 C C . ARG A 1 348 ? 15.041 3.421 14.741 1.00 66.21 348 ARG A C 1
ATOM 2749 O O . ARG A 1 348 ? 14.546 4.304 15.438 1.00 66.85 348 ARG A O 1
ATOM 2757 N N . GLU A 1 349 ? 16.300 3.033 14.895 1.00 65.95 349 GLU A N 1
ATOM 2758 C CA . GLU A 1 349 ? 17.125 3.576 15.976 1.00 65.51 349 GLU A CA 1
ATOM 2759 C C . GLU A 1 349 ? 17.809 4.900 15.685 1.00 65.21 349 GLU A C 1
ATOM 2760 O O . GLU A 1 349 ? 18.159 5.625 16.624 1.00 65.04 349 GLU A O 1
ATOM 2766 N N . TYR A 1 350 ? 18.023 5.213 14.401 1.00 64.60 350 TYR A N 1
ATOM 2767 C CA . TYR A 1 350 ? 18.741 6.442 14.015 1.00 63.77 350 TYR A CA 1
ATOM 2768 C C . TYR A 1 350 ? 18.102 7.254 12.872 1.00 62.83 350 TYR A C 1
ATOM 2769 O O . TYR A 1 350 ? 18.566 8.355 12.573 1.00 63.01 350 TYR A O 1
ATOM 2778 N N . HIS A 1 351 ? 17.048 6.725 12.248 1.00 61.53 351 HIS A N 1
ATOM 2779 C CA . HIS A 1 351 ? 16.491 7.298 11.005 1.00 60.69 351 HIS A CA 1
ATOM 2780 C C . HIS A 1 351 ? 17.578 7.438 9.929 1.00 59.49 351 HIS A C 1
ATOM 2781 O O . HIS A 1 351 ? 17.739 8.497 9.308 1.00 58.69 351 HIS A O 1
ATOM 2788 N N . ILE A 1 352 ? 18.331 6.355 9.744 1.00 58.02 352 ILE A N 1
ATOM 2789 C CA . ILE A 1 352 ? 19.375 6.281 8.730 1.00 56.21 352 ILE A CA 1
ATOM 2790 C C . ILE A 1 352 ? 19.132 5.046 7.894 1.00 55.26 352 ILE A C 1
ATOM 2791 O O . ILE A 1 352 ? 19.018 3.929 8.412 1.00 55.35 352 ILE A O 1
ATOM 2796 N N . ALA A 1 353 ? 19.006 5.268 6.596 1.00 54.06 353 ALA A N 1
ATOM 2797 C CA . ALA A 1 353 ? 18.945 4.193 5.638 1.00 53.17 353 ALA A CA 1
ATOM 2798 C C . ALA A 1 353 ? 20.376 3.788 5.238 1.00 52.89 353 ALA A C 1
ATOM 2799 O O . ALA A 1 353 ? 21.177 4.630 4.826 1.00 51.99 353 ALA A O 1
ATOM 2801 N N . ILE A 1 354 ? 20.685 2.500 5.395 1.00 52.24 354 ILE A N 1
ATOM 2802 C CA . ILE A 1 354 ? 21.950 1.913 4.934 1.00 51.20 354 ILE A CA 1
ATOM 2803 C C . ILE A 1 354 ? 21.647 0.720 4.025 1.00 51.37 354 ILE A C 1
ATOM 2804 O O . ILE A 1 354 ? 20.479 0.375 3.813 1.00 50.91 354 ILE A O 1
ATOM 2809 N N . THR A 1 355 ? 22.693 0.106 3.472 1.00 50.98 355 THR A N 1
ATOM 2810 C CA . THR A 1 355 ? 22.550 -1.144 2.745 1.00 50.39 355 THR A CA 1
ATOM 2811 C C . THR A 1 355 ? 23.164 -2.229 3.625 1.00 50.72 355 THR A C 1
ATOM 2812 O O . THR A 1 355 ? 24.360 -2.171 3.941 1.00 50.69 355 THR A O 1
ATOM 2816 N N . PRO A 1 356 ? 22.342 -3.202 4.066 1.00 51.08 356 PRO A N 1
ATOM 2817 C CA . PRO A 1 356 ? 22.868 -4.309 4.871 1.00 51.05 356 PRO A CA 1
ATOM 2818 C C . PRO A 1 356 ? 23.926 -5.104 4.094 1.00 50.57 356 PRO A C 1
ATOM 2819 O O . PRO A 1 356 ? 23.766 -5.340 2.893 1.00 50.17 356 PRO A O 1
ATOM 2823 N N . GLY A 1 357 ? 24.981 -5.513 4.793 1.00 50.03 357 GLY A N 1
ATOM 2824 C CA . GLY A 1 357 ? 26.125 -6.165 4.168 1.00 49.79 357 GLY A CA 1
ATOM 2825 C C . GLY A 1 357 ? 25.769 -7.455 3.472 1.00 49.69 357 GLY A C 1
ATOM 2826 O O . GLY A 1 357 ? 26.356 -7.810 2.447 1.00 48.89 357 GLY A O 1
ATOM 2827 N N . ILE A 1 358 ? 24.764 -8.134 4.019 1.00 49.43 358 ILE A N 1
ATOM 2828 C CA . ILE A 1 358 ? 24.377 -9.471 3.598 1.00 49.07 358 ILE A CA 1
ATOM 2829 C C . ILE A 1 358 ? 23.797 -9.481 2.202 1.00 48.77 358 ILE A C 1
ATOM 2830 O O . ILE A 1 358 ? 23.864 -10.496 1.512 1.00 48.48 358 ILE A O 1
ATOM 2835 N N . GLY A 1 359 ? 23.233 -8.349 1.774 1.00 48.71 359 GLY A N 1
ATOM 2836 C CA . GLY A 1 359 ? 22.780 -8.200 0.384 1.00 48.47 359 GLY A CA 1
ATOM 2837 C C . GLY A 1 359 ? 23.924 -8.290 -0.626 1.00 48.78 359 GLY A C 1
ATOM 2838 O O . GLY A 1 359 ? 23.700 -8.553 -1.818 1.00 48.88 359 GLY A O 1
ATOM 2839 N N . PHE A 1 360 ? 25.151 -8.089 -0.146 1.00 48.83 360 PHE A N 1
ATOM 2840 C CA . PHE A 1 360 ? 26.353 -8.152 -0.993 1.00 48.92 360 PHE A CA 1
ATOM 2841 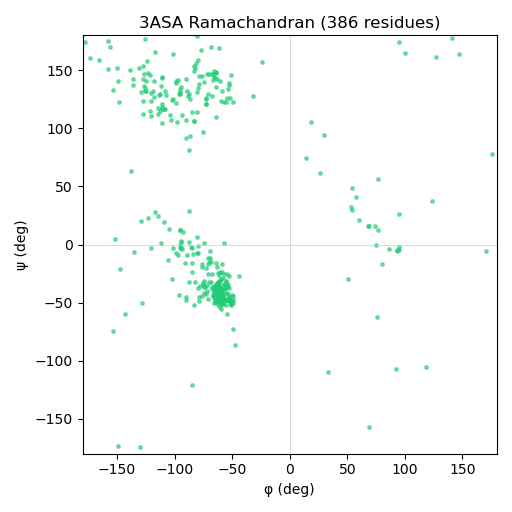C C . PHE A 1 360 ? 26.975 -9.564 -1.031 1.00 49.45 360 PHE A C 1
ATOM 2842 O O . PHE A 1 360 ? 27.795 -9.874 -1.896 1.00 49.57 360 PHE A O 1
ATOM 2850 N N . GLY A 1 361 ? 26.569 -10.407 -0.088 1.00 49.80 361 GLY A N 1
ATOM 2851 C CA . GLY A 1 361 ? 26.930 -11.824 -0.082 1.00 49.81 361 GLY A CA 1
ATOM 2852 C C . GLY A 1 361 ? 27.214 -12.321 1.318 1.00 49.61 361 GLY A C 1
ATOM 2853 O O . GLY A 1 361 ? 27.213 -11.535 2.271 1.00 49.50 361 GLY A O 1
ATOM 2854 N N . ARG A 1 362 ? 27.499 -13.617 1.431 1.00 50.01 362 ARG A N 1
ATOM 2855 C CA . ARG A 1 362 ? 27.643 -14.284 2.734 1.00 50.74 362 ARG A CA 1
ATOM 2856 C C . ARG A 1 362 ? 28.663 -13.620 3.643 1.00 50.24 362 ARG A C 1
ATOM 2857 O O . ARG A 1 362 ? 28.407 -13.463 4.832 1.00 50.03 362 ARG A O 1
ATOM 2865 N N . SER A 1 363 ? 29.807 -13.196 3.094 1.00 49.75 363 SER A N 1
ATOM 2866 C CA . SER A 1 363 ? 30.820 -12.519 3.917 1.00 49.40 363 SER A CA 1
ATOM 2867 C C . SER A 1 363 ? 30.426 -11.083 4.269 1.00 49.37 363 SER A C 1
ATOM 2868 O O . SER A 1 363 ? 31.175 -10.382 4.944 1.00 48.96 363 SER A O 1
ATOM 2871 N N . GLY A 1 364 ? 29.244 -10.651 3.824 1.00 49.73 364 GLY A N 1
ATOM 2872 C CA . GLY A 1 364 ? 28.684 -9.378 4.280 1.00 50.40 364 GLY A CA 1
ATOM 2873 C C . GLY A 1 364 ? 27.927 -9.499 5.605 1.00 50.91 364 GLY A C 1
ATOM 2874 O O . GLY A 1 364 ? 27.525 -8.493 6.206 1.00 50.94 364 GLY A O 1
ATOM 2875 N N . SER A 1 365 ? 27.739 -10.737 6.063 1.00 51.52 365 SER A N 1
ATOM 2876 C CA . SER A 1 365 ? 26.969 -11.005 7.283 1.00 51.60 365 SER A CA 1
ATOM 2877 C C . SER A 1 365 ? 27.516 -10.214 8.461 1.00 51.17 365 SER A C 1
ATOM 2878 O O . SER A 1 365 ? 28.716 -10.270 8.758 1.00 51.26 365 SER A O 1
ATOM 2881 N N . GLY A 1 366 ? 26.637 -9.462 9.119 1.00 50.48 366 GLY A N 1
ATOM 2882 C CA . GLY A 1 366 ? 27.017 -8.707 10.308 1.00 49.86 366 GLY A CA 1
ATOM 2883 C C . GLY A 1 366 ? 27.434 -7.277 10.044 1.00 49.51 366 GLY A C 1
ATOM 2884 O O . GLY A 1 366 ? 27.718 -6.515 10.977 1.00 48.97 366 GLY A O 1
ATOM 2885 N N . PHE A 1 367 ? 27.492 -6.909 8.765 1.00 48.95 367 PHE A N 1
ATOM 2886 C CA . PHE A 1 367 ? 27.993 -5.599 8.398 1.00 47.94 367 PHE A CA 1
ATOM 2887 C C . PHE A 1 367 ? 26.912 -4.791 7.728 1.00 47.58 367 PHE A C 1
ATOM 2888 O O . PHE A 1 367 ? 25.908 -5.315 7.253 1.00 47.93 367 PHE A O 1
ATOM 2896 N N . VAL A 1 368 ? 27.183 -3.506 7.641 1.00 47.14 368 VAL A N 1
ATOM 2897 C CA . VAL A 1 368 ? 26.335 -2.569 6.963 1.00 46.92 368 VAL A CA 1
ATOM 2898 C C . VAL A 1 368 ? 27.246 -1.653 6.116 1.00 46.20 368 VAL A C 1
ATOM 2899 O O . VAL A 1 368 ? 28.342 -1.308 6.557 1.00 45.79 368 VAL A O 1
ATOM 2903 N N . ARG A 1 369 ? 26.792 -1.270 4.918 1.00 45.99 369 ARG A N 1
ATOM 2904 C CA . ARG A 1 369 ? 27.508 -0.276 4.086 1.00 45.68 369 ARG A CA 1
ATOM 2905 C C . ARG A 1 369 ? 26.916 1.145 4.191 1.00 45.95 369 ARG A C 1
ATOM 2906 O O . ARG A 1 369 ? 25.733 1.361 3.907 1.00 45.90 369 ARG A O 1
ATOM 2914 N N . PHE A 1 370 ? 27.746 2.090 4.609 1.00 46.28 370 PHE A N 1
ATOM 2915 C CA . PHE A 1 370 ? 27.413 3.508 4.604 1.00 47.72 370 PHE A CA 1
ATOM 2916 C C . PHE A 1 370 ? 27.959 4.146 3.325 1.00 48.35 370 PHE A C 1
ATOM 2917 O O . PHE A 1 370 ? 29.120 3.914 2.950 1.00 48.14 370 PHE A O 1
ATOM 2925 N N . SER A 1 371 ? 27.129 4.948 2.667 1.00 48.88 371 SER A N 1
ATOM 2926 C CA . SER A 1 371 ? 27.590 5.758 1.553 1.00 49.36 371 SER A CA 1
ATOM 2927 C C . SER A 1 371 ? 27.944 7.156 2.015 1.00 49.74 371 SER A C 1
ATOM 2928 O O . SER A 1 371 ? 27.176 7.823 2.719 1.00 50.07 371 SER A O 1
ATOM 2931 N N . SER A 1 372 ? 29.123 7.579 1.595 1.00 49.43 372 SER A N 1
ATOM 2932 C CA . SER A 1 372 ? 29.712 8.843 1.946 1.00 50.14 372 SER A CA 1
ATOM 2933 C C . SER A 1 372 ? 29.298 9.941 0.956 1.00 50.29 372 SER A C 1
ATOM 2934 O O . SER A 1 372 ? 29.576 11.125 1.164 1.00 49.87 372 SER A O 1
ATOM 2937 N N . LEU A 1 373 ? 28.650 9.527 -0.125 1.00 51.28 373 LEU A N 1
ATOM 2938 C CA . LEU A 1 373 ? 28.286 10.415 -1.230 1.00 52.59 373 LEU A CA 1
ATOM 2939 C C . LEU A 1 373 ? 26.931 11.060 -0.961 1.00 53.77 373 LEU A C 1
ATOM 2940 O O . LEU A 1 373 ? 25.897 10.600 -1.462 1.00 54.63 373 LEU A O 1
ATOM 2945 N N . GLY A 1 374 ? 26.931 12.111 -0.161 1.00 54.33 374 GLY A N 1
ATOM 2946 C CA . GLY A 1 374 ? 25.696 12.809 0.178 1.00 55.05 374 GLY A CA 1
ATOM 2947 C C . GLY A 1 374 ? 26.009 14.230 0.575 1.00 55.36 374 GLY A C 1
ATOM 2948 O O . GLY A 1 374 ? 27.183 14.579 0.754 1.00 55.06 374 GLY A O 1
ATOM 2949 N N . LYS A 1 375 ? 24.965 15.048 0.716 1.00 55.87 375 LYS A N 1
ATOM 2950 C CA . LYS A 1 375 ? 25.142 16.433 1.136 1.00 56.50 375 LYS A CA 1
ATOM 2951 C C . LYS A 1 375 ? 25.650 16.478 2.561 1.00 56.47 375 LYS A C 1
ATOM 2952 O O . LYS A 1 375 ? 25.314 15.611 3.380 1.00 56.88 375 LYS A O 1
ATOM 2958 N N . ARG A 1 376 ? 26.474 17.484 2.838 1.00 56.56 376 ARG A N 1
ATOM 2959 C CA . ARG A 1 376 ? 27.027 17.715 4.161 1.00 57.04 376 ARG A CA 1
ATOM 2960 C C . ARG A 1 376 ? 25.949 17.843 5.244 1.00 57.16 376 ARG A C 1
ATOM 2961 O O . ARG A 1 376 ? 26.182 17.463 6.383 1.00 57.32 376 ARG A O 1
ATOM 2969 N N . GLU A 1 377 ? 24.781 18.372 4.878 1.00 57.51 377 GLU A N 1
ATOM 2970 C CA . GLU A 1 377 ? 23.664 18.529 5.814 1.00 58.17 377 GLU A CA 1
ATOM 2971 C C . GLU A 1 377 ? 23.189 17.187 6.343 1.00 57.69 377 GLU A C 1
ATOM 2972 O O . GLU A 1 377 ? 23.008 17.007 7.551 1.00 57.34 377 GLU A O 1
ATOM 2978 N N . ASP A 1 378 ? 22.993 16.254 5.415 1.00 57.37 378 ASP A N 1
ATOM 2979 C CA . ASP A 1 378 ? 22.561 14.901 5.728 1.00 57.24 378 ASP A CA 1
ATOM 2980 C C . ASP A 1 378 ? 23.602 14.121 6.539 1.00 56.57 378 ASP A C 1
ATOM 2981 O O . ASP A 1 378 ? 23.239 13.403 7.475 1.00 56.31 378 ASP A O 1
ATOM 2986 N N . ILE A 1 379 ? 24.883 14.276 6.187 1.00 55.59 379 ILE A N 1
ATOM 2987 C CA . ILE A 1 379 ? 25.986 13.678 6.948 1.00 54.94 379 ILE A CA 1
ATOM 2988 C C . ILE A 1 379 ? 26.014 14.184 8.398 1.00 55.11 379 ILE A C 1
ATOM 2989 O O . ILE A 1 379 ? 26.090 13.383 9.336 1.00 54.86 379 ILE A O 1
ATOM 2994 N N . LEU A 1 380 ? 25.960 15.507 8.571 1.00 54.90 380 LEU A N 1
ATOM 2995 C CA . LEU A 1 380 ? 25.930 16.122 9.901 1.00 55.11 380 LEU A CA 1
ATOM 2996 C C . LEU A 1 380 ? 24.731 15.668 10.739 1.00 54.97 380 LEU A C 1
ATOM 2997 O O . LEU A 1 380 ? 24.875 15.390 11.934 1.00 55.16 380 LEU A O 1
ATOM 3002 N N . ALA A 1 381 ? 23.565 15.588 10.107 1.00 54.67 381 ALA A N 1
ATOM 3003 C CA . ALA A 1 381 ? 22.358 15.094 10.756 1.00 55.35 381 ALA A CA 1
ATOM 3004 C C . ALA A 1 381 ? 22.597 13.670 11.262 1.00 56.22 381 ALA A C 1
ATOM 3005 O O . ALA A 1 381 ? 22.367 13.367 12.443 1.00 55.62 381 ALA A O 1
ATOM 3007 N N . ALA A 1 382 ? 23.090 12.818 10.356 1.00 57.21 382 ALA A N 1
ATOM 3008 C CA . ALA A 1 382 ? 23.404 11.426 10.657 1.00 58.38 382 ALA A CA 1
ATOM 3009 C C . ALA A 1 382 ? 24.353 11.309 11.834 1.00 59.27 382 ALA A C 1
ATOM 3010 O O . ALA A 1 382 ? 24.214 10.396 12.636 1.00 59.38 382 ALA A O 1
ATOM 3012 N N . CYS A 1 383 ? 25.299 12.239 11.945 1.00 60.64 383 CYS A N 1
ATOM 3013 C CA . CYS A 1 383 ? 26.254 12.216 13.046 1.00 62.64 383 CYS A CA 1
ATOM 3014 C C . CYS A 1 383 ? 25.599 12.598 14.375 1.00 64.26 383 CYS A C 1
ATOM 3015 O O . CYS A 1 383 ? 25.969 12.062 15.431 1.00 64.17 383 CYS A O 1
ATOM 3018 N N . GLU A 1 384 ? 24.628 13.516 14.315 1.00 66.03 384 GLU A N 1
ATOM 3019 C CA . GLU A 1 384 ? 23.830 13.882 15.490 1.00 67.61 384 GLU A CA 1
ATOM 3020 C C . GLU A 1 384 ? 23.087 12.655 16.010 1.00 68.72 384 GLU A C 1
ATOM 3021 O O . GLU A 1 384 ? 23.235 12.298 17.179 1.00 68.93 384 GLU A O 1
ATOM 3027 N N . ARG A 1 385 ? 22.330 11.991 15.133 1.00 70.08 385 ARG A N 1
ATOM 3028 C CA . ARG A 1 385 ? 21.542 10.815 15.522 1.00 71.80 385 ARG A CA 1
ATOM 3029 C C . ARG A 1 385 ? 22.391 9.724 16.189 1.00 72.76 385 ARG A C 1
ATOM 3030 O O . ARG A 1 385 ? 21.919 9.025 17.086 1.00 73.08 385 ARG A O 1
ATOM 3038 N N . LEU A 1 386 ? 23.638 9.585 15.746 1.00 73.84 386 LEU A N 1
ATOM 3039 C CA . LEU A 1 386 ? 24.544 8.566 16.278 1.00 74.78 386 LEU A CA 1
ATOM 3040 C C . LEU A 1 386 ? 25.144 9.000 17.607 1.00 75.66 386 LEU A C 1
ATOM 3041 O O . LEU A 1 386 ? 25.357 8.175 18.503 1.00 75.78 386 LEU A O 1
ATOM 3046 N N . GLN A 1 387 ? 25.437 10.292 17.720 1.00 76.82 387 GLN A N 1
ATOM 3047 C CA . GLN A 1 387 ? 25.894 10.874 18.977 1.00 78.21 387 GLN A CA 1
ATOM 3048 C C . GLN A 1 387 ? 24.732 10.926 19.979 1.00 79.03 387 GLN A C 1
ATOM 3049 O O . GLN A 1 387 ? 24.943 11.084 21.189 1.00 79.07 387 GLN A O 1
ATOM 3055 N N . MET A 1 388 ? 23.516 10.781 19.442 1.00 79.90 388 MET A N 1
ATOM 3056 C CA . MET A 1 388 ? 22.249 10.800 20.190 1.00 80.82 388 MET A CA 1
ATOM 3057 C C . MET A 1 388 ? 22.038 12.081 20.996 1.00 80.91 388 MET A C 1
ATOM 3058 O O . MET A 1 388 ? 21.856 13.164 20.427 1.00 81.09 388 MET A O 1
#

Solvent-accessible surface area: 18090 Å² total; per-residue (Å²): 239,191,184,77,92,70,94,89,64,26,119,92,95,128,21,46,55,47,6,55,144,88,3,57,88,34,109,139,116,34,114,164,83,103,14,15,42,3,0,70,30,34,111,106,45,94,54,40,84,48,0,36,128,24,49,62,49,0,86,63,122,56,93,44,140,108,48,99,109,32,172,23,63,52,34,2,32,91,55,0,27,89,40,0,11,110,79,31,3,107,56,88,1,71,18,145,4,0,2,1,2,44,11,24,151,55,1,7,96,31,0,5,42,32,29,18,70,94,50,5,2,0,2,10,7,1,8,58,31,33,10,30,22,21,1,82,61,16,4,24,130,94,45,18,53,0,43,6,48,68,125,56,66,17,56,1,88,37,41,157,144,57,122,5,32,5,0,3,0,2,4,0,6,6,0,3,1,27,22,9,58,100,81,26,1,96,49,0,1,127,50,0,69,127,86,150,6,25,0,3,5,13,0,26,28,4,36,11,12,56,56,113,100,26,8,58,4,0,12,40,8,76,74,0,57,116,4,0,0,0,1,1,17,20,18,86,28,3,0,1,38,57,9,167,7,0,0,1,1,0,0,76,67,5,59,66,120,103,41,113,88,3,8,85,50,1,58,142,48,4,60,115,71,18,127,19,11,62,24,11,3,1,42,0,0,37,23,0,7,62,31,26,113,139,12,149,17,34,134,83,8,69,64,0,2,42,48,0,28,115,7,0,78,72,39,48,13,61,20,43,14,1,81,26,4,3,18,0,2,0,54,14,81,82,91,133,24,64,44,226,72,1,5,70,26,0,1,140,91,17,27,0,0,0,0,14,0,48,38,6,25,217,18,0,61,22,13,0,7,0,1,0,15,7,106,59,145,60,0,86,35,0,18,120,95,2,118,160

Nearest PDB structures (foldseek):
  3asa-assembly1_A-2  TM=1.003E+00  e=9.187E-79  Chlamydia trachomatis
  3asb-assembly1_A-2  TM=9.876E-01  e=2.784E-62  Chlamydia trachomatis
  4fl0-assembly1_A  TM=9.446E-01  e=7.804E-43  Arabidopsis thaliana
  3ei6-assembly1_B  TM=9.106E-01  e=1.368E-41  Arabidopsis thaliana
  3eia-assembly1_B  TM=9.005E-01  e=1.802E-41  Arabidopsis thaliana

Sequence (388 aa):
MKRNPHFVSLTKNYLFADLQKRVAQFRLENPQHTVINLSIGDTTQPLNASVAEAFASSIARLSSPTTCRGYGPDFGLPALRQKLSEDFYRGFVDAKEIFISDGAKVDLFRLLSFFGPNQTVAIQDPSYPAYLDIARLTGAKEIIALPCLQENAFFPEFPEDTHIDILCLCSPNNPTGTVLNKDQLRAIVHYAIEHEILILFDAAYSTFISDPSLPKSIFEIPDARFCAIEINSFSKPLGFAGIRLGWTVIPQELTYADGHFVIQDWERFLSTTFNGASIPAQEAGVAGLSILPQLEAIHYYRENSDLLRKALLATGFEVFGGEHAPYLWVKPTQANISDRDLFDFFLREYHIAITPGIGFGRSGSGFVRFSSLGKREDILAACERLQM

Organism: Chlamydia trachomatis serovar D (strain ATCC VR-885 / DSM 19411 / UW-3/Cx) (NCBI:txid272561)

Secondary structure (DSSP, 8-state):
-PPPHHHHT-----HHHHHHHHHHHHHHH-TTS--EE-SS----PPPPHHHHHHHHHHHHHHTSSS-------TT--HHHHHHIIIIISTTSS-GGGEEEES-HHHHHHHHHHHH-SS-EEEEEES--HHHHHHHHHTT-SEEEEEE--GGGTT---PPTT---SEEEEESS-TTT-----HHHHHHHHHHHHHTTPEEEEE-TTGGG---TTS-SSGGGSTTGGGTEEEEEE--GGGTTTT---EEEE--TT-B-TTS-BHHHHHHHHHHHH-----HHHHHHHHHHHHHTTT-HHHHHHHHHHHHHHHHHHHTT-EEEE-SSSSEEEEE---TT--TTTHHHHHHHHHSEE-EEGGGG-GGGTT-EEEE--S-HHHHHHHHHHHH-

InterPro domains:
  IPR004838 Aminotransferases, class-I, pyridoxal-phosphate-binding site [PS00105] (233-246)
  IPR004839 Aminotransferase, class I/classII, large domain [PF00155] (34-386)
  IPR015421 Pyridoxal phosphate-dependent transferase, major domain [G3DSA:3.40.640.10] (44-289)
  IPR015422 Pyridoxal phosphate-dependent transferase, small domain [G3DSA:3.90.1150.10] (27-385)
  IPR015424 Pyridoxal phosphate-dependent transferase [SSF53383] (14-386)
  IPR019942 LL-diaminopimelate aminotransferase/aminotransferase ALD1 [MF_01642] (2-389)
  IPR019942 LL-diaminopimelate aminotransferase/aminotransferase ALD1 [PTHR43144] (2-387)
  IPR019942 LL-diaminopimelate aminotransferase/aminotransferase ALD1 [TIGR03542] (1-389)

Radius of gyration: 21.46 Å; Cα contacts (8 Å, |Δi|>4): 736; chains: 1; bounding box: 51×51×62 Å

GO terms:
  GO:0030170 pyridoxal phosphate binding (F, IDA)
  GO:0010285 L,L-diaminopimelate:2-oxoglutarate transaminase activity (F, IDA)

Foldseek 3Di:
DDDDPLPVVDDPDPQVVVLVVVLVVCCVVCVPQAFLEQADDDFPFAADPLLVVLLVVVVVQCPDPPHDDDLAPVQHPLLLLCLCCCQVQVVLAHSLQKGKDQDDLVVLLLVLLLVAAAFEEEAEVLHPSSNVSSCSSRHYVYYHYFYQAVVVVGQTHDDPPDQHAEYEEEAVDPPAQHGQFQVSLQVVLVVCVVRVYAYEYEQALLLLADDPRGDSDSSVHPNCLAHYKYKYFHDSLLRLVPQRMIMIGHRQNYADPVRHGPSVSSSVSSSVPHSGGDPSSSSSSSSVSVCSVPRPSSVQLLVLLVLLVVLCVVLVKDWGHSRRGQKIKIARPDPPQFQVRVQVCCCVQQSYGWRQQCSSHDSSTRITMGGSSDDPVSSVSSSVSSND

B-factor: mean 50.97, std 14.99, range [24.48, 200.77]

CATH classification: 3.90.1150.10 (+1 more: 3.40.640.10)